Protein 5ZI2 (pdb70)

Structure (mmCIF, N/CA/C/O backbone):
data_5ZI2
#
_entry.id   5ZI2
#
_cell.length_a   45.099
_cell.length_b   92.559
_cell.length_c   82.114
_cell.angle_alpha   90.00
_cell.angle_beta   99.88
_cell.angle_gamma   90.00
#
_symmetry.space_group_name_H-M   'P 1 21 1'
#
loop_
_entity.id
_entity.type
_entity.pdbx_description
1 polymer 'Malate dehydrogenase'
2 non-polymer GLYCEROL
3 non-polymer NICOTINAMIDE-ADENINE-DINUCLEOTIDE
4 non-polymer 'CHLORIDE ION'
5 non-polymer "ADENOSINE-5'-DIPHOSPHATE"
6 water water
#
loop_
_atom_site.group_PDB
_atom_site.id
_atom_site.type_symbol
_atom_site.label_atom_id
_atom_site.label_alt_id
_atom_site.label_comp_id
_atom_site.label_asym_id
_atom_site.label_entity_id
_atom_site.label_seq_id
_atom_site.pdbx_PDB_ins_code
_atom_site.Cartn_x
_atom_site.Cartn_y
_atom_site.Cartn_z
_atom_site.occupancy
_atom_site.B_iso_or_equiv
_atom_site.auth_seq_id
_atom_site.auth_comp_id
_atom_site.auth_asym_id
_atom_site.auth_atom_id
_atom_site.pdbx_PDB_model_num
ATOM 1 N N . MET A 1 3 ? -0.207 -27.677 -10.904 1.00 57.99 1 MET A N 1
ATOM 2 C CA . MET A 1 3 ? -1.278 -26.623 -11.043 1.00 57.86 1 MET A CA 1
ATOM 3 C C . MET A 1 3 ? -2.204 -26.730 -9.867 1.00 47.36 1 MET A C 1
ATOM 4 O O . MET A 1 3 ? -2.213 -27.787 -9.251 1.00 46.97 1 MET A O 1
ATOM 9 N N . VAL A 1 4 ? -3.004 -25.671 -9.633 1.00 39.33 2 VAL A N 1
ATOM 10 C CA . VAL A 1 4 ? -3.709 -25.369 -8.342 1.00 32.60 2 VAL A CA 1
ATOM 11 C C . VAL A 1 4 ? -5.235 -25.758 -8.233 1.00 31.71 2 VAL A C 1
ATOM 12 O O . VAL A 1 4 ? -5.999 -25.352 -9.117 1.00 27.01 2 VAL A O 1
ATOM 16 N N . LYS A 1 5 ? -5.709 -26.479 -7.190 1.00 23.30 3 LYS A N 1
ATOM 17 C CA . LYS A 1 5 ? -7.179 -26.637 -6.997 1.00 21.89 3 LYS A CA 1
ATOM 18 C C . LYS A 1 5 ? -7.745 -25.375 -6.276 1.00 20.37 3 LYS A C 1
ATOM 19 O O . LYS A 1 5 ? -7.277 -24.977 -5.192 1.00 19.90 3 LYS A O 1
ATOM 25 N N . VAL A 1 6 ? -8.800 -24.804 -6.859 1.00 18.11 4 VAL A N 1
ATOM 26 C CA . VAL A 1 6 ? -9.463 -23.629 -6.296 1.00 18.96 4 VAL A CA 1
ATOM 27 C C . VAL A 1 6 ? -10.909 -23.999 -6.020 1.00 18.17 4 VAL A C 1
ATOM 28 O O . VAL A 1 6 ? -11.536 -24.661 -6.859 1.00 20.74 4 VAL A O 1
ATOM 32 N N . ALA A 1 7 ? -11.413 -23.591 -4.856 1.00 16.02 5 ALA A N 1
ATOM 33 C CA . ALA A 1 7 ? -12.793 -23.707 -4.494 1.00 16.44 5 ALA A CA 1
ATOM 34 C C . ALA A 1 7 ? -13.401 -22.343 -4.338 1.00 16.51 5 ALA A C 1
ATOM 35 O O . ALA A 1 7 ? -12.732 -21.434 -3.840 1.00 18.00 5 ALA A O 1
ATOM 37 N N . ILE A 1 8 ? -14.644 -22.164 -4.803 1.00 15.88 6 ILE A N 1
ATOM 38 C CA . ILE A 1 8 ? -15.369 -20.898 -4.623 1.00 16.97 6 ILE A CA 1
ATOM 39 C C . ILE A 1 8 ? -16.659 -21.207 -3.865 1.00 17.27 6 ILE A C 1
ATOM 40 O O . ILE A 1 8 ? -17.512 -21.994 -4.345 1.00 18.12 6 ILE A O 1
ATOM 45 N N . LEU A 1 9 ? -16.799 -20.558 -2.717 1.00 18.15 7 LEU A N 1
ATOM 46 C CA . LEU A 1 9 ? -17.965 -20.702 -1.804 1.00 19.66 7 LEU A CA 1
ATOM 47 C C . LEU A 1 9 ? -18.831 -19.437 -1.944 1.00 19.13 7 LEU A C 1
ATOM 48 O O . LEU A 1 9 ? -18.431 -18.352 -1.529 1.00 20.03 7 LEU A O 1
ATOM 53 N N . GLY A 1 10 ? -20.039 -19.599 -2.479 1.00 18.37 8 GLY A N 1
ATOM 54 C CA . GLY A 1 10 ? -20.887 -18.504 -2.869 1.00 18.50 8 GLY A CA 1
ATOM 55 C C . GLY A 1 10 ? -20.798 -18.220 -4.366 1.00 18.33 8 GLY A C 1
ATOM 56 O O . GLY A 1 10 ? -20.938 -17.066 -4.747 1.00 17.21 8 GLY A O 1
ATOM 57 N N . ALA A 1 11 ? -20.572 -19.268 -5.163 1.00 18.56 9 ALA A N 1
ATOM 58 C CA . ALA A 1 11 ? -20.299 -19.181 -6.629 1.00 20.21 9 ALA A CA 1
ATOM 59 C C . ALA A 1 11 ? -21.467 -18.760 -7.506 1.00 21.52 9 ALA A C 1
ATOM 60 O O . ALA A 1 11 ? -21.246 -18.454 -8.640 1.00 20.53 9 ALA A O 1
ATOM 62 N N . SER A 1 12 ? -22.694 -18.768 -6.983 1.00 20.42 10 SER A N 1
ATOM 63 C CA . SER A 1 12 ? -23.904 -18.505 -7.767 1.00 20.25 10 SER A CA 1
ATOM 64 C C . SER A 1 12 ? -24.364 -17.103 -7.682 1.00 22.48 10 SER A C 1
ATOM 65 O O . SER A 1 12 ? -25.289 -16.755 -8.330 1.00 20.59 10 SER A O 1
ATOM 68 N N . GLY A 1 13 ? -23.728 -16.298 -6.854 1.00 22.23 11 GLY A N 1
ATOM 69 C CA . GLY A 1 13 ? -24.155 -14.939 -6.657 1.00 23.63 11 GLY A CA 1
ATOM 70 C C . GLY A 1 13 ? -23.716 -13.974 -7.722 1.00 21.34 11 GLY A C 1
ATOM 71 O O . GLY A 1 13 ? -23.065 -14.363 -8.736 1.00 21.85 11 GLY A O 1
ATOM 72 N N . GLY A 1 14 ? -24.026 -12.728 -7.415 1.00 19.06 12 GLY A N 1
ATOM 73 C CA . GLY A 1 14 ? -23.661 -11.555 -8.207 1.00 22.40 12 GLY A CA 1
ATOM 74 C C . GLY A 1 14 ? -22.170 -11.445 -8.529 1.00 19.91 12 GLY A C 1
ATOM 75 O O . GLY A 1 14 ? -21.788 -11.286 -9.668 1.00 17.65 12 GLY A O 1
ATOM 76 N N . VAL A 1 15 ? -21.364 -11.592 -7.505 1.00 16.84 13 VAL A N 1
ATOM 77 C CA . VAL A 1 15 ? -19.920 -11.589 -7.628 1.00 17.35 13 VAL A CA 1
ATOM 78 C C . VAL A 1 15 ? -19.492 -12.986 -8.045 1.00 18.00 13 VAL A C 1
ATOM 79 O O . VAL A 1 15 ? -18.676 -13.139 -8.923 1.00 17.59 13 VAL A O 1
ATOM 83 N N . GLY A 1 16 ? -20.032 -14.009 -7.372 1.00 17.21 14 GLY A N 1
ATOM 84 C CA . GLY A 1 16 ? -19.629 -15.402 -7.536 1.00 17.27 14 GLY A CA 1
ATOM 85 C C . GLY A 1 16 ? -19.657 -15.921 -8.964 1.00 18.56 14 GLY A C 1
ATOM 86 O O . GLY A 1 16 ? -18.744 -16.635 -9.414 1.00 16.84 14 GLY A O 1
ATOM 87 N N . GLN A 1 17 ? -20.695 -15.594 -9.690 1.00 18.83 15 GLN A N 1
ATOM 88 C CA . GLN A 1 17 ? -20.780 -16.129 -11.041 1.00 20.27 15 GLN A CA 1
ATOM 89 C C . GLN A 1 17 ? -19.697 -15.637 -11.994 1.00 18.62 15 GLN A C 1
ATOM 90 O O . GLN A 1 17 ? -19.030 -16.447 -12.614 1.00 18.77 15 GLN A O 1
ATOM 96 N N . PRO A 1 18 ? -19.584 -14.328 -12.182 1.00 19.03 16 PRO A N 1
ATOM 97 C CA . PRO A 1 18 ? -18.492 -13.834 -13.037 1.00 20.16 16 PRO A CA 1
ATOM 98 C C . PRO A 1 18 ? -17.092 -14.115 -12.456 1.00 17.28 16 PRO A C 1
ATOM 99 O O . PRO A 1 18 ? -16.123 -14.284 -13.218 1.00 17.42 16 PRO A O 1
ATOM 103 N N . LEU A 1 19 ? -16.986 -14.175 -11.123 1.00 15.58 17 LEU A N 1
ATOM 104 C CA . LEU A 1 19 ? -15.745 -14.593 -10.502 1.00 15.63 17 LEU A CA 1
ATOM 105 C C . LEU A 1 19 ? -15.400 -16.017 -10.912 1.00 16.42 17 LEU A C 1
ATOM 106 O O . LEU A 1 19 ? -14.222 -16.301 -11.306 1.00 14.71 17 LEU A O 1
ATOM 111 N N . SER A 1 20 ? -16.400 -16.904 -10.886 1.00 15.03 18 SER A N 1
ATOM 112 C CA . SER A 1 20 ? -16.199 -18.259 -11.337 1.00 17.85 18 SER A CA 1
ATOM 113 C C . SER A 1 20 ? -15.798 -18.347 -12.816 1.00 18.19 18 SER A C 1
ATOM 114 O O . SER A 1 20 ? -14.931 -19.120 -13.154 1.00 15.72 18 SER A O 1
ATOM 117 N N . LEU A 1 21 ? -16.465 -17.561 -13.668 1.00 20.56 19 LEU A N 1
ATOM 118 C CA . LEU A 1 21 ? -16.089 -17.464 -15.077 1.00 20.17 19 LEU A CA 1
ATOM 119 C C . LEU A 1 21 ? -14.613 -17.042 -15.234 1.00 19.79 19 LEU A C 1
ATOM 120 O O . LEU A 1 21 ? -13.849 -17.708 -15.941 1.00 20.12 19 LEU A O 1
ATOM 125 N N . LEU A 1 22 ? -14.216 -15.945 -14.601 1.00 19.83 20 LEU A N 1
ATOM 126 C CA . LEU A 1 22 ? -12.807 -15.532 -14.726 1.00 19.87 20 LEU A CA 1
ATOM 127 C C . LEU A 1 22 ? -11.842 -16.578 -14.170 1.00 20.95 20 LEU A C 1
ATOM 128 O O . LEU A 1 22 ? -10.818 -16.823 -14.754 1.00 19.19 20 LEU A O 1
ATOM 133 N N . LEU A 1 23 ? -12.179 -17.247 -13.074 1.00 19.66 21 LEU A N 1
ATOM 134 C CA . LEU A 1 23 ? -11.288 -18.330 -12.593 1.00 18.86 21 LEU A CA 1
ATOM 135 C C . LEU A 1 23 ? -11.202 -19.499 -13.564 1.00 18.66 21 LEU A C 1
ATOM 136 O O . LEU A 1 23 ? -10.136 -20.056 -13.743 1.00 16.74 21 LEU A O 1
ATOM 141 N N . LYS A 1 24 ? -12.296 -19.834 -14.209 1.00 18.18 22 LYS A N 1
ATOM 142 C CA . LYS A 1 24 ? -12.251 -20.857 -15.227 1.00 18.27 22 LYS A CA 1
ATOM 143 C C . LYS A 1 24 ? -11.208 -20.557 -16.336 1.00 21.30 22 LYS A C 1
ATOM 144 O O . LYS A 1 24 ? -10.627 -21.469 -16.845 1.00 20.81 22 LYS A O 1
ATOM 150 N N . LEU A 1 25 ? -10.973 -19.279 -16.654 1.00 20.91 23 LEU A N 1
ATOM 151 C CA . LEU A 1 25 ? -10.091 -18.887 -17.709 1.00 22.18 23 LEU A CA 1
ATOM 152 C C . LEU A 1 25 ? -8.644 -18.915 -17.260 1.00 23.58 23 LEU A C 1
ATOM 153 O O . LEU A 1 25 ? -7.790 -18.859 -18.116 1.00 22.18 23 LEU A O 1
ATOM 158 N N . SER A 1 26 ? -8.353 -19.104 -15.959 1.00 23.17 24 SER A N 1
ATOM 159 C CA . SER A 1 26 ? -6.983 -19.001 -15.494 1.00 21.68 24 SER A CA 1
ATOM 160 C C . SER A 1 26 ? -6.125 -20.192 -15.889 1.00 21.76 24 SER A C 1
ATOM 161 O O . SER A 1 26 ? -6.483 -21.287 -15.595 1.00 18.80 24 SER A O 1
ATOM 164 N N . PRO A 1 27 ? -4.916 -19.950 -16.433 1.00 23.44 25 PRO A N 1
ATOM 165 C CA . PRO A 1 27 ? -4.020 -21.065 -16.748 1.00 24.09 25 PRO A CA 1
ATOM 166 C C . PRO A 1 27 ? -3.337 -21.669 -15.529 1.00 24.48 25 PRO A C 1
ATOM 167 O O . PRO A 1 27 ? -2.660 -22.685 -15.650 1.00 21.11 25 PRO A O 1
ATOM 171 N N . TYR A 1 28 ? -3.510 -21.067 -14.341 1.00 24.70 26 TYR A N 1
ATOM 172 C CA . TYR A 1 28 ? -2.906 -21.543 -13.095 1.00 23.00 26 TYR A CA 1
ATOM 173 C C . TYR A 1 28 ? -3.769 -22.503 -12.320 1.00 24.02 26 TYR A C 1
ATOM 174 O O . TYR A 1 28 ? -3.347 -23.027 -11.270 1.00 22.05 26 TYR A O 1
ATOM 183 N N . VAL A 1 29 ? -5.000 -22.735 -12.800 1.00 22.34 27 VAL A N 1
ATOM 184 C CA . VAL A 1 29 ? -5.947 -23.551 -12.103 1.00 21.47 27 VAL A CA 1
ATOM 185 C C . VAL A 1 29 ? -6.081 -24.909 -12.767 1.00 22.29 27 VAL A C 1
ATOM 186 O O . VAL A 1 29 ? -6.444 -24.996 -13.964 1.00 25.31 27 VAL A O 1
ATOM 190 N N . SER A 1 30 ? -5.921 -25.968 -11.999 1.00 22.61 28 SER A N 1
ATOM 191 C CA . SER A 1 30 ? -6.140 -27.351 -12.502 1.00 27.28 28 SER A CA 1
ATOM 192 C C . SER A 1 30 ? -7.559 -27.833 -12.318 1.00 25.52 28 SER A C 1
ATOM 193 O O . SER A 1 30 ? -8.088 -28.433 -13.194 1.00 23.99 28 SER A O 1
ATOM 196 N N . GLU A 1 31 ? -8.142 -27.609 -11.146 1.00 24.84 29 GLU A N 1
ATOM 197 C CA . GLU A 1 31 ? -9.539 -27.938 -10.852 1.00 24.36 29 GLU A CA 1
ATOM 198 C C . GLU A 1 31 ? -10.199 -26.750 -10.169 1.00 23.15 29 GLU A C 1
ATOM 199 O O . GLU A 1 31 ? -9.621 -26.137 -9.278 1.00 19.03 29 GLU A O 1
ATOM 205 N N . LEU A 1 32 ? -11.441 -26.468 -10.548 1.00 22.62 30 LEU A N 1
ATOM 206 C CA . LEU A 1 32 ? -12.203 -25.397 -9.983 1.00 20.58 30 LEU A CA 1
ATOM 207 C C . LEU A 1 32 ? -13.455 -26.019 -9.405 1.00 20.56 30 LEU A C 1
ATOM 208 O O . LEU A 1 32 ? -14.197 -26.679 -10.154 1.00 21.94 30 LEU A O 1
ATOM 213 N N . ALA A 1 33 ? -13.711 -25.838 -8.112 1.00 18.99 31 ALA A N 1
ATOM 214 C CA . ALA A 1 33 ? -14.917 -26.419 -7.499 1.00 18.52 31 ALA A CA 1
ATOM 215 C C . ALA A 1 33 ? -15.813 -25.354 -7.020 1.00 20.08 31 ALA A C 1
ATOM 216 O O . ALA A 1 33 ? -15.389 -24.471 -6.247 1.00 20.40 31 ALA A O 1
ATOM 218 N N . LEU A 1 34 ? -17.085 -25.424 -7.422 1.00 20.41 32 LEU A N 1
ATOM 219 C CA . LEU A 1 34 ? -17.992 -24.335 -7.087 1.00 19.57 32 LEU A CA 1
ATOM 220 C C . LEU A 1 34 ? -19.028 -24.834 -6.107 1.00 20.76 32 LEU A C 1
ATOM 221 O O . LEU A 1 34 ? -19.555 -25.877 -6.292 1.00 22.58 32 LEU A O 1
ATOM 226 N N . TYR A 1 35 ? -19.353 -24.028 -5.126 1.00 18.69 33 TYR A N 1
ATOM 227 C CA . TYR A 1 35 ? -20.282 -24.378 -4.082 1.00 19.71 33 TYR A CA 1
ATOM 228 C C . TYR A 1 35 ? -21.198 -23.183 -3.815 1.00 19.48 33 TYR A C 1
ATOM 229 O O . TYR A 1 35 ? -20.764 -22.021 -3.778 1.00 19.93 33 TYR A O 1
ATOM 238 N N . ASP A 1 36 ? -22.458 -23.479 -3.585 1.00 18.02 34 ASP A N 1
ATOM 239 C CA . ASP A 1 36 ? -23.379 -22.481 -3.096 1.00 19.87 34 ASP A CA 1
ATOM 240 C C . ASP A 1 36 ? -24.576 -23.205 -2.459 1.00 21.60 34 ASP A C 1
ATOM 241 O O . ASP A 1 36 ? -24.740 -24.433 -2.609 1.00 21.21 34 ASP A O 1
ATOM 246 N N . ILE A 1 37 ? -25.405 -22.442 -1.756 1.00 25.36 35 ILE A N 1
ATOM 247 C CA . ILE A 1 37 ? -26.643 -22.985 -1.248 1.00 29.43 35 ILE A CA 1
ATOM 248 C C . ILE A 1 37 ? -27.636 -23.304 -2.360 1.00 29.23 35 ILE A C 1
ATOM 249 O O . ILE A 1 37 ? -28.405 -24.221 -2.176 1.00 31.24 35 ILE A O 1
ATOM 254 N N . ARG A 1 38 ? -27.567 -22.624 -3.516 1.00 29.06 36 ARG A N 1
ATOM 255 C CA . ARG A 1 38 ? -28.317 -23.016 -4.719 1.00 27.85 36 ARG A CA 1
ATOM 256 C C . ARG A 1 38 ? -27.477 -22.856 -6.006 1.00 27.93 36 ARG A C 1
ATOM 257 O O . ARG A 1 38 ? -26.584 -21.986 -6.101 1.00 24.54 36 ARG A O 1
ATOM 265 N N . ALA A 1 39 ? -27.799 -23.691 -6.990 1.00 22.01 37 ALA A N 1
ATOM 266 C CA . ALA A 1 39 ? -27.505 -23.477 -8.380 1.00 23.19 37 ALA A CA 1
ATOM 267 C C . ALA A 1 39 ? -26.039 -23.712 -8.825 1.00 22.99 37 ALA A C 1
ATOM 268 O O . ALA A 1 39 ? -25.766 -23.536 -10.022 1.00 20.04 37 ALA A O 1
ATOM 270 N N . ALA A 1 40 ? -25.155 -24.170 -7.931 1.00 21.01 38 ALA A N 1
ATOM 271 C CA . ALA A 1 40 ? -23.727 -24.273 -8.313 1.00 23.21 38 ALA A CA 1
ATOM 272 C C . ALA A 1 40 ? -23.494 -25.374 -9.290 1.00 24.97 38 ALA A C 1
ATOM 273 O O . ALA A 1 40 ? -22.596 -25.220 -10.088 1.00 22.21 38 ALA A O 1
ATOM 275 N N . GLU A 1 41 ? -24.247 -26.489 -9.203 1.00 24.14 39 GLU A N 1
ATOM 276 C CA . GLU A 1 41 ? -24.071 -27.568 -10.159 1.00 25.35 39 GLU A CA 1
ATOM 277 C C . GLU A 1 41 ? -24.235 -27.107 -11.616 1.00 23.74 39 GLU A C 1
ATOM 278 O O . GLU A 1 41 ? -23.467 -27.473 -12.432 1.00 20.22 39 GLU A O 1
ATOM 284 N N . GLY A 1 42 ? -25.252 -26.315 -11.855 1.00 21.12 40 GLY A N 1
ATOM 285 C CA . GLY A 1 42 ? -25.593 -25.821 -13.162 1.00 23.50 40 GLY A CA 1
ATOM 286 C C . GLY A 1 42 ? -24.629 -24.794 -13.703 1.00 23.04 40 GLY A C 1
ATOM 287 O O . GLY A 1 42 ? -24.331 -24.828 -14.889 1.00 21.97 40 GLY A O 1
ATOM 288 N N . ILE A 1 43 ? -24.098 -23.947 -12.834 1.00 21.76 41 ILE A N 1
ATOM 289 C CA . ILE A 1 43 ? -23.073 -22.976 -13.251 1.00 21.44 41 ILE A CA 1
ATOM 290 C C . ILE A 1 43 ? -21.768 -23.653 -13.538 1.00 21.22 41 ILE A C 1
ATOM 291 O O . ILE A 1 43 ? -21.104 -23.292 -14.534 1.00 23.17 41 ILE A O 1
ATOM 296 N N . GLY A 1 44 ? -21.398 -24.647 -12.711 1.00 19.95 42 GLY A N 1
ATOM 297 C CA . GLY A 1 44 ? -20.212 -25.439 -12.952 1.00 22.39 42 GLY A CA 1
ATOM 298 C C . GLY A 1 44 ? -20.295 -26.171 -14.251 1.00 23.68 42 GLY A C 1
ATOM 299 O O . GLY A 1 44 ? -19.306 -26.300 -14.967 1.00 20.46 42 GLY A O 1
ATOM 300 N N . LYS A 1 45 ? -21.482 -26.716 -14.541 1.00 24.48 43 LYS A N 1
ATOM 301 C CA . LYS A 1 45 ? -21.638 -27.420 -15.789 1.00 24.25 43 LYS A CA 1
ATOM 302 C C . LYS A 1 45 ? -21.503 -26.496 -17.018 1.00 23.13 43 LYS A C 1
ATOM 303 O O . LYS A 1 45 ? -20.831 -26.845 -17.970 1.00 24.77 43 LYS A O 1
ATOM 309 N N . ASP A 1 46 ? -22.171 -25.360 -16.984 1.00 22.17 44 ASP A N 1
ATOM 310 C CA . ASP A 1 46 ? -22.007 -24.264 -17.979 1.00 21.69 44 ASP A CA 1
ATOM 311 C C . ASP A 1 46 ? -20.515 -24.005 -18.233 1.00 19.86 44 ASP A C 1
ATOM 312 O O . ASP A 1 46 ? -19.996 -24.088 -19.372 1.00 19.78 44 ASP A O 1
ATOM 317 N N . LEU A 1 47 ? -19.814 -23.690 -17.153 1.00 19.68 45 LEU A N 1
ATOM 318 C CA . LEU A 1 47 ? -18.412 -23.346 -17.197 1.00 20.38 45 LEU A CA 1
ATOM 319 C C . LEU A 1 47 ? -17.531 -24.455 -17.713 1.00 20.28 45 LEU A C 1
ATOM 320 O O . LEU A 1 47 ? -16.518 -24.180 -18.383 1.00 19.00 45 LEU A O 1
ATOM 325 N N . SER A 1 48 ? -17.916 -25.696 -17.435 1.00 19.99 46 SER A N 1
ATOM 326 C CA . SER A 1 48 ? -17.136 -26.854 -17.807 1.00 19.48 46 SER A CA 1
ATOM 327 C C . SER A 1 48 ? -17.059 -27.011 -19.340 1.00 19.19 46 SER A C 1
ATOM 328 O O . SER A 1 48 ? -16.135 -27.646 -19.796 1.00 20.65 46 SER A O 1
ATOM 331 N N . HIS A 1 49 ? -17.951 -26.378 -20.081 1.00 18.01 47 HIS A N 1
ATOM 332 C CA . HIS A 1 49 ? -17.905 -26.420 -21.575 1.00 18.68 47 HIS A CA 1
ATOM 333 C C . HIS A 1 49 ? -16.822 -25.506 -22.152 1.00 20.07 47 HIS A C 1
ATOM 334 O O . HIS A 1 49 ? -16.459 -25.694 -23.282 1.00 20.05 47 HIS A O 1
ATOM 341 N N . ILE A 1 50 ? -16.376 -24.523 -21.385 1.00 18.25 48 ILE A N 1
ATOM 342 C CA . ILE A 1 50 ? -15.324 -23.571 -21.823 1.00 17.81 48 ILE A CA 1
ATOM 343 C C . ILE A 1 50 ? -14.033 -24.313 -22.066 1.00 17.08 48 ILE A C 1
ATOM 344 O O . ILE A 1 50 ? -13.582 -25.024 -21.203 1.00 18.04 48 ILE A O 1
ATOM 349 N N . ASN A 1 51 ? -13.366 -24.020 -23.166 1.00 18.00 49 ASN A N 1
ATOM 350 C CA . ASN A 1 51 ? -12.126 -24.743 -23.530 1.00 19.54 49 ASN A CA 1
ATOM 351 C C . ASN A 1 51 ? -10.839 -24.204 -22.997 1.00 20.20 49 ASN A C 1
ATOM 352 O O . ASN A 1 51 ? -9.877 -23.873 -23.763 1.00 19.90 49 ASN A O 1
ATOM 357 N N . THR A 1 52 ? -10.759 -24.205 -21.676 1.00 20.25 50 THR A N 1
ATOM 358 C CA . THR A 1 52 ? -9.489 -23.953 -20.984 1.00 22.08 50 THR A CA 1
ATOM 359 C C . THR A 1 52 ? -9.260 -25.225 -20.124 1.00 23.32 50 THR A C 1
ATOM 360 O O . THR A 1 52 ? -10.196 -25.998 -19.905 1.00 22.06 50 THR A O 1
ATOM 364 N N . ASN A 1 53 ? -8.020 -25.452 -19.687 1.00 21.74 51 ASN A N 1
ATOM 365 C CA . ASN A 1 53 ? -7.660 -26.763 -19.236 1.00 24.21 51 ASN A CA 1
ATOM 366 C C . ASN A 1 53 ? -8.235 -27.150 -17.820 1.00 28.10 51 ASN A C 1
ATOM 367 O O . ASN A 1 53 ? -8.491 -28.309 -17.539 1.00 34.25 51 ASN A O 1
ATOM 372 N N . SER A 1 54 ? -8.612 -26.209 -16.992 1.00 25.49 52 SER A N 1
ATOM 373 C CA . SER A 1 54 ? -9.162 -26.636 -15.672 1.00 27.06 52 SER A CA 1
ATOM 374 C C . SER A 1 54 ? -10.394 -27.580 -15.748 1.00 27.66 52 SER A C 1
ATOM 375 O O . SER A 1 54 ? -11.223 -27.441 -16.632 1.00 28.84 52 SER A O 1
ATOM 378 N N . SER A 1 55 ? -10.546 -28.535 -14.847 1.00 25.05 53 SER A N 1
ATOM 379 C CA . SER A 1 55 ? -11.825 -29.247 -14.778 1.00 27.36 53 SER A CA 1
ATOM 380 C C . SER A 1 55 ? -12.687 -28.397 -13.808 1.00 28.00 53 SER A C 1
ATOM 381 O O . SER A 1 55 ? -12.160 -27.864 -12.869 1.00 31.30 53 SER A O 1
ATOM 384 N N . CYS A 1 56 ? -13.977 -28.255 -14.070 1.00 22.81 54 CYS A N 1
ATOM 385 C CA . CYS A 1 56 ? -14.832 -27.402 -13.296 1.00 23.62 54 CYS A CA 1
ATOM 386 C C . CYS A 1 56 ? -16.072 -28.177 -12.960 1.00 21.12 54 CYS A C 1
ATOM 387 O O . CYS A 1 56 ? -16.781 -28.600 -13.878 1.00 21.30 54 CYS A O 1
ATOM 390 N N . VAL A 1 57 ? -16.362 -28.304 -11.680 1.00 20.97 55 VAL A N 1
ATOM 391 C CA . VAL A 1 57 ? -17.525 -29.032 -11.185 1.00 22.83 55 VAL A CA 1
ATOM 392 C C . VAL A 1 57 ? -18.193 -28.188 -10.124 1.00 21.38 55 VAL A C 1
ATOM 393 O O . VAL A 1 57 ? -17.486 -27.646 -9.295 1.00 21.77 55 VAL A O 1
ATOM 397 N N . GLY A 1 58 ? -19.519 -28.078 -10.157 1.00 20.82 56 GLY A N 1
ATOM 398 C CA . GLY A 1 58 ? -20.296 -27.402 -9.118 1.00 21.62 56 GLY A CA 1
ATOM 399 C C . GLY A 1 58 ? -20.982 -28.395 -8.184 1.00 22.37 56 GLY A C 1
ATOM 400 O O . GLY A 1 58 ? -21.275 -29.507 -8.559 1.00 21.66 56 GLY A O 1
ATOM 401 N N . TYR A 1 59 ? -21.193 -27.991 -6.968 1.00 22.23 57 TYR A N 1
ATOM 402 C CA . TYR A 1 59 ? -21.667 -28.909 -5.918 1.00 24.90 57 TYR A CA 1
ATOM 403 C C . TYR A 1 59 ? -22.907 -28.358 -5.263 1.00 24.63 57 TYR A C 1
ATOM 404 O O . TYR A 1 59 ? -23.043 -27.140 -5.114 1.00 22.27 57 TYR A O 1
ATOM 413 N N . ASP A 1 60 ? -23.775 -29.264 -4.822 1.00 27.88 58 ASP A N 1
ATOM 414 C CA . ASP A 1 60 ? -25.009 -28.896 -4.157 1.00 28.45 58 ASP A CA 1
ATOM 415 C C . ASP A 1 60 ? -24.694 -28.496 -2.718 1.00 24.46 58 ASP A C 1
ATOM 416 O O . ASP A 1 60 ? -23.588 -28.703 -2.204 1.00 19.72 58 ASP A O 1
ATOM 421 N N . LYS A 1 61 ? -25.677 -27.885 -2.099 1.00 24.63 59 LYS A N 1
ATOM 422 C CA . LYS A 1 61 ? -25.559 -27.357 -0.745 1.00 26.43 59 LYS A CA 1
ATOM 423 C C . LYS A 1 61 ? -25.157 -28.312 0.351 1.00 25.22 59 LYS A C 1
ATOM 424 O O . LYS A 1 61 ? -24.659 -27.849 1.382 1.00 25.57 59 LYS A O 1
ATOM 430 N N . ASP A 1 62 ? -25.401 -29.616 0.160 1.00 23.60 60 ASP A N 1
ATOM 431 C CA . ASP A 1 62 ? -24.983 -30.637 1.077 1.00 25.46 60 ASP A CA 1
ATOM 432 C C . ASP A 1 62 ? -23.593 -31.203 0.763 1.00 27.42 60 ASP A C 1
ATOM 433 O O . ASP A 1 62 ? -23.145 -32.090 1.443 1.00 25.10 60 ASP A O 1
ATOM 438 N N . SER A 1 63 ? -22.884 -30.673 -0.224 1.00 24.80 61 SER A N 1
ATOM 439 C CA . SER A 1 63 ? -21.619 -31.286 -0.644 1.00 23.65 61 SER A CA 1
ATOM 440 C C . SER A 1 63 ? -20.417 -30.336 -0.529 1.00 23.98 61 SER A C 1
ATOM 441 O O . SER A 1 63 ? -19.521 -30.377 -1.384 1.00 21.64 61 SER A O 1
ATOM 444 N N . ILE A 1 64 ? -20.335 -29.546 0.559 1.00 22.87 62 ILE A N 1
ATOM 445 C CA . ILE A 1 64 ? -19.167 -28.670 0.763 1.00 22.93 62 ILE A CA 1
ATOM 446 C C . ILE A 1 64 ? -17.885 -29.430 1.023 1.00 25.70 62 ILE A C 1
ATOM 447 O O . ILE A 1 64 ? -16.790 -28.938 0.700 1.00 24.61 62 ILE A O 1
ATOM 452 N N . GLU A 1 65 ? -18.001 -30.650 1.565 1.00 25.38 63 GLU A N 1
ATOM 453 C CA . GLU A 1 65 ? -16.817 -31.454 1.860 1.00 26.34 63 GLU A CA 1
ATOM 454 C C . GLU A 1 65 ? -16.126 -31.836 0.580 1.00 22.35 63 GLU A C 1
ATOM 455 O O . GLU A 1 65 ? -14.880 -31.642 0.449 1.00 20.47 63 GLU A O 1
ATOM 461 N N . ASN A 1 66 ? -16.912 -32.323 -0.368 1.00 21.69 64 ASN A N 1
ATOM 462 C CA . ASN A 1 66 ? -16.405 -32.646 -1.739 1.00 24.67 64 ASN A CA 1
ATOM 463 C C . ASN A 1 66 ? -15.888 -31.407 -2.497 1.00 23.59 64 ASN A C 1
ATOM 464 O O . ASN A 1 66 ? -14.835 -31.462 -3.159 1.00 21.12 64 ASN A O 1
ATOM 469 N N . THR A 1 67 ? -16.553 -30.284 -2.327 1.00 21.74 65 THR A N 1
ATOM 470 C CA . THR A 1 67 ? -16.006 -29.011 -2.823 1.00 20.41 65 THR A CA 1
ATOM 471 C C . THR A 1 67 ? -14.583 -28.695 -2.292 1.00 20.11 65 THR A C 1
ATOM 472 O O . THR A 1 67 ? -13.660 -28.297 -3.059 1.00 18.85 65 THR A O 1
ATOM 476 N N . LEU A 1 68 ? -14.423 -28.813 -0.981 1.00 19.38 66 LEU A N 1
ATOM 477 C CA . LEU A 1 68 ? -13.227 -28.380 -0.311 1.00 18.95 66 LEU A CA 1
ATOM 478 C C . LEU A 1 68 ? -12.086 -29.355 -0.317 1.00 21.13 66 LEU A C 1
ATOM 479 O O . LEU A 1 68 ? -10.908 -28.963 -0.173 1.00 17.76 66 LEU A O 1
ATOM 484 N N . SER A 1 69 ? -12.412 -30.622 -0.507 1.00 23.96 67 SER A N 1
ATOM 485 C CA . SER A 1 69 ? -11.400 -31.639 -0.394 1.00 27.36 67 SER A CA 1
ATOM 486 C C . SER A 1 69 ? -10.213 -31.337 -1.295 1.00 25.40 67 SER A C 1
ATOM 487 O O . SER A 1 69 ? -10.397 -31.181 -2.515 1.00 29.06 67 SER A O 1
ATOM 490 N N A ASN A 1 70 ? -9.018 -31.299 -0.698 0.55 25.43 68 ASN A N 1
ATOM 491 N N B ASN A 1 70 ? -9.019 -31.214 -0.743 0.45 23.87 68 ASN A N 1
ATOM 492 C CA A ASN A 1 70 ? -7.733 -30.918 -1.362 0.55 26.44 68 ASN A CA 1
ATOM 493 C CA B ASN A 1 70 ? -7.829 -31.022 -1.591 0.45 23.18 68 ASN A CA 1
ATOM 494 C C A ASN A 1 70 ? -7.835 -29.641 -2.226 0.55 26.16 68 ASN A C 1
ATOM 495 C C B ASN A 1 70 ? -7.584 -29.544 -2.062 0.45 23.10 68 ASN A C 1
ATOM 496 O O A ASN A 1 70 ? -7.376 -29.599 -3.378 0.55 26.48 68 ASN A O 1
ATOM 497 O O B ASN A 1 70 ? -6.555 -29.235 -2.729 0.45 19.01 68 ASN A O 1
ATOM 506 N N . ALA A 1 71 ? -8.471 -28.618 -1.668 1.00 21.38 69 ALA A N 1
ATOM 507 C CA . ALA A 1 71 ? -8.454 -27.288 -2.205 1.00 22.07 69 ALA A CA 1
ATOM 508 C C . ALA A 1 71 ? -7.219 -26.537 -1.687 1.00 21.43 69 ALA A C 1
ATOM 509 O O . ALA A 1 71 ? -7.032 -26.435 -0.526 1.00 23.31 69 ALA A O 1
ATOM 511 N N . GLN A 1 72 ? -6.416 -25.969 -2.557 1.00 18.82 70 GLN A N 1
ATOM 512 C CA . GLN A 1 72 ? -5.340 -25.077 -2.146 1.00 20.54 70 GLN A CA 1
ATOM 513 C C . GLN A 1 72 ? -5.740 -23.632 -1.889 1.00 18.51 70 GLN A C 1
ATOM 514 O O . GLN A 1 72 ? -5.122 -22.931 -1.068 1.00 21.70 70 GLN A O 1
ATOM 520 N N . VAL A 1 73 ? -6.717 -23.144 -2.604 1.00 18.58 71 VAL A N 1
ATOM 521 C CA . VAL A 1 73 ? -7.136 -21.740 -2.512 1.00 18.13 71 VAL A CA 1
ATOM 522 C C . VAL A 1 73 ? -8.666 -21.741 -2.406 1.00 17.36 71 VAL A C 1
ATOM 523 O O . VAL A 1 73 ? -9.314 -22.469 -3.120 1.00 17.77 71 VAL A O 1
ATOM 527 N N . VAL A 1 74 ? -9.215 -21.031 -1.431 1.00 17.91 72 VAL A N 1
ATOM 528 C CA . VAL A 1 74 ? -10.668 -20.949 -1.276 1.00 17.32 72 VAL A CA 1
ATOM 529 C C . VAL A 1 74 ? -11.065 -19.453 -1.376 1.00 16.92 72 VAL A C 1
ATOM 530 O O . VAL A 1 74 ? -10.575 -18.660 -0.596 1.00 18.01 72 VAL A O 1
ATOM 534 N N . LEU A 1 75 ? -11.899 -19.084 -2.357 1.00 16.94 73 LEU A N 1
ATOM 535 C CA . LEU A 1 75 ? -12.415 -17.723 -2.495 1.00 17.92 73 LEU A CA 1
ATOM 536 C C . LEU A 1 75 ? -13.799 -17.793 -1.837 1.00 17.03 73 LEU A C 1
ATOM 537 O O . LEU A 1 75 ? -14.471 -18.765 -2.024 1.00 14.92 73 LEU A O 1
ATOM 542 N N . ILE A 1 76 ? -14.150 -16.788 -1.056 1.00 18.95 74 ILE A N 1
ATOM 543 C CA . ILE A 1 76 ? -15.454 -16.685 -0.385 1.00 20.62 74 ILE A CA 1
ATOM 544 C C . ILE A 1 76 ? -16.082 -15.371 -0.799 1.00 19.81 74 ILE A C 1
ATOM 545 O O . ILE A 1 76 ? -15.902 -14.382 -0.142 1.00 21.29 74 ILE A O 1
ATOM 550 N N . PRO A 1 77 ? -16.787 -15.368 -1.944 1.00 21.55 75 PRO A N 1
ATOM 551 C CA . PRO A 1 77 ? -17.667 -14.249 -2.284 1.00 21.29 75 PRO A CA 1
ATOM 552 C C . PRO A 1 77 ? -19.099 -14.448 -1.718 1.00 23.13 75 PRO A C 1
ATOM 553 O O . PRO A 1 77 ? -19.926 -13.670 -2.033 1.00 24.73 75 PRO A O 1
ATOM 557 N N . ALA A 1 78 ? -19.346 -15.493 -0.933 1.00 20.85 76 ALA A N 1
ATOM 558 C CA . ALA A 1 78 ? -20.585 -15.668 -0.233 1.00 22.39 76 ALA A CA 1
ATOM 559 C C . ALA A 1 78 ? -20.952 -14.494 0.647 1.00 23.50 76 ALA A C 1
ATOM 560 O O . ALA A 1 78 ? -20.122 -13.854 1.271 1.00 22.37 76 ALA A O 1
ATOM 562 N N . GLY A 1 79 ? -22.238 -14.180 0.717 1.00 21.99 77 GLY A N 1
ATOM 563 C CA . GLY A 1 79 ? -22.598 -13.069 1.577 1.00 21.16 77 GLY A CA 1
ATOM 564 C C . GLY A 1 79 ? -23.963 -12.534 1.185 1.00 26.17 77 GLY A C 1
ATOM 565 O O . GLY A 1 79 ? -24.637 -13.051 0.265 1.00 26.30 77 GLY A O 1
ATOM 566 N N . VAL A 1 80 ? -24.314 -11.458 1.857 1.00 25.40 78 VAL A N 1
ATOM 567 C CA . VAL A 1 80 ? -25.509 -10.674 1.513 1.00 29.41 78 VAL A CA 1
ATOM 568 C C . VAL A 1 80 ? -24.941 -9.305 1.118 1.00 26.92 78 VAL A C 1
ATOM 569 O O . VAL A 1 80 ? -24.188 -8.676 1.891 1.00 25.95 78 VAL A O 1
ATOM 573 N N . PRO A 1 81 ? -25.303 -8.819 -0.073 1.00 28.79 79 PRO A N 1
ATOM 574 C CA . PRO A 1 81 ? -24.802 -7.483 -0.496 1.00 30.67 79 PRO A CA 1
ATOM 575 C C . PRO A 1 81 ? -25.706 -6.359 0.001 1.00 31.35 79 PRO A C 1
ATOM 576 O O . PRO A 1 81 ? -26.807 -6.608 0.468 1.00 27.76 79 PRO A O 1
ATOM 580 N N . ARG A 1 82 ? -25.256 -5.141 -0.197 1.00 34.71 80 ARG A N 1
ATOM 581 C CA . ARG A 1 82 ? -26.024 -3.937 0.170 1.00 38.98 80 ARG A CA 1
ATOM 582 C C . ARG A 1 82 ? -27.313 -3.914 -0.579 1.00 38.19 80 ARG A C 1
ATOM 583 O O . ARG A 1 82 ? -27.358 -4.306 -1.739 1.00 37.77 80 ARG A O 1
ATOM 591 N N . LYS A 1 83 ? -28.380 -3.547 0.104 1.00 41.66 81 LYS A N 1
ATOM 592 C CA . LYS A 1 83 ? -29.691 -3.428 -0.555 1.00 44.70 81 LYS A CA 1
ATOM 593 C C . LYS A 1 83 ? -30.632 -2.614 0.308 1.00 41.52 81 LYS A C 1
ATOM 594 O O . LYS A 1 83 ? -30.509 -2.632 1.539 1.00 33.76 81 LYS A O 1
ATOM 600 N N . PRO A 1 84 ? -31.559 -1.879 -0.328 1.00 46.00 82 PRO A N 1
ATOM 601 C CA . PRO A 1 84 ? -32.402 -0.988 0.509 1.00 47.70 82 PRO A CA 1
ATOM 602 C C . PRO A 1 84 ? -33.195 -1.816 1.519 1.00 43.59 82 PRO A C 1
ATOM 6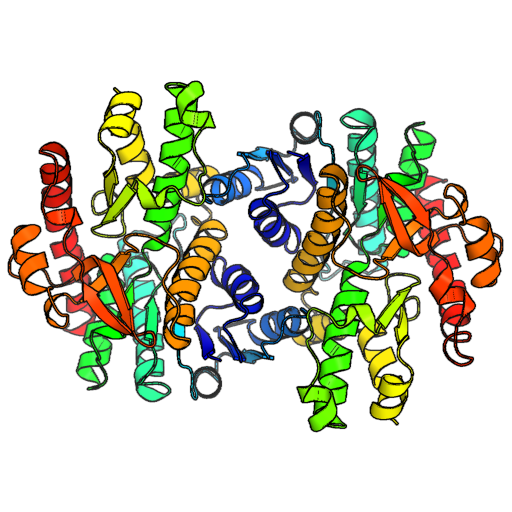03 O O . PRO A 1 84 ? -33.505 -2.997 1.281 1.00 41.15 82 PRO A O 1
ATOM 607 N N . GLY A 1 85 ? -33.417 -1.228 2.677 1.00 47.49 83 GLY A N 1
ATOM 608 C CA . GLY A 1 85 ? -34.103 -1.935 3.745 1.00 45.79 83 GLY A CA 1
ATOM 609 C C . GLY A 1 85 ? -33.197 -2.761 4.599 1.00 46.75 83 GLY A C 1
ATOM 610 O O . GLY A 1 85 ? -33.709 -3.384 5.532 1.00 45.07 83 GLY A O 1
ATOM 611 N N . LEU A 1 86 ? -31.873 -2.800 4.299 1.00 45.96 84 LEU A N 1
ATOM 612 C CA . LEU A 1 86 ? -30.907 -3.479 5.167 1.00 41.92 84 LEU A CA 1
ATOM 613 C C . LEU A 1 86 ? -29.937 -2.478 5.758 1.00 33.74 84 LEU A C 1
ATOM 614 O O . LEU A 1 86 ? -29.248 -1.758 5.047 1.00 34.01 84 LEU A O 1
ATOM 619 N N . THR A 1 87 ? -29.840 -2.454 7.070 1.00 31.30 85 THR A N 1
ATOM 620 C CA . THR A 1 87 ? -28.876 -1.558 7.706 1.00 33.97 85 THR A CA 1
ATOM 621 C C . THR A 1 87 ? -27.429 -2.142 7.589 1.00 33.85 85 THR A C 1
ATOM 622 O O . THR A 1 87 ? -27.239 -3.326 7.348 1.00 28.34 85 THR A O 1
ATOM 626 N N . ARG A 1 88 ? -26.447 -1.300 7.853 1.00 36.78 86 ARG A N 1
ATOM 627 C CA . ARG A 1 88 ? -25.062 -1.698 7.990 1.00 42.62 86 ARG A CA 1
ATOM 628 C C . ARG A 1 88 ? -24.968 -2.818 9.045 1.00 39.97 86 ARG A C 1
ATOM 629 O O . ARG A 1 88 ? -24.394 -3.887 8.784 1.00 30.11 86 ARG A O 1
ATOM 637 N N . ASP A 1 89 ? -25.621 -2.647 10.198 1.00 41.83 87 ASP A N 1
ATOM 638 C CA . ASP A 1 89 ? -25.527 -3.683 11.226 1.00 41.61 87 ASP A CA 1
ATOM 639 C C . ASP A 1 89 ? -26.211 -5.010 10.816 1.00 42.36 87 ASP A C 1
ATOM 640 O O . ASP A 1 89 ? -25.678 -6.067 11.141 1.00 42.37 87 ASP A O 1
ATOM 645 N N . ASP A 1 90 ? -27.366 -4.955 10.124 1.00 42.78 88 ASP A N 1
ATOM 646 C CA . ASP A 1 90 ? -28.052 -6.160 9.594 1.00 41.98 88 ASP A CA 1
ATOM 647 C C . ASP A 1 90 ? -27.058 -6.906 8.669 1.00 34.99 88 ASP A C 1
ATOM 648 O O . ASP A 1 90 ? -26.901 -8.115 8.787 1.00 29.44 88 ASP A O 1
ATOM 653 N N . LEU A 1 91 ? -26.435 -6.185 7.727 1.00 31.71 89 LEU A N 1
ATOM 654 C CA . LEU A 1 91 ? -25.479 -6.812 6.791 1.00 32.71 89 LEU A CA 1
ATOM 655 C C . LEU A 1 91 ? -24.355 -7.504 7.508 1.00 25.91 89 LEU A C 1
ATOM 656 O O . LEU A 1 91 ? -24.074 -8.651 7.227 1.00 24.53 89 LEU A O 1
ATOM 661 N N . PHE A 1 92 ? -23.753 -6.823 8.468 1.00 30.36 90 PHE A N 1
ATOM 662 C CA . PHE A 1 92 ? -22.662 -7.409 9.285 1.00 28.98 90 PHE A CA 1
ATOM 663 C C . PHE A 1 92 ? -23.067 -8.715 9.951 1.00 32.57 90 PHE A C 1
ATOM 664 O O . PHE A 1 92 ? -22.330 -9.710 9.949 1.00 27.58 90 PHE A O 1
ATOM 672 N N . LYS A 1 93 ? -24.242 -8.708 10.568 1.00 32.68 91 LYS A N 1
ATOM 673 C CA . LYS A 1 93 ? -24.687 -9.894 11.275 1.00 33.01 91 LYS A CA 1
ATOM 674 C C . LYS A 1 93 ? -24.995 -11.052 10.305 1.00 30.34 91 LYS A C 1
ATOM 675 O O . LYS A 1 93 ? -24.595 -12.185 10.552 1.00 28.40 91 LYS A O 1
ATOM 681 N N . MET A 1 94 ? -25.712 -10.774 9.225 1.00 28.02 92 MET A N 1
ATOM 682 C CA . MET A 1 94 ? -25.972 -11.809 8.236 1.00 28.12 92 MET A CA 1
ATOM 683 C C . MET A 1 94 ? -24.670 -12.353 7.602 1.00 26.07 92 MET A C 1
ATOM 684 O O . MET A 1 94 ? -24.461 -13.544 7.576 1.00 26.37 92 MET A O 1
ATOM 689 N N . ASN A 1 95 ? -23.783 -11.474 7.148 1.00 25.00 93 ASN A N 1
ATOM 690 C CA . ASN A 1 95 ? -22.464 -11.965 6.682 1.00 25.45 93 ASN A CA 1
ATOM 691 C C . ASN A 1 95 ? -21.541 -12.611 7.673 1.00 23.27 93 ASN A C 1
ATOM 692 O O . ASN A 1 95 ? -20.769 -13.528 7.345 1.00 23.55 93 ASN A O 1
ATOM 697 N N . ALA A 1 96 ? -21.571 -12.127 8.893 1.00 23.46 94 ALA A N 1
ATOM 698 C CA . ALA A 1 96 ? -20.785 -12.735 9.923 1.00 24.41 94 ALA A CA 1
ATOM 699 C C . ALA A 1 96 ? -21.132 -14.196 10.088 1.00 23.92 94 ALA A C 1
ATOM 700 O O . ALA A 1 96 ? -20.236 -14.986 10.239 1.00 24.37 94 ALA A O 1
ATOM 702 N N . GLY A 1 97 ? -22.416 -14.549 10.114 1.00 22.08 95 GLY A N 1
ATOM 703 C CA . GLY A 1 97 ? -22.794 -15.943 10.264 1.00 21.67 95 GLY A CA 1
ATOM 704 C C . GLY A 1 97 ? -22.404 -16.767 9.040 1.00 20.28 95 GLY A C 1
ATOM 705 O O . GLY A 1 97 ? -21.986 -17.892 9.136 1.00 22.02 95 GLY A O 1
ATOM 706 N N . ILE A 1 98 ? -22.608 -16.228 7.864 1.00 20.23 96 ILE A N 1
ATOM 707 C CA . ILE A 1 98 ? -22.196 -16.923 6.671 1.00 22.99 96 ILE A CA 1
ATOM 708 C C . ILE A 1 98 ? -20.668 -17.191 6.687 1.00 21.01 96 ILE A C 1
ATOM 709 O O . ILE A 1 98 ? -20.272 -18.312 6.523 1.00 21.20 96 ILE A O 1
ATOM 714 N N . VAL A 1 99 ? -19.851 -16.185 6.986 1.00 21.78 97 VAL A N 1
ATOM 715 C CA . VAL A 1 99 ? -18.390 -16.360 7.025 1.00 22.70 97 VAL A CA 1
ATOM 716 C C . VAL A 1 99 ? -17.941 -17.314 8.155 1.00 24.07 97 VAL A C 1
ATOM 717 O O . VAL A 1 99 ? -17.097 -18.214 7.933 1.00 20.04 97 VAL A O 1
ATOM 721 N N . LYS A 1 100 ? -18.548 -17.185 9.342 1.00 21.84 98 LYS A N 1
ATOM 722 C CA . LYS A 1 100 ? -18.234 -18.168 10.383 1.00 24.44 98 LYS A CA 1
ATOM 723 C C . LYS A 1 100 ? -18.464 -19.623 9.949 1.00 23.04 98 LYS A C 1
ATOM 724 O O . LYS A 1 100 ? -17.581 -20.501 10.152 1.00 24.52 98 LYS A O 1
ATOM 730 N N . SER A 1 101 ? -19.626 -19.877 9.377 1.00 20.76 99 SER A N 1
ATOM 731 C CA . SER A 1 101 ? -19.986 -21.202 8.913 1.00 22.58 99 SER A CA 1
ATOM 732 C C . SER A 1 101 ? -19.067 -21.707 7.775 1.00 22.50 99 SER A C 1
ATOM 733 O O . SER A 1 101 ? -18.656 -22.873 7.773 1.00 19.94 99 SER A O 1
ATOM 736 N N . LEU A 1 102 ? -18.775 -20.852 6.800 1.00 20.33 100 LEU A N 1
ATOM 737 C CA . LEU A 1 102 ? -17.931 -21.313 5.677 1.00 20.45 100 LEU A CA 1
ATOM 738 C C . LEU A 1 102 ? -16.503 -21.534 6.082 1.00 18.96 100 LEU A C 1
ATOM 739 O O . LEU A 1 102 ? -15.866 -22.501 5.652 1.00 18.92 100 LEU A O 1
ATOM 744 N N . VAL A 1 103 ? -16.011 -20.682 6.949 1.00 20.27 101 VAL A N 1
ATOM 745 C CA . VAL A 1 103 ? -14.618 -20.781 7.406 1.00 22.68 101 VAL A CA 1
ATOM 746 C C . VAL A 1 103 ? -14.419 -22.016 8.327 1.00 22.08 101 VAL A C 1
ATOM 747 O O . VAL A 1 103 ? -13.404 -22.708 8.267 1.00 19.70 101 VAL A O 1
ATOM 751 N N . THR A 1 104 ? -15.452 -22.352 9.082 1.00 20.19 102 THR A N 1
ATOM 752 C CA . THR A 1 104 ? -15.525 -23.602 9.863 1.00 19.75 102 THR A CA 1
ATOM 753 C C . THR A 1 104 ? -15.374 -24.800 8.986 1.00 21.11 102 THR A C 1
ATOM 754 O O . THR A 1 104 ? -14.516 -25.658 9.244 1.00 22.51 102 THR A O 1
ATOM 758 N N . ALA A 1 105 ? -16.103 -24.800 7.882 1.00 19.61 103 ALA A N 1
ATOM 759 C CA . ALA A 1 105 ? -16.026 -25.861 6.940 1.00 19.15 103 ALA A CA 1
ATOM 760 C C . ALA A 1 105 ? -14.622 -25.957 6.309 1.00 18.29 103 ALA A C 1
ATOM 761 O O . ALA A 1 105 ? -14.147 -27.079 6.101 1.00 19.56 103 ALA A O 1
ATOM 763 N N . VAL A 1 106 ? -13.951 -24.811 6.066 1.00 19.70 104 VAL A N 1
ATOM 764 C CA . VAL A 1 106 ? -12.533 -24.830 5.577 1.00 19.27 104 VAL A CA 1
ATOM 765 C C . VAL A 1 106 ? -11.635 -25.451 6.617 1.00 18.65 104 VAL A C 1
ATOM 766 O O . VAL A 1 106 ? -10.849 -26.384 6.339 1.00 21.31 104 VAL A O 1
ATOM 770 N N . GLY A 1 107 ? -11.780 -24.988 7.848 1.00 20.36 105 GLY A N 1
ATOM 771 C CA . GLY A 1 107 ? -11.044 -25.569 8.957 1.00 20.23 105 GLY A CA 1
ATOM 772 C C . GLY A 1 107 ? -11.176 -27.086 9.079 1.00 22.19 105 GLY A C 1
ATOM 773 O O . GLY A 1 107 ? -10.202 -27.749 9.356 1.00 21.34 105 GLY A O 1
ATOM 774 N N . LYS A 1 108 ? -12.362 -27.620 8.831 1.00 19.89 106 LYS A N 1
ATOM 775 C CA . LYS A 1 108 ? -12.630 -29.027 8.921 1.00 23.22 106 LYS A CA 1
ATOM 776 C C . LYS A 1 108 ? -12.184 -29.796 7.733 1.00 24.00 106 LYS A C 1
ATOM 777 O O . LYS A 1 108 ? -11.714 -30.899 7.906 1.00 24.81 106 LYS A O 1
ATOM 783 N N . PHE A 1 109 ? -12.457 -29.290 6.535 1.00 23.24 107 PHE A N 1
ATOM 784 C CA . PHE A 1 109 ? -12.258 -30.068 5.293 1.00 24.24 107 PHE A CA 1
ATOM 785 C C . PHE A 1 109 ? -11.020 -29.687 4.447 1.00 24.14 107 PHE A C 1
ATOM 786 O O . PHE A 1 109 ? -10.520 -30.515 3.704 1.00 24.36 107 PHE A O 1
ATOM 794 N N . ALA A 1 110 ? -10.479 -28.473 4.608 1.00 22.31 108 ALA A N 1
ATOM 795 C CA . ALA A 1 110 ? -9.262 -28.052 3.862 1.00 22.60 108 ALA A CA 1
ATOM 796 C C . ALA A 1 110 ? -8.387 -27.098 4.684 1.00 22.33 108 ALA A C 1
ATOM 797 O O . ALA A 1 110 ? -8.148 -25.906 4.335 1.00 19.86 108 ALA A O 1
ATOM 799 N N . PRO A 1 111 ? -7.939 -27.586 5.839 1.00 21.63 109 PRO A N 1
ATOM 800 C CA . PRO A 1 111 ? -7.304 -26.672 6.767 1.00 20.61 109 PRO A CA 1
ATOM 801 C C . PRO A 1 111 ? -5.994 -26.073 6.322 1.00 19.43 109 PRO A C 1
ATOM 802 O O . PRO A 1 111 ? -5.624 -25.057 6.891 1.00 17.13 109 PRO A O 1
ATOM 806 N N . ASN A 1 112 ? -5.359 -26.624 5.287 1.00 19.85 110 ASN A N 1
ATOM 807 C CA . ASN A 1 112 ? -4.176 -26.019 4.674 1.00 20.68 110 ASN A CA 1
ATOM 808 C C . ASN A 1 112 ? -4.444 -24.967 3.577 1.00 22.21 110 ASN A C 1
ATOM 809 O O . ASN A 1 112 ? -3.508 -24.409 3.055 1.00 20.85 110 ASN A O 1
ATOM 814 N N . ALA A 1 113 ? -5.710 -24.696 3.261 1.00 19.17 111 ALA A N 1
ATOM 815 C CA . ALA A 1 113 ? -6.059 -23.726 2.218 1.00 18.90 111 ALA A CA 1
ATOM 816 C C . ALA A 1 113 ? -5.783 -22.283 2.549 1.00 19.64 111 ALA A C 1
ATOM 817 O O . ALA A 1 113 ? -5.879 -21.835 3.700 1.00 19.57 111 ALA A O 1
ATOM 819 N N . ARG A 1 114 ? -5.457 -21.534 1.506 1.00 20.47 112 ARG A N 1
ATOM 820 C CA . ARG A 1 114 ? -5.352 -20.075 1.533 1.00 21.73 112 ARG A CA 1
ATOM 821 C C . ARG A 1 114 ? -6.810 -19.561 1.417 1.00 20.10 112 ARG A C 1
ATOM 822 O O . ARG A 1 114 ? -7.516 -19.951 0.524 1.00 24.25 112 ARG A O 1
ATOM 830 N N . ILE A 1 115 ? -7.249 -18.763 2.348 1.00 16.81 113 ILE A N 1
ATOM 831 C CA . ILE A 1 115 ? -8.599 -18.320 2.346 1.00 19.90 113 ILE A CA 1
ATOM 832 C C . ILE A 1 115 ? -8.648 -16.882 1.988 1.00 18.79 113 ILE A C 1
ATOM 833 O O . ILE A 1 115 ? -8.031 -16.055 2.675 1.00 20.06 113 ILE A O 1
ATOM 838 N N . LEU A 1 116 ? -9.340 -16.581 0.877 1.00 18.43 114 LEU A N 1
ATOM 839 C CA . LEU A 1 116 ? -9.434 -15.201 0.354 1.00 18.36 114 LEU A CA 1
ATOM 840 C C . LEU A 1 116 ? -10.893 -14.737 0.614 1.00 20.41 114 LEU A C 1
ATOM 841 O O . LEU A 1 116 ? -11.813 -15.145 -0.038 1.00 21.17 114 LEU A O 1
ATOM 846 N N . VAL A 1 117 ? -11.070 -13.867 1.569 1.00 20.56 115 VAL A N 1
ATOM 847 C CA . VAL A 1 117 ? -12.381 -13.361 1.915 1.00 20.78 115 VAL A CA 1
ATOM 848 C C . VAL A 1 117 ? -12.708 -12.153 1.045 1.00 20.59 115 VAL A C 1
ATOM 849 O O . VAL A 1 117 ? -12.047 -11.135 1.102 1.00 22.89 115 VAL A O 1
ATOM 853 N N . ILE A 1 118 ? -13.726 -12.310 0.235 1.00 18.71 116 ILE A N 1
ATOM 854 C CA . ILE A 1 118 ? -14.319 -11.262 -0.581 1.00 19.79 116 ILE A CA 1
ATOM 855 C C . ILE A 1 118 ? -15.564 -10.641 0.112 1.00 22.38 116 ILE A C 1
ATOM 856 O O . ILE A 1 118 ? -15.819 -9.444 -0.054 1.00 21.58 116 ILE A O 1
ATOM 861 N N . SER A 1 119 ? -16.285 -11.422 0.911 1.00 20.85 117 SER A N 1
ATOM 862 C CA . SER A 1 119 ? -17.450 -10.950 1.680 1.00 26.42 117 SER A CA 1
ATOM 863 C C . SER A 1 119 ? -17.184 -9.645 2.390 1.00 24.48 117 SER A C 1
ATOM 864 O O . SER A 1 119 ? -16.114 -9.471 2.988 1.00 22.88 117 SER A O 1
ATOM 867 N N . ASN A 1 120 ? -18.171 -8.741 2.349 1.00 23.14 118 ASN A N 1
ATOM 868 C CA . ASN A 1 120 ? -18.115 -7.513 3.085 1.00 24.42 118 ASN A CA 1
ATOM 869 C C . ASN A 1 120 ? -19.044 -7.512 4.300 1.00 27.64 118 ASN A C 1
ATOM 870 O O . ASN A 1 120 ? -20.138 -8.153 4.272 1.00 26.42 118 ASN A O 1
ATOM 875 N N . PRO A 1 121 ? -18.684 -6.800 5.358 1.00 25.44 119 PRO A N 1
ATOM 876 C CA . PRO A 1 121 ? -17.532 -5.902 5.413 1.00 24.10 119 PRO A CA 1
ATOM 877 C C . PRO A 1 121 ? -16.237 -6.618 5.776 1.00 23.86 119 PRO A C 1
ATOM 878 O O . PRO A 1 121 ? -16.119 -7.190 6.875 1.00 21.36 119 PRO A O 1
ATOM 882 N N . VAL A 1 122 ? -15.266 -6.523 4.872 1.00 22.97 120 VAL A N 1
ATOM 883 C CA . VAL A 1 122 ? -13.948 -7.067 5.110 1.00 22.62 120 VAL A CA 1
ATOM 884 C C . VAL A 1 122 ? -13.341 -6.728 6.443 1.00 21.13 120 VAL A C 1
ATOM 885 O O . VAL A 1 122 ? -12.812 -7.607 7.107 1.00 22.63 120 VAL A O 1
ATOM 889 N N . ASN A 1 123 ? -13.447 -5.482 6.863 1.00 18.92 121 ASN A N 1
ATOM 890 C CA . ASN A 1 123 ? -12.789 -5.023 8.060 1.00 20.01 121 ASN A CA 1
ATOM 891 C C . ASN A 1 123 ? -13.098 -5.824 9.325 1.00 22.03 121 ASN A C 1
ATOM 892 O O . ASN A 1 123 ? -12.223 -5.932 10.163 1.00 18.78 121 ASN A O 1
ATOM 897 N N . SER A 1 124 ? -14.336 -6.318 9.435 1.00 21.37 122 SER A N 1
ATOM 898 C CA . SER A 1 124 ? -14.868 -7.096 10.548 1.00 24.01 122 SER A CA 1
ATOM 899 C C . SER A 1 124 ? -14.938 -8.576 10.247 1.00 19.45 122 SER A C 1
ATOM 900 O O . SER A 1 124 ? -14.849 -9.419 11.155 1.00 22.97 122 SER A O 1
ATOM 903 N N . LEU A 1 125 ? -15.161 -8.922 8.988 1.00 19.81 123 LEU A N 1
ATOM 904 C CA . LEU A 1 125 ? -15.318 -10.368 8.646 1.00 18.45 123 LEU A CA 1
ATOM 905 C C . LEU A 1 125 ? -13.993 -11.117 8.622 1.00 18.66 123 LEU A C 1
ATOM 906 O O . LEU A 1 125 ? -13.957 -12.293 8.849 1.00 17.76 123 LEU A O 1
ATOM 911 N N . VAL A 1 126 ? -12.876 -10.449 8.320 1.00 20.60 124 VAL A N 1
ATOM 912 C CA . VAL A 1 126 ? -11.604 -11.146 8.340 1.00 20.17 124 VAL A CA 1
ATOM 913 C C . VAL A 1 126 ? -11.289 -11.458 9.827 1.00 19.33 124 VAL A C 1
ATOM 914 O O . VAL A 1 126 ? -10.913 -12.580 10.169 1.00 19.12 124 VAL A O 1
ATOM 918 N N . PRO A 1 127 ? -11.416 -10.486 10.709 1.00 21.04 125 PRO A N 1
ATOM 919 C CA . PRO A 1 127 ? -11.269 -10.926 12.111 1.00 21.79 125 PRO A CA 1
ATOM 920 C C . PRO A 1 127 ? -12.148 -12.092 12.545 1.00 21.14 125 PRO A C 1
ATOM 921 O O . PRO A 1 127 ? -11.707 -12.892 13.356 1.00 22.32 125 PRO A O 1
ATOM 925 N N . ILE A 1 128 ? -13.367 -12.193 12.036 1.00 20.52 126 ILE A N 1
ATOM 926 C CA . ILE A 1 128 ? -14.230 -13.299 12.361 1.00 23.04 126 ILE A CA 1
ATOM 927 C C . ILE A 1 128 ? -13.662 -14.616 11.831 1.00 23.41 126 ILE A C 1
ATOM 928 O O . ILE A 1 128 ? -13.656 -15.647 12.529 1.00 24.82 126 ILE A O 1
ATOM 933 N N . ALA A 1 129 ? -13.222 -14.591 10.590 1.00 22.51 127 ALA A N 1
ATOM 934 C CA . ALA A 1 129 ? -12.556 -15.774 10.012 1.00 23.93 127 ALA A CA 1
ATOM 935 C C . ALA A 1 129 ? -11.371 -16.212 10.885 1.00 20.98 127 ALA A C 1
ATOM 936 O O . ALA A 1 129 ? -11.218 -17.396 11.179 1.00 21.13 127 ALA A O 1
ATOM 938 N N . VAL A 1 130 ? -10.555 -15.262 11.288 1.00 20.36 128 VAL A N 1
ATOM 939 C CA . VAL A 1 130 ? -9.356 -15.559 12.113 1.00 22.20 128 VAL A CA 1
ATOM 940 C C . VAL A 1 130 ? -9.690 -16.121 13.488 1.00 23.32 128 VAL A C 1
ATOM 941 O O . VAL A 1 130 ? -9.112 -17.134 13.904 1.00 22.15 128 VAL A O 1
ATOM 945 N N . GLU A 1 131 ? -10.631 -15.476 14.172 1.00 22.93 129 GLU A N 1
ATOM 946 C CA . GLU A 1 131 ? -10.992 -15.924 15.494 1.00 25.03 129 GLU A CA 1
ATOM 947 C C . GLU A 1 131 ? -11.671 -17.270 15.422 1.00 24.17 129 GLU A C 1
ATOM 948 O O . GLU A 1 131 ? -11.456 -18.104 16.309 1.00 28.06 129 GLU A O 1
ATOM 954 N N . THR A 1 132 ? -12.445 -17.505 14.370 1.00 24.58 130 THR A N 1
ATOM 955 C CA . THR A 1 132 ? -13.095 -18.809 14.132 1.00 24.14 130 THR A CA 1
ATOM 956 C C . THR A 1 132 ? -12.034 -19.896 13.969 1.00 22.12 130 THR A C 1
ATOM 957 O O . THR A 1 132 ? -12.119 -20.991 14.543 1.00 19.74 130 THR A O 1
ATOM 961 N N . LEU A 1 133 ? -11.038 -19.633 13.127 1.00 24.04 131 LEU A N 1
ATOM 962 C CA . LEU A 1 133 ? -9.958 -20.611 12.919 1.00 22.09 131 LEU A CA 1
ATOM 963 C C . LEU A 1 133 ? -9.141 -20.859 14.203 1.00 21.52 131 LEU A C 1
ATOM 964 O O . LEU A 1 133 ? -8.731 -22.003 14.498 1.00 20.10 131 LEU A O 1
ATOM 969 N N . LYS A 1 134 ? -8.894 -19.794 14.938 1.00 22.45 132 LYS A N 1
ATOM 970 C CA . LYS A 1 134 ? -8.131 -19.904 16.169 1.00 22.74 132 LYS A CA 1
ATOM 971 C C . LYS A 1 134 ? -8.781 -20.832 17.169 1.00 24.85 132 LYS A C 1
ATOM 972 O O . LYS A 1 134 ? -8.045 -21.601 17.790 1.00 22.65 132 LYS A O 1
ATOM 978 N N . LYS A 1 135 ? -10.112 -20.759 17.323 1.00 23.09 133 LYS A N 1
ATOM 979 C CA . LYS A 1 135 ? -10.810 -21.669 18.169 1.00 28.16 133 LYS A CA 1
ATOM 980 C C . LYS A 1 135 ? -10.686 -23.143 17.763 1.00 30.73 133 LYS A C 1
ATOM 981 O O . LYS A 1 135 ? -10.864 -24.031 18.586 1.00 36.56 133 LYS A O 1
ATOM 987 N N . MET A 1 136 ? -10.541 -23.402 16.480 1.00 26.25 134 MET A N 1
ATOM 988 C CA . MET A 1 136 ? -10.401 -24.712 15.986 1.00 25.80 134 MET A CA 1
ATOM 989 C C . MET A 1 136 ? -8.934 -25.189 15.976 1.00 27.22 134 MET A C 1
ATOM 990 O O . MET A 1 136 ? -8.712 -26.331 15.643 1.00 30.81 134 MET A O 1
ATOM 995 N N . GLY A 1 137 ? -7.949 -24.361 16.308 1.00 21.49 135 GLY A N 1
ATOM 996 C CA . GLY A 1 137 ? -6.538 -24.733 16.197 1.00 22.38 135 GLY A CA 1
ATOM 997 C C . GLY A 1 137 ? -6.082 -24.790 14.741 1.00 23.28 135 GLY A C 1
ATOM 998 O O . GLY A 1 137 ? -5.079 -25.406 14.427 1.00 23.78 135 GLY A O 1
ATOM 999 N N . LYS A 1 138 ? -6.760 -24.080 13.837 1.00 24.02 136 LYS A N 1
ATOM 1000 C CA . LYS A 1 138 ? -6.456 -24.209 12.423 1.00 23.54 136 LYS A CA 1
ATOM 1001 C C . LYS A 1 138 ? -6.113 -22.865 11.811 1.00 21.94 136 LYS A C 1
ATOM 1002 O O . LYS A 1 138 ? -6.276 -22.692 10.591 1.00 20.82 136 LYS A O 1
ATOM 1008 N N . PHE A 1 139 ? -5.592 -21.942 12.607 1.00 20.98 137 PHE A N 1
ATOM 1009 C CA . PHE A 1 139 ? -5.270 -20.626 12.106 1.00 21.65 137 PHE A CA 1
ATOM 1010 C C . PHE A 1 139 ? -3.794 -20.540 11.716 1.00 23.60 137 PHE A C 1
ATOM 1011 O O . PHE A 1 139 ? -2.942 -20.632 12.579 1.00 20.18 137 PHE A O 1
ATOM 1019 N N . LYS A 1 140 ? -3.536 -20.298 10.430 1.00 22.86 138 LYS A N 1
ATOM 1020 C CA . LYS A 1 140 ? -2.213 -19.936 9.938 1.00 25.20 138 LYS A CA 1
ATOM 1021 C C . LYS A 1 140 ? -2.248 -18.482 9.471 1.00 22.74 138 LYS A C 1
ATOM 1022 O O . LYS A 1 140 ? -3.017 -18.183 8.617 1.00 24.10 138 LYS A O 1
ATOM 1028 N N . PRO A 1 141 ? -1.406 -17.593 10.013 1.00 22.39 139 PRO A N 1
ATOM 1029 C CA . PRO A 1 141 ? -1.532 -16.157 9.633 1.00 25.08 139 PRO A CA 1
ATOM 1030 C C . PRO A 1 141 ? -1.353 -15.815 8.150 1.00 24.06 139 PRO A C 1
ATOM 1031 O O . PRO A 1 141 ? -2.095 -14.970 7.615 1.00 23.13 139 PRO A O 1
ATOM 1035 N N . GLY A 1 142 ? -0.435 -16.522 7.466 1.00 21.50 140 GLY A N 1
ATOM 1036 C CA . GLY A 1 142 ? -0.180 -16.245 6.083 1.00 21.29 140 GLY A CA 1
ATOM 1037 C C . GLY A 1 142 ? -1.272 -16.761 5.159 1.00 21.99 140 GLY A C 1
ATOM 1038 O O . GLY A 1 142 ? -1.221 -16.500 3.957 1.00 22.58 140 GLY A O 1
ATOM 1039 N N . ASN A 1 143 ? -2.224 -17.528 5.685 1.00 21.42 141 ASN A N 1
ATOM 1040 C CA . ASN A 1 143 ? -3.253 -18.138 4.870 1.00 21.87 141 ASN A CA 1
ATOM 1041 C C . ASN A 1 143 ? -4.617 -17.469 4.901 1.00 21.87 141 ASN A C 1
ATOM 1042 O O . ASN A 1 143 ? -5.510 -18.049 4.332 1.00 20.10 141 ASN A O 1
ATOM 1047 N N . VAL A 1 144 ? -4.781 -16.322 5.562 1.00 19.97 142 VAL A N 1
ATOM 1048 C CA . VAL A 1 144 ? -6.089 -15.624 5.644 1.00 20.06 142 VAL A CA 1
ATOM 1049 C C . VAL A 1 144 ? -5.919 -14.220 5.195 1.00 18.50 142 VAL A C 1
ATOM 1050 O O . VAL A 1 144 ? -5.168 -13.465 5.779 1.00 18.36 142 VAL A O 1
ATOM 1054 N N . MET A 1 145 ? -6.522 -13.912 4.056 1.00 20.34 143 MET A N 1
ATOM 1055 C CA . MET A 1 145 ? -6.402 -12.630 3.401 1.00 20.60 143 MET A CA 1
ATOM 1056 C C . MET A 1 145 ? -7.831 -12.088 3.110 1.00 21.04 143 MET A C 1
ATOM 1057 O O . MET A 1 145 ? -8.641 -12.744 2.435 1.00 21.62 143 MET A O 1
ATOM 1062 N N . GLY A 1 146 ? -8.071 -10.846 3.542 1.00 19.31 144 GLY A N 1
ATOM 1063 C CA . GLY A 1 146 ? -9.200 -9.984 3.031 1.00 17.18 144 GLY A CA 1
ATOM 1064 C C . GLY A 1 146 ? -8.835 -9.372 1.671 1.00 17.45 144 GLY A C 1
ATOM 1065 O O . GLY A 1 146 ? -7.766 -8.724 1.527 1.00 16.87 144 GLY A O 1
ATOM 1066 N N . VAL A 1 147 ? -9.671 -9.643 0.668 1.00 15.92 145 VAL A N 1
ATOM 1067 C CA . VAL A 1 147 ? -9.501 -9.127 -0.683 1.00 17.93 145 VAL A CA 1
ATOM 1068 C C . VAL A 1 147 ? -10.038 -7.681 -0.754 1.00 18.07 145 VAL A C 1
ATOM 1069 O O . VAL A 1 147 ? -11.254 -7.411 -0.819 1.00 18.43 145 VAL A O 1
ATOM 1073 N N . THR A 1 148 ? -9.086 -6.768 -0.752 1.00 17.66 146 THR A N 1
ATOM 1074 C CA . THR A 1 148 ? -9.280 -5.348 -0.762 1.00 19.17 146 THR A CA 1
ATOM 1075 C C . THR A 1 148 ? -8.934 -4.777 -2.148 1.00 19.77 146 THR A C 1
ATOM 1076 O O . THR A 1 148 ? -8.957 -3.558 -2.343 1.00 20.49 146 THR A O 1
ATOM 1080 N N . ASN A 1 149 ? -8.565 -5.667 -3.060 1.00 19.57 147 ASN A N 1
ATOM 1081 C CA . ASN A 1 149 ? -8.004 -5.301 -4.335 1.00 21.40 147 ASN A CA 1
ATOM 1082 C C . ASN A 1 149 ? -8.895 -4.416 -5.195 1.00 19.99 147 ASN A C 1
ATOM 1083 O O . ASN A 1 149 ? -8.386 -3.724 -6.042 1.00 16.85 147 ASN A O 1
ATOM 1088 N N . LEU A 1 150 ? -10.216 -4.381 -4.977 1.00 17.85 148 LEU A N 1
ATOM 1089 C CA . LEU A 1 150 ? -11.011 -3.453 -5.749 1.00 16.89 148 LEU A CA 1
ATOM 1090 C C . LEU A 1 150 ? -10.687 -2.016 -5.532 1.00 16.78 148 LEU A C 1
ATOM 1091 O O . LEU A 1 150 ? -10.830 -1.216 -6.446 1.00 15.70 148 LEU A O 1
ATOM 1096 N N . ASP A 1 151 ? -10.215 -1.682 -4.335 1.00 17.03 149 ASP A N 1
ATOM 1097 C CA . ASP A 1 151 ? -9.772 -0.314 -4.032 1.00 17.29 149 ASP A CA 1
ATOM 1098 C C . ASP A 1 151 ? -8.520 0.077 -4.857 1.00 15.94 149 ASP A C 1
ATOM 1099 O O . ASP A 1 151 ? -8.425 1.198 -5.296 1.00 14.65 149 ASP A O 1
ATOM 1104 N N . LEU A 1 152 ? -7.586 -0.832 -5.041 1.00 15.98 150 LEU A N 1
ATOM 1105 C CA . LEU A 1 152 ? -6.403 -0.516 -5.907 1.00 15.89 150 LEU A CA 1
ATOM 1106 C C . LEU A 1 152 ? -6.868 -0.434 -7.327 1.00 15.57 150 LEU A C 1
ATOM 1107 O O . LEU A 1 152 ? -6.478 0.486 -8.072 1.00 16.88 150 LEU A O 1
ATOM 1112 N N . VAL A 1 153 ? -7.833 -1.285 -7.700 1.00 15.18 151 VAL A N 1
ATOM 1113 C CA . VAL A 1 153 ? -8.328 -1.270 -9.098 1.00 15.66 151 VAL A CA 1
ATOM 1114 C C . VAL A 1 153 ? -8.985 0.071 -9.361 1.00 17.77 151 VAL A C 1
ATOM 1115 O O . VAL A 1 153 ? -8.718 0.678 -10.373 1.00 16.09 151 VAL A O 1
ATOM 1119 N N . ARG A 1 154 ? -9.826 0.552 -8.417 1.00 16.98 152 ARG A N 1
ATOM 1120 C CA . ARG A 1 154 ? -10.432 1.851 -8.572 1.00 16.69 152 ARG A CA 1
ATOM 1121 C C . ARG A 1 154 ? -9.380 2.985 -8.579 1.00 16.53 152 ARG A C 1
ATOM 1122 O O . ARG A 1 154 ? -9.485 3.881 -9.371 1.00 17.53 152 ARG A O 1
ATOM 1130 N N . ALA A 1 155 ? -8.416 2.924 -7.707 1.00 15.41 153 ALA A N 1
ATOM 1131 C CA . ALA A 1 155 ? -7.413 3.986 -7.651 1.00 19.50 153 ALA A CA 1
ATOM 1132 C C . ALA A 1 155 ? -6.651 4.093 -8.984 1.00 19.47 153 ALA A C 1
ATOM 1133 O O . ALA A 1 155 ? -6.405 5.191 -9.413 1.00 18.49 153 ALA A O 1
ATOM 1135 N N . GLU A 1 156 ? -6.339 2.959 -9.624 1.00 17.97 154 GLU A N 1
ATOM 1136 C CA . GLU A 1 156 ? -5.594 2.989 -10.909 1.00 19.99 154 GLU A CA 1
ATOM 1137 C C . GLU A 1 156 ? -6.469 3.592 -12.001 1.00 19.90 154 GLU A C 1
ATOM 1138 O O . GLU A 1 156 ? -6.010 4.415 -12.773 1.00 18.57 154 GLU A O 1
ATOM 1144 N N . THR A 1 157 ? -7.770 3.246 -11.989 1.00 17.62 155 THR A N 1
ATOM 1145 C CA . THR A 1 157 ? -8.723 3.748 -12.954 1.00 16.89 155 THR A CA 1
ATOM 1146 C C . THR A 1 157 ? -8.930 5.218 -12.737 1.00 18.23 155 THR A C 1
ATOM 1147 O O . THR A 1 157 ? -8.896 6.012 -13.722 1.00 19.28 155 THR A O 1
ATOM 1151 N N . PHE A 1 158 ? -9.140 5.616 -11.505 1.00 17.11 156 PHE A N 1
ATOM 1152 C CA . PHE A 1 158 ? -9.559 7.001 -11.248 1.00 20.24 156 PHE A CA 1
ATOM 1153 C C . PHE A 1 158 ? -8.404 7.965 -11.344 1.00 21.71 156 PHE A C 1
ATOM 1154 O O . PHE A 1 158 ? -8.633 9.086 -11.749 1.00 24.45 156 PHE A O 1
ATOM 1162 N N . LEU A 1 159 ? -7.171 7.526 -11.049 1.00 20.75 157 LEU A N 1
ATOM 1163 C CA . LEU A 1 159 ? -6.033 8.352 -11.286 1.00 21.05 157 LEU A CA 1
ATOM 1164 C C . LEU A 1 159 ? -5.936 8.741 -12.782 1.00 23.13 157 LEU A C 1
ATOM 1165 O O . LEU A 1 159 ? -5.740 9.944 -13.091 1.00 21.80 157 LEU A O 1
ATOM 1170 N N . VAL A 1 160 ? -6.069 7.776 -13.696 1.00 22.60 158 VAL A N 1
ATOM 1171 C CA . VAL A 1 160 ? -6.110 8.079 -15.103 1.00 22.47 158 VAL A CA 1
ATOM 1172 C C . VAL A 1 160 ? -7.302 9.012 -15.500 1.00 25.84 158 VAL A C 1
ATOM 1173 O O . VAL A 1 160 ? -7.120 9.979 -16.261 1.00 22.62 158 VAL A O 1
ATOM 1177 N N . ASP A 1 161 ? -8.503 8.748 -14.996 1.00 27.51 159 ASP A N 1
ATOM 1178 C CA . ASP A 1 161 ? -9.653 9.553 -15.360 1.00 27.08 159 ASP A CA 1
ATOM 1179 C C . ASP A 1 161 ? -9.492 10.998 -14.904 1.00 29.17 159 ASP A C 1
ATOM 1180 O O . ASP A 1 161 ? -9.957 11.906 -15.605 1.00 28.42 159 ASP A O 1
ATOM 1185 N N . TYR A 1 162 ? -8.935 11.217 -13.699 1.00 28.02 160 TYR A N 1
ATOM 1186 C CA . TYR A 1 162 ? -8.732 12.557 -13.217 1.00 29.53 160 TYR A CA 1
ATOM 1187 C C . TYR A 1 162 ? -7.560 13.264 -13.916 1.00 28.82 160 TYR A C 1
ATOM 1188 O O . TYR A 1 162 ? -7.678 14.449 -14.181 1.00 31.71 160 TYR A O 1
ATOM 1197 N N . LEU A 1 163 ? -6.469 12.581 -14.210 1.00 28.24 161 LEU A N 1
ATOM 1198 C CA . LEU A 1 163 ? -5.450 13.180 -15.068 1.00 31.30 161 LEU A CA 1
ATOM 1199 C C . LEU A 1 163 ? -6.001 13.517 -16.468 1.00 41.52 161 LEU A C 1
ATOM 1200 O O . LEU A 1 163 ? -5.635 14.539 -17.039 1.00 39.20 161 LEU A O 1
ATOM 1205 N N . MET A 1 164 ? -6.913 12.708 -17.002 1.00 41.05 162 MET A N 1
ATOM 1206 C CA . MET A 1 164 ? -7.451 12.957 -18.340 1.00 45.34 162 MET A CA 1
ATOM 1207 C C . MET A 1 164 ? -8.258 14.251 -18.430 1.00 50.66 162 MET A C 1
ATOM 1208 O O . MET A 1 164 ? -8.262 14.898 -19.474 1.00 50.51 162 MET A O 1
ATOM 1213 N N . LEU A 1 165 ? -8.963 14.593 -17.350 1.00 52.98 163 LEU A N 1
ATOM 1214 C CA . LEU A 1 165 ? -9.608 15.908 -17.215 1.00 58.76 163 LEU A CA 1
ATOM 1215 C C . LEU A 1 165 ? -8.617 17.049 -16.901 1.00 57.88 163 LEU A C 1
ATOM 1216 O O . LEU A 1 165 ? -8.711 18.113 -17.472 1.00 57.06 163 LEU A O 1
ATOM 1221 N N . LYS A 1 166 ? -7.657 16.814 -16.018 1.00 59.34 164 LYS A N 1
ATOM 1222 C CA . LYS A 1 166 ? -6.811 17.888 -15.514 1.00 58.47 164 LYS A CA 1
ATOM 1223 C C . LYS A 1 166 ? -5.800 18.299 -16.570 1.00 52.64 164 LYS A C 1
ATOM 1224 O O . LYS A 1 166 ? -5.657 19.472 -16.825 1.00 49.79 164 LYS A O 1
ATOM 1230 N N . ASN A 1 167 ? -5.080 17.355 -17.147 1.00 48.10 165 ASN A N 1
ATOM 1231 C CA . ASN A 1 167 ? -4.380 17.634 -18.386 1.00 51.84 165 ASN A CA 1
ATOM 1232 C C . ASN A 1 167 ? -4.225 16.412 -19.284 1.00 46.58 165 ASN A C 1
ATOM 1233 O O . ASN A 1 167 ? -3.466 15.425 -18.991 1.00 42.93 165 ASN A O 1
ATOM 1238 N N . PRO A 1 168 ? -4.975 16.457 -20.393 1.00 45.94 166 PRO A N 1
ATOM 1239 C CA . PRO A 1 168 ? -5.010 15.324 -21.311 1.00 45.68 166 PRO A CA 1
ATOM 1240 C C . PRO A 1 168 ? -3.644 14.816 -21.718 1.00 44.64 166 PRO A C 1
ATOM 1241 O O . PRO A 1 168 ? -3.475 13.615 -21.852 1.00 46.67 166 PRO A O 1
ATOM 1245 N N . LYS A 1 169 ? -2.672 15.711 -21.876 1.00 47.45 167 LYS A N 1
ATOM 1246 C CA . LYS A 1 169 ? -1.338 15.322 -22.343 1.00 50.81 167 LYS A CA 1
ATOM 1247 C C . LYS A 1 169 ? -0.683 14.268 -21.448 1.00 49.24 167 LYS A C 1
ATOM 1248 O O . LYS A 1 169 ? -0.111 13.299 -21.943 1.00 51.24 167 LYS A O 1
ATOM 1254 N N . ILE A 1 170 ? -0.750 14.446 -20.136 1.00 46.19 168 ILE A N 1
ATOM 1255 C CA . ILE A 1 170 ? -0.194 13.420 -19.225 1.00 46.20 168 ILE A CA 1
ATOM 1256 C C . ILE A 1 170 ? -1.180 12.250 -19.084 1.00 41.58 168 ILE A C 1
ATOM 1257 O O . ILE A 1 170 ? -0.751 11.088 -19.137 1.00 47.12 168 ILE A O 1
ATOM 1262 N N . GLY A 1 171 ? -2.463 12.562 -18.886 1.00 38.19 169 GLY A N 1
ATOM 1263 C CA . GLY A 1 171 ? -3.549 11.566 -18.939 1.00 42.00 169 GLY A CA 1
ATOM 1264 C C . GLY A 1 171 ? -3.400 10.481 -20.017 1.00 44.81 169 GLY A C 1
ATOM 1265 O O . GLY A 1 171 ? -3.421 9.278 -19.705 1.00 35.08 169 GLY A O 1
ATOM 1266 N N . GLN A 1 172 ? -3.215 10.923 -21.267 1.00 42.87 170 GLN A N 1
ATOM 1267 C CA . GLN A 1 172 ? -3.032 10.023 -22.435 1.00 43.38 170 GLN A CA 1
ATOM 1268 C C . GLN A 1 172 ? -1.765 9.181 -22.351 1.00 43.33 170 GLN A C 1
ATOM 1269 O O . GLN A 1 172 ? -1.773 8.036 -22.788 1.00 46.57 170 GLN A O 1
ATOM 1275 N N . GLU A 1 173 ? -0.693 9.681 -21.738 1.00 41.25 171 GLU A N 1
ATOM 1276 C CA . GLU A 1 173 ? 0.487 8.825 -21.530 1.00 48.33 171 GLU A CA 1
ATOM 1277 C C . GLU A 1 173 ? 0.256 7.652 -20.510 1.00 42.13 171 GLU A C 1
ATOM 1278 O O . GLU A 1 173 ? 1.153 6.802 -20.317 1.00 37.65 171 GLU A O 1
ATOM 1284 N N . GLN A 1 174 ? -0.912 7.597 -19.858 1.00 39.03 172 GLN A N 1
ATOM 1285 C CA . GLN A 1 174 ? -1.112 6.600 -18.819 1.00 34.64 172 GLN A CA 1
ATOM 1286 C C . GLN A 1 174 ? -1.744 5.321 -19.360 1.00 32.48 172 GLN A C 1
ATOM 1287 O O . GLN A 1 174 ? -2.643 5.372 -20.137 1.00 35.71 172 GLN A O 1
ATOM 1293 N N . ASP A 1 175 ? -1.247 4.176 -18.899 1.00 30.02 173 ASP A N 1
ATOM 1294 C CA . ASP A 1 175 ? -1.870 2.887 -19.067 1.00 28.21 173 ASP A CA 1
ATOM 1295 C C . ASP A 1 175 ? -2.560 2.503 -17.744 1.00 25.64 173 ASP A C 1
ATOM 1296 O O . ASP A 1 175 ? -1.879 2.290 -16.753 1.00 23.51 173 ASP A O 1
ATOM 1301 N N . LYS A 1 176 ? -3.910 2.445 -17.722 1.00 22.93 174 LYS A N 1
ATOM 1302 C CA . LYS A 1 176 ? -4.640 1.990 -16.520 1.00 20.44 174 LYS A CA 1
ATOM 1303 C C . LYS A 1 176 ? -4.176 0.677 -16.002 1.00 17.58 174 LYS A C 1
ATOM 1304 O O . LYS A 1 176 ? -4.234 0.402 -14.788 1.00 18.66 174 LYS A O 1
ATOM 1310 N N . THR A 1 177 ? -3.746 -0.185 -16.883 1.00 17.91 175 THR A N 1
ATOM 1311 C CA . THR A 1 177 ? -3.397 -1.540 -16.457 1.00 21.56 175 THR A CA 1
ATOM 1312 C C . THR A 1 177 ? -2.076 -1.582 -15.664 1.00 21.41 175 THR A C 1
ATOM 1313 O O . THR A 1 177 ? -1.859 -2.523 -14.947 1.00 20.38 175 THR A O 1
ATOM 1317 N N . THR A 1 178 ? -1.222 -0.567 -15.742 1.00 20.67 176 THR A N 1
ATOM 1318 C CA . THR A 1 178 ? 0.030 -0.624 -15.002 1.00 22.36 176 THR A CA 1
ATOM 1319 C C . THR A 1 178 ? 0.118 0.560 -13.985 1.00 23.80 176 THR A C 1
ATOM 1320 O O . THR A 1 178 ? 1.195 0.916 -13.529 1.00 26.36 176 THR A O 1
ATOM 1324 N N . MET A 1 179 ? -1.019 1.112 -13.556 1.00 21.61 177 MET A N 1
ATOM 1325 C CA . MET A 1 179 ? -0.970 2.267 -12.671 1.00 22.15 177 MET A CA 1
ATOM 1326 C C . MET A 1 179 ? -0.592 1.916 -11.240 1.00 21.37 177 MET A C 1
ATOM 1327 O O . MET A 1 179 ? -0.278 2.795 -10.471 1.00 20.25 177 MET A O 1
ATOM 1332 N N . HIS A 1 180 ? -0.605 0.637 -10.895 1.00 21.08 178 HIS A N 1
ATOM 1333 C CA . HIS A 1 180 ? -0.159 0.205 -9.616 1.00 24.59 178 HIS A CA 1
ATOM 1334 C C . HIS A 1 180 ? 1.310 0.583 -9.381 1.00 23.78 178 HIS A C 1
ATOM 1335 O O . HIS A 1 180 ? 1.730 0.545 -8.255 1.00 21.92 178 HIS A O 1
ATOM 1342 N N . ARG A 1 181 ? 2.079 0.893 -10.445 1.00 26.53 179 ARG A N 1
ATOM 1343 C CA . ARG A 1 181 ? 3.421 1.454 -10.275 1.00 26.43 179 ARG A CA 1
ATOM 1344 C C . ARG A 1 181 ? 3.387 2.838 -9.649 1.00 25.70 179 ARG A C 1
ATOM 1345 O O . ARG A 1 181 ? 4.364 3.278 -9.093 1.00 22.13 179 ARG A O 1
ATOM 1353 N N . LYS A 1 182 ? 2.246 3.511 -9.668 1.00 21.04 180 LYS A N 1
ATOM 1354 C CA . LYS A 1 182 ? 2.162 4.872 -9.224 1.00 22.44 180 LYS A CA 1
ATOM 1355 C C . LYS A 1 182 ? 1.227 5.116 -8.074 1.00 21.50 180 LYS A C 1
ATOM 1356 O O . LYS A 1 182 ? 1.238 6.203 -7.516 1.00 20.29 180 LYS A O 1
ATOM 1362 N N . VAL A 1 183 ? 0.423 4.121 -7.715 1.00 19.63 181 VAL A N 1
ATOM 1363 C CA . VAL A 1 183 ? -0.493 4.250 -6.619 1.00 19.67 181 VAL A CA 1
ATOM 1364 C C . VAL A 1 183 ? -0.578 2.900 -5.941 1.00 18.87 181 VAL A C 1
ATOM 1365 O O . VAL A 1 183 ? -0.595 1.880 -6.624 1.00 19.36 181 VAL A O 1
ATOM 1369 N N . THR A 1 184 ? -0.598 2.934 -4.609 1.00 18.15 182 THR A N 1
ATOM 1370 C CA . THR A 1 184 ? -0.780 1.832 -3.709 1.00 19.94 182 THR A CA 1
ATOM 1371 C C . THR A 1 184 ? -1.948 2.206 -2.788 1.00 19.96 182 THR A C 1
ATOM 1372 O O . THR A 1 184 ? -2.083 3.358 -2.438 1.00 20.31 182 THR A O 1
ATOM 1376 N N . VAL A 1 185 ? -2.838 1.281 -2.488 1.00 17.92 183 VAL A N 1
ATOM 1377 C CA . VAL A 1 185 ? -3.933 1.565 -1.528 1.00 17.64 183 VAL A CA 1
ATOM 1378 C C . VAL A 1 185 ? -3.766 0.710 -0.352 1.00 18.14 183 VAL A C 1
ATOM 1379 O O . VAL A 1 185 ? -3.615 -0.484 -0.488 1.00 19.17 183 VAL A O 1
ATOM 1383 N N . ILE A 1 186 ? -3.885 1.315 0.827 1.00 18.71 184 ILE A N 1
ATOM 1384 C CA . ILE A 1 186 ? -3.756 0.644 2.092 1.00 19.06 184 ILE A CA 1
ATOM 1385 C C . ILE A 1 186 ? -4.924 0.946 3.034 1.00 18.54 184 ILE A C 1
ATOM 1386 O O . ILE A 1 186 ? -5.714 1.766 2.750 1.00 21.43 184 ILE A O 1
ATOM 1391 N N . GLY A 1 187 ? -4.980 0.231 4.145 1.00 20.08 185 GLY A N 1
ATOM 1392 C CA . GLY A 1 187 ? -5.895 0.477 5.245 1.00 20.03 185 GLY A CA 1
ATOM 1393 C C . GLY A 1 187 ? -6.988 -0.562 5.351 1.00 20.23 185 GLY A C 1
ATOM 1394 O O . GLY A 1 187 ? -6.743 -1.728 5.513 1.00 21.30 185 GLY A O 1
ATOM 1395 N N . GLY A 1 188 ? -8.214 -0.118 5.265 1.00 22.88 186 GLY A N 1
ATOM 1396 C CA . GLY A 1 188 ? -9.357 -0.975 5.314 1.00 23.57 186 GLY A CA 1
ATOM 1397 C C . GLY A 1 188 ? -10.062 -0.887 4.009 1.00 23.44 186 GLY A C 1
ATOM 1398 O O . GLY A 1 188 ? -9.548 -0.416 2.991 1.00 24.04 186 GLY A O 1
ATOM 1399 N N . HIS A 1 189 ? -11.260 -1.392 4.030 1.00 22.63 187 HIS A N 1
ATOM 1400 C CA . HIS A 1 189 ? -11.998 -1.610 2.824 1.00 24.78 187 HIS A CA 1
ATOM 1401 C C . HIS A 1 189 ? -13.332 -0.851 2.719 1.00 30.27 187 HIS A C 1
ATOM 1402 O O . HIS A 1 189 ? -14.088 -1.052 1.748 1.00 34.11 187 HIS A O 1
ATOM 1409 N N . SER A 1 190 ? -13.522 0.115 3.595 1.00 29.05 188 SER A N 1
ATOM 1410 C CA . SER A 1 190 ? -14.780 0.857 3.699 1.00 36.12 188 SER A CA 1
ATOM 1411 C C . SER A 1 190 ? -14.443 2.314 3.895 1.00 31.36 188 SER A C 1
ATOM 1412 O O . SER A 1 190 ? -13.790 2.615 4.882 1.00 34.39 188 SER A O 1
ATOM 1415 N N . GLY A 1 191 ? -14.890 3.167 2.970 1.00 32.41 189 GLY A N 1
ATOM 1416 C CA . GLY A 1 191 ? -15.121 4.605 3.178 1.00 30.79 189 GLY A CA 1
ATOM 1417 C C . GLY A 1 191 ? -13.802 5.249 3.589 1.00 34.63 189 GLY A C 1
ATOM 1418 O O . GLY A 1 191 ? -12.727 4.975 2.970 1.00 37.54 189 GLY A O 1
ATOM 1419 N N . GLU A 1 192 ? -13.793 5.903 4.733 1.00 31.70 190 GLU A N 1
ATOM 1420 C CA . GLU A 1 192 ? -12.534 6.510 5.185 1.00 37.47 190 GLU A CA 1
ATOM 1421 C C . GLU A 1 192 ? -11.479 5.592 5.890 1.00 34.31 190 GLU A C 1
ATOM 1422 O O . GLU A 1 192 ? -10.447 6.126 6.362 1.00 34.05 190 GLU A O 1
ATOM 1428 N N . THR A 1 193 ? -11.698 4.263 5.918 1.00 25.80 191 THR A N 1
ATOM 1429 C CA . THR A 1 193 ? -10.585 3.328 6.178 1.00 24.32 191 THR A CA 1
ATOM 1430 C C . THR A 1 193 ? -9.662 3.171 4.968 1.00 24.05 191 THR A C 1
ATOM 1431 O O . THR A 1 193 ? -8.598 2.608 5.119 1.00 24.42 191 THR A O 1
ATOM 1435 N N . ILE A 1 194 ? -10.112 3.586 3.783 1.00 21.84 192 ILE A N 1
ATOM 1436 C CA . ILE A 1 194 ? -9.425 3.372 2.553 1.00 21.65 192 ILE A CA 1
ATOM 1437 C C . ILE A 1 194 ? -8.447 4.572 2.367 1.00 22.47 192 ILE A C 1
ATOM 1438 O O . ILE A 1 194 ? -8.862 5.706 2.364 1.00 21.80 192 ILE A O 1
ATOM 1443 N N . ILE A 1 195 ? -7.170 4.260 2.173 1.00 19.93 193 ILE A N 1
ATOM 1444 C CA . ILE A 1 195 ? -6.077 5.250 2.036 1.00 20.91 193 ILE A CA 1
ATOM 1445 C C . ILE A 1 195 ? -5.280 5.086 0.728 1.00 18.70 193 ILE A C 1
ATOM 1446 O O . ILE A 1 195 ? -4.360 4.250 0.636 1.00 15.84 193 ILE A O 1
ATOM 1451 N N . PRO A 1 196 ? -5.611 5.893 -0.280 1.00 21.58 194 PRO A N 1
ATOM 1452 C CA . PRO A 1 196 ? -4.883 5.809 -1.506 1.00 21.20 194 PRO A CA 1
ATOM 1453 C C . PRO A 1 196 ? -3.628 6.655 -1.398 1.00 21.01 194 PRO A C 1
ATOM 1454 O O . PRO A 1 196 ? -3.738 7.787 -0.988 1.00 23.56 194 PRO A O 1
ATOM 1458 N N . ILE A 1 197 ? -2.475 6.078 -1.739 1.00 19.28 195 ILE A N 1
ATOM 1459 C CA . ILE A 1 197 ? -1.179 6.722 -1.622 1.00 18.57 195 ILE A CA 1
ATOM 1460 C C . ILE A 1 197 ? -0.664 6.849 -3.054 1.00 19.06 195 ILE A C 1
ATOM 1461 O O . ILE A 1 197 ? -0.311 5.849 -3.662 1.00 18.62 195 ILE A O 1
ATOM 1466 N N . ILE A 1 198 ? -0.596 8.072 -3.595 1.00 18.81 196 ILE A N 1
ATOM 1467 C CA . ILE A 1 198 ? 0.010 8.240 -4.923 1.00 22.85 196 ILE A CA 1
ATOM 1468 C C . ILE A 1 198 ? 1.523 8.269 -4.616 1.00 22.86 196 ILE A C 1
ATOM 1469 O O . ILE A 1 198 ? 1.993 9.090 -3.884 1.00 20.10 196 ILE A O 1
ATOM 1474 N N . THR A 1 199 ? 2.233 7.294 -5.081 1.00 23.31 197 THR A N 1
ATOM 1475 C CA . THR A 1 199 ? 3.661 7.239 -4.786 1.00 29.27 197 THR A CA 1
ATOM 1476 C C . THR A 1 199 ? 4.493 8.066 -5.758 1.00 31.32 197 THR A C 1
ATOM 1477 O O . THR A 1 199 ? 5.654 8.306 -5.483 1.00 34.97 197 THR A O 1
ATOM 1481 N N . ASP A 1 200 ? 3.929 8.489 -6.895 1.00 30.54 198 ASP A N 1
ATOM 1482 C CA . ASP A 1 200 ? 4.615 9.420 -7.828 1.00 28.60 198 ASP A CA 1
ATOM 1483 C C . ASP A 1 200 ? 4.134 10.874 -7.576 1.00 28.47 198 ASP A C 1
ATOM 1484 O O . ASP A 1 200 ? 3.032 11.252 -8.011 1.00 22.05 198 ASP A O 1
ATOM 1489 N N . LYS A 1 201 ? 4.978 11.659 -6.882 1.00 26.03 199 LYS A N 1
ATOM 1490 C CA . LYS A 1 201 ? 4.727 13.118 -6.539 1.00 29.60 199 LYS A CA 1
ATOM 1491 C C . LYS A 1 201 ? 4.459 14.033 -7.726 1.00 26.59 199 LYS A C 1
ATOM 1492 O O . LYS A 1 201 ? 3.655 15.006 -7.632 1.00 23.70 199 LYS A O 1
ATOM 1498 N N . SER A 1 202 ? 5.020 13.700 -8.873 1.00 24.39 200 SER A N 1
ATOM 1499 C CA . SER A 1 202 ? 4.722 14.495 -10.060 1.00 28.23 200 SER A CA 1
ATOM 1500 C C . SER A 1 202 ? 3.295 14.289 -10.555 1.00 26.83 200 SER A C 1
ATOM 1501 O O . SER A 1 202 ? 2.711 15.203 -11.065 1.00 25.78 200 SER A O 1
ATOM 1504 N N . LEU A 1 203 ? 2.669 13.136 -10.310 1.00 27.22 201 LEU A N 1
ATOM 1505 C CA . LEU A 1 203 ? 1.226 12.952 -10.646 1.00 25.04 201 LEU A CA 1
ATOM 1506 C C . LEU A 1 203 ? 0.339 13.643 -9.686 1.00 24.75 201 LEU A C 1
ATOM 1507 O O . LEU A 1 203 ? -0.673 14.210 -10.092 1.00 26.03 201 LEU A O 1
ATOM 1512 N N . VAL A 1 204 ? 0.724 13.629 -8.397 1.00 24.40 202 VAL A N 1
ATOM 1513 C CA . VAL A 1 204 ? 0.054 14.471 -7.408 1.00 24.30 202 VAL A CA 1
ATOM 1514 C C . VAL A 1 204 ? 0.026 15.936 -7.898 1.00 22.61 202 VAL A C 1
ATOM 1515 O O . VAL A 1 204 ? -1.014 16.582 -7.937 1.00 22.37 202 VAL A O 1
ATOM 1519 N N . PHE A 1 205 ? 1.168 16.412 -8.369 1.00 22.79 203 PHE A N 1
ATOM 1520 C CA . PHE A 1 205 ? 1.278 17.793 -8.908 1.00 24.12 203 PHE A CA 1
ATOM 1521 C C . PHE A 1 205 ? 0.285 18.034 -10.036 1.00 24.67 203 PHE A C 1
ATOM 1522 O O . PHE A 1 205 ? -0.494 19.010 -10.010 1.00 24.05 203 PHE A O 1
ATOM 1530 N N . GLN A 1 206 ? 0.273 17.103 -10.975 1.00 24.06 204 GLN A N 1
ATOM 1531 C CA . GLN A 1 206 ? -0.564 17.241 -12.156 1.00 27.21 204 GLN A CA 1
ATOM 1532 C C . GLN A 1 206 ? -2.017 17.209 -11.781 1.00 26.69 204 GLN A C 1
ATOM 1533 O O . GLN A 1 206 ? -2.821 17.942 -12.392 1.00 27.81 204 GLN A O 1
ATOM 1539 N N . LEU A 1 207 ? -2.373 16.434 -10.761 1.00 24.07 205 LEU A N 1
ATOM 1540 C CA . LEU A 1 207 ? -3.788 16.471 -10.302 1.00 24.85 205 LEU A CA 1
ATOM 1541 C C . LEU A 1 207 ? -4.268 17.799 -9.741 1.00 26.12 205 LEU A C 1
ATOM 1542 O O . LEU A 1 207 ? -5.472 18.097 -9.822 1.00 28.33 205 LEU A O 1
ATOM 1547 N N . ASP A 1 208 ? -3.344 18.547 -9.139 1.00 27.38 206 ASP A N 1
ATOM 1548 C CA . ASP A 1 208 ? -3.600 19.838 -8.509 1.00 29.58 206 ASP A CA 1
ATOM 1549 C C . ASP A 1 208 ? -4.809 19.738 -7.587 1.00 29.56 206 ASP A C 1
ATOM 1550 O O . ASP A 1 208 ? -4.784 18.883 -6.710 1.00 28.21 206 ASP A O 1
ATOM 1555 N N . LYS A 1 209 ? -5.876 20.509 -7.797 1.00 29.76 207 LYS A N 1
ATOM 1556 C CA . LYS A 1 209 ? -7.031 20.465 -6.884 1.00 35.63 207 LYS A CA 1
ATOM 1557 C C . LYS A 1 209 ? -8.044 19.369 -7.252 1.00 31.73 207 LYS A C 1
ATOM 1558 O O . LYS A 1 209 ? -9.106 19.315 -6.676 1.00 37.34 207 LYS A O 1
ATOM 1564 N N . GLN A 1 210 ? -7.733 18.488 -8.177 1.00 27.82 208 GLN A N 1
ATOM 1565 C CA . GLN A 1 210 ? -8.469 17.236 -8.273 1.00 26.70 208 GLN A CA 1
ATOM 1566 C C . GLN A 1 210 ? -7.977 16.149 -7.296 1.00 27.58 208 GLN A C 1
ATOM 1567 O O . GLN A 1 210 ? -8.623 15.112 -7.205 1.00 27.31 208 GLN A O 1
ATOM 1573 N N . TYR A 1 211 ? -6.858 16.371 -6.600 1.00 25.20 209 TYR A N 1
ATOM 1574 C CA . TYR A 1 211 ? -6.314 15.369 -5.705 1.00 26.91 209 TYR A CA 1
ATOM 1575 C C . TYR A 1 211 ? -7.292 14.960 -4.623 1.00 26.93 209 TYR A C 1
ATOM 1576 O O . TYR A 1 211 ? -7.467 13.768 -4.380 1.00 22.44 209 TYR A O 1
ATOM 1585 N N . GLU A 1 212 ? -7.932 15.916 -3.973 1.00 26.07 210 GLU A N 1
ATOM 1586 C CA . GLU A 1 212 ? -8.915 15.547 -2.948 1.00 29.78 210 GLU A CA 1
ATOM 1587 C C . GLU A 1 212 ? -10.147 14.827 -3.523 1.00 28.50 210 GLU A C 1
ATOM 1588 O O . GLU A 1 212 ? -10.697 13.920 -2.873 1.00 26.97 210 GLU A O 1
ATOM 1594 N N . HIS A 1 213 ? -10.562 15.225 -4.720 1.00 29.17 211 HIS A N 1
ATOM 1595 C CA . HIS A 1 213 ? -11.658 14.563 -5.444 1.00 27.48 211 HIS A CA 1
ATOM 1596 C C . HIS A 1 213 ? -11.303 13.099 -5.758 1.00 23.37 211 HIS A C 1
ATOM 1597 O O . HIS A 1 213 ? -12.155 12.233 -5.637 1.00 21.01 211 HIS A O 1
ATOM 1604 N N . PHE A 1 214 ? -10.052 12.851 -6.130 1.00 18.72 212 PHE A N 1
ATOM 1605 C CA . PHE A 1 214 ? -9.543 11.518 -6.386 1.00 21.51 212 PHE A CA 1
ATOM 1606 C C . PHE A 1 214 ? -9.587 10.660 -5.140 1.00 21.67 212 PHE A C 1
ATOM 1607 O O . PHE A 1 214 ? -10.031 9.521 -5.183 1.00 22.35 212 PHE A O 1
ATOM 1615 N N . ILE A 1 215 ? -9.137 11.217 -4.030 1.00 22.28 213 ILE A N 1
ATOM 1616 C CA . ILE A 1 215 ? -9.061 10.470 -2.799 1.00 22.95 213 ILE A CA 1
ATOM 1617 C C . ILE A 1 215 ? -10.477 10.069 -2.414 1.00 22.75 213 ILE A C 1
ATOM 1618 O O . ILE A 1 215 ? -10.738 8.916 -2.031 1.00 18.49 213 ILE A O 1
ATOM 1623 N N . HIS A 1 216 ? -11.380 11.036 -2.496 1.00 20.51 214 HIS A N 1
ATOM 1624 C CA . HIS A 1 216 ? -12.747 10.796 -2.140 1.00 21.25 214 HIS A CA 1
ATOM 1625 C C . HIS A 1 216 ? -13.460 9.739 -3.019 1.00 21.52 214 HIS A C 1
ATOM 1626 O O . HIS A 1 216 ? -14.240 8.898 -2.539 1.00 24.28 214 HIS A O 1
ATOM 1633 N N . ARG A 1 217 ? -13.229 9.805 -4.309 1.00 22.34 215 ARG A N 1
ATOM 1634 C CA . ARG A 1 217 ? -13.817 8.849 -5.236 1.00 23.30 215 ARG A CA 1
ATOM 1635 C C . ARG A 1 217 ? -13.355 7.410 -5.002 1.00 19.95 215 ARG A C 1
ATOM 1636 O O . ARG A 1 217 ? -14.153 6.451 -5.100 1.00 19.68 215 ARG A O 1
ATOM 1644 N N . VAL A 1 218 ? -12.063 7.235 -4.693 1.00 19.71 216 VAL A N 1
ATOM 1645 C CA . VAL A 1 218 ? -11.557 5.935 -4.343 1.00 18.56 216 VAL A CA 1
ATOM 1646 C C . VAL A 1 218 ? -12.227 5.432 -3.051 1.00 20.22 216 VAL A C 1
ATOM 1647 O O . VAL A 1 218 ? -12.740 4.316 -2.970 1.00 20.40 216 VAL A O 1
ATOM 1651 N N . GLN A 1 219 ? -12.266 6.291 -2.046 1.00 20.02 217 GLN A N 1
ATOM 1652 C CA . GLN A 1 219 ? -12.885 5.918 -0.750 1.00 22.18 217 GLN A CA 1
ATOM 1653 C C . GLN A 1 219 ? -14.368 5.589 -0.887 1.00 20.89 217 GLN A C 1
ATOM 1654 O O . GLN A 1 219 ? -14.853 4.671 -0.220 1.00 22.69 217 GLN A O 1
ATOM 1660 N N . PHE A 1 220 ? -15.091 6.308 -1.742 1.00 21.46 218 PHE A N 1
ATOM 1661 C CA . PHE A 1 220 ? -16.554 6.101 -1.835 1.00 22.39 218 PHE A CA 1
ATOM 1662 C C . PHE A 1 220 ? -17.042 5.515 -3.130 1.00 24.73 218 PHE A C 1
ATOM 1663 O O . PHE A 1 220 ? -18.205 5.631 -3.472 1.00 21.71 218 PHE A O 1
ATOM 1671 N N . GLY A 1 221 ? -16.164 4.729 -3.798 1.00 24.36 219 GLY A N 1
ATOM 1672 C CA . GLY A 1 221 ? -16.522 4.047 -5.017 1.00 23.90 219 GLY A CA 1
ATOM 1673 C C . GLY A 1 221 ? -17.717 3.099 -4.894 1.00 22.20 219 GLY A C 1
ATOM 1674 O O . GLY A 1 221 ? -18.481 2.980 -5.841 1.00 27.87 219 GLY A O 1
ATOM 1675 N N . GLY A 1 222 ? -17.815 2.389 -3.778 1.00 25.05 220 GLY A N 1
ATOM 1676 C CA . GLY A 1 222 ? -18.905 1.461 -3.507 1.00 28.91 220 GLY A CA 1
ATOM 1677 C C . GLY A 1 222 ? -20.243 2.167 -3.652 1.00 30.96 220 GLY A C 1
ATOM 1678 O O . GLY A 1 222 ? -21.146 1.687 -4.368 1.00 31.46 220 GLY A O 1
ATOM 1679 N N . ASP A 1 223 ? -20.314 3.350 -3.038 1.00 33.42 221 ASP A N 1
ATOM 1680 C CA . ASP A 1 223 ? -21.548 4.194 -2.906 1.00 34.85 221 ASP A CA 1
ATOM 1681 C C . ASP A 1 223 ? -21.971 4.658 -4.276 1.00 30.76 221 ASP A C 1
ATOM 1682 O O . ASP A 1 223 ? -23.169 4.741 -4.655 1.00 25.57 221 ASP A O 1
ATOM 1687 N N . GLU A 1 224 ? -20.966 5.014 -5.045 1.00 27.40 222 GLU A N 1
ATOM 1688 C CA . GLU A 1 224 ? -21.204 5.418 -6.444 1.00 28.07 222 GLU A CA 1
ATOM 1689 C C . GLU A 1 224 ? -21.926 4.343 -7.292 1.00 27.04 222 GLU A C 1
ATOM 1690 O O . GLU A 1 224 ? -22.861 4.652 -8.044 1.00 25.58 222 GLU A O 1
ATOM 1696 N N . ILE A 1 225 ? -21.559 3.069 -7.119 1.00 27.73 223 ILE A N 1
ATOM 1697 C CA . ILE A 1 225 ? -22.228 2.003 -7.856 1.00 24.91 223 ILE A CA 1
ATOM 1698 C C . ILE A 1 225 ? -23.666 1.764 -7.317 1.00 24.33 223 ILE A C 1
ATOM 1699 O O . ILE A 1 225 ? -24.545 1.560 -8.096 1.00 24.96 223 ILE A O 1
ATOM 1704 N N . VAL A 1 226 ? -23.860 1.720 -6.001 1.00 28.51 224 VAL A N 1
ATOM 1705 C CA . VAL A 1 226 ? -25.178 1.561 -5.399 1.00 27.84 224 VAL A CA 1
ATOM 1706 C C . VAL A 1 226 ? -26.143 2.604 -5.948 1.00 27.95 224 VAL A C 1
ATOM 1707 O O . VAL A 1 226 ? -27.243 2.266 -6.359 1.00 27.67 224 VAL A O 1
ATOM 1711 N N . LYS A 1 227 ? -25.747 3.863 -5.939 1.00 28.39 225 LYS A N 1
ATOM 1712 C CA . LYS A 1 227 ? -26.544 4.895 -6.564 1.00 31.28 225 LYS A CA 1
ATOM 1713 C C . LYS A 1 227 ? -26.761 4.673 -8.097 1.00 36.98 225 LYS A C 1
ATOM 1714 O O . LYS A 1 227 ? -27.882 4.846 -8.598 1.00 38.10 225 LYS A O 1
ATOM 1720 N N . ALA A 1 228 ? -25.709 4.337 -8.859 1.00 32.72 226 ALA A N 1
ATOM 1721 C CA . ALA A 1 228 ? -25.913 4.086 -10.299 1.00 30.82 226 ALA A CA 1
ATOM 1722 C C . ALA A 1 228 ? -26.859 2.898 -10.586 1.00 29.75 226 ALA A C 1
ATOM 1723 O O . ALA A 1 228 ? -27.502 2.850 -11.618 1.00 30.32 226 ALA A O 1
ATOM 1725 N N . LYS A 1 229 ? -26.892 1.932 -9.682 1.00 29.12 227 LYS A N 1
ATOM 1726 C CA . LYS A 1 229 ? -27.788 0.772 -9.745 1.00 33.76 227 LYS A CA 1
ATOM 1727 C C . LYS A 1 229 ? -29.105 0.999 -9.022 1.00 35.15 227 LYS A C 1
ATOM 1728 O O . LYS A 1 229 ? -29.757 0.032 -8.644 1.00 39.80 227 LYS A O 1
ATOM 1734 N N . GLN A 1 230 ? -29.452 2.257 -8.774 1.00 43.77 228 GLN A N 1
ATOM 1735 C CA . GLN A 1 230 ? -30.577 2.660 -7.874 1.00 52.89 228 GLN A CA 1
ATOM 1736 C C . GLN A 1 230 ? -30.812 1.779 -6.605 1.00 54.50 228 GLN A C 1
ATOM 1737 O O . GLN A 1 230 ? -31.872 1.183 -6.449 1.00 56.16 228 GLN A O 1
ATOM 1743 N N . GLY A 1 231 ? -29.843 1.663 -5.711 1.00 48.06 229 GLY A N 1
ATOM 1744 C CA . GLY A 1 231 ? -29.981 0.743 -4.565 1.00 50.10 229 GLY A CA 1
ATOM 1745 C C . GLY A 1 231 ? -29.727 -0.772 -4.783 1.00 61.80 229 GLY A C 1
ATOM 1746 O O . GLY A 1 231 ? -29.434 -1.488 -3.824 1.00 67.37 229 GLY A O 1
ATOM 1747 N N . ALA A 1 232 ? -29.790 -1.272 -6.017 1.00 60.20 230 ALA A N 1
ATOM 1748 C CA . ALA A 1 232 ? -29.711 -2.717 -6.278 1.00 61.35 230 ALA A CA 1
ATOM 1749 C C . ALA A 1 232 ? -28.270 -3.292 -6.252 1.00 61.65 230 ALA A C 1
ATOM 1750 O O . ALA A 1 232 ? -27.661 -3.583 -7.292 1.00 62.05 230 ALA A O 1
ATOM 1752 N N . GLY A 1 233 ? -27.734 -3.464 -5.054 1.00 58.90 231 GLY A N 1
ATOM 1753 C CA . GLY A 1 233 ? -26.399 -4.012 -4.873 1.00 56.10 231 GLY A CA 1
ATOM 1754 C C . GLY A 1 233 ? -25.319 -3.023 -5.275 1.00 47.83 231 GLY A C 1
ATOM 1755 O O . GLY A 1 233 ? -25.604 -1.953 -5.797 1.00 41.98 231 GLY A O 1
ATOM 1756 N N . SER A 1 234 ? -24.088 -3.393 -4.972 1.00 38.17 232 SER A N 1
ATOM 1757 C CA . SER A 1 234 ? -22.940 -2.631 -5.370 1.00 36.91 232 SER A CA 1
ATOM 1758 C C . SER A 1 234 ? -22.265 -3.377 -6.494 1.00 29.63 232 SER A C 1
ATOM 1759 O O . SER A 1 234 ? -22.927 -3.978 -7.320 1.00 25.98 232 SER A O 1
ATOM 1762 N N . ALA A 1 235 ? -20.950 -3.209 -6.571 1.00 24.72 233 ALA A N 1
ATOM 1763 C CA . ALA A 1 235 ? -20.156 -3.815 -7.559 1.00 27.94 233 ALA A CA 1
ATOM 1764 C C . ALA A 1 235 ? -20.336 -5.335 -7.521 1.00 25.50 233 ALA A C 1
ATOM 1765 O O . ALA A 1 235 ? -20.375 -6.029 -6.446 1.00 30.34 233 ALA A O 1
ATOM 1767 N N . THR A 1 236 ? -20.576 -5.835 -8.692 1.00 22.13 234 THR A N 1
ATOM 1768 C CA . THR A 1 236 ? -20.568 -7.256 -8.897 1.00 22.42 234 THR A CA 1
ATOM 1769 C C . THR A 1 236 ? -19.442 -7.551 -9.914 1.00 20.71 234 THR A C 1
ATOM 1770 O O . THR A 1 236 ? -18.487 -8.249 -9.566 1.00 20.60 234 THR A O 1
ATOM 1774 N N . LEU A 1 237 ? -19.523 -6.976 -11.109 1.00 19.75 235 LEU A N 1
ATOM 1775 C CA . LEU A 1 237 ? -18.620 -7.383 -12.198 1.00 20.52 235 LEU A CA 1
ATOM 1776 C C . LEU A 1 237 ? -17.187 -6.872 -11.919 1.00 19.89 235 LEU A C 1
ATOM 1777 O O . LEU A 1 237 ? -16.176 -7.575 -12.152 1.00 20.11 235 LEU A O 1
ATOM 1782 N N . SER A 1 238 ? -17.088 -5.661 -11.391 1.00 19.34 236 SER A N 1
ATOM 1783 C CA . SER A 1 238 ? -15.752 -5.088 -11.126 1.00 21.20 236 SER A CA 1
ATOM 1784 C C . SER A 1 238 ? -15.131 -5.806 -9.921 1.00 22.83 236 SER A C 1
ATOM 1785 O O . SER A 1 238 ? -13.920 -6.025 -9.879 1.00 20.95 236 SER A O 1
ATOM 1788 N N . MET A 1 239 ? -15.963 -6.208 -8.961 1.00 20.37 237 MET A N 1
ATOM 1789 C CA . MET A 1 239 ? -15.470 -6.992 -7.850 1.00 22.62 237 MET A CA 1
ATOM 1790 C C . MET A 1 239 ? -15.015 -8.395 -8.265 1.00 20.57 237 MET A C 1
ATOM 1791 O O . MET A 1 239 ? -13.990 -8.908 -7.752 1.00 24.00 237 MET A O 1
ATOM 1796 N N . ALA A 1 240 ? -15.777 -9.029 -9.140 1.00 19.06 238 ALA A N 1
ATOM 1797 C CA . ALA A 1 240 ? -15.328 -10.303 -9.732 1.00 19.35 238 ALA A CA 1
ATOM 1798 C C . ALA A 1 240 ? -13.935 -10.120 -10.459 1.00 19.85 238 ALA A C 1
ATOM 1799 O O . ALA A 1 240 ? -13.006 -10.929 -10.303 1.00 19.92 238 ALA A O 1
ATOM 1801 N N . PHE A 1 241 ? -13.805 -9.032 -11.190 1.00 18.54 239 PHE A N 1
ATOM 1802 C CA . PHE A 1 241 ? -12.526 -8.700 -11.882 1.00 18.16 239 PHE A CA 1
ATOM 1803 C C . PHE A 1 241 ? -11.390 -8.511 -10.866 1.00 17.43 239 PHE A C 1
ATOM 1804 O O . PHE A 1 241 ? -10.285 -9.102 -10.965 1.00 19.59 239 PHE A O 1
ATOM 1812 N N . ALA A 1 242 ? -11.638 -7.691 -9.867 1.00 17.88 240 ALA A N 1
ATOM 1813 C CA . ALA A 1 242 ? -10.655 -7.481 -8.817 1.00 18.07 240 ALA A CA 1
ATOM 1814 C C . ALA A 1 242 ? -10.270 -8.714 -8.006 1.00 19.54 240 ALA A C 1
ATOM 1815 O O . ALA A 1 242 ? -9.092 -8.893 -7.657 1.00 17.73 240 ALA A O 1
ATOM 1817 N N . GLY A 1 243 ? -11.269 -9.544 -7.682 1.00 19.27 241 GLY A N 1
ATOM 1818 C CA . GLY A 1 243 ? -11.069 -10.810 -6.956 1.00 18.68 241 GLY A CA 1
ATOM 1819 C C . GLY A 1 243 ? -10.283 -11.778 -7.813 1.00 19.58 241 GLY A C 1
ATOM 1820 O O . GLY A 1 243 ? -9.342 -12.386 -7.326 1.00 19.95 241 GLY A O 1
ATOM 1821 N N . ALA A 1 244 ? -10.636 -11.880 -9.090 1.00 17.30 242 ALA A N 1
ATOM 1822 C CA . ALA A 1 244 ? -9.843 -12.743 -10.019 1.00 21.53 242 ALA A CA 1
ATOM 1823 C C . ALA A 1 244 ? -8.374 -12.312 -10.200 1.00 20.02 242 ALA A C 1
ATOM 1824 O O . ALA A 1 244 ? -7.472 -13.158 -10.219 1.00 19.44 242 ALA A O 1
ATOM 1826 N N . LYS A 1 245 ? -8.153 -11.017 -10.340 1.00 20.12 243 LYS A N 1
ATOM 1827 C CA . LYS A 1 245 ? -6.811 -10.457 -10.361 1.00 22.25 243 LYS A CA 1
ATOM 1828 C C . LYS A 1 245 ? -5.959 -10.742 -9.152 1.00 19.79 243 LYS A C 1
ATOM 1829 O O . LYS A 1 245 ? -4.773 -11.119 -9.251 1.00 20.59 243 LYS A O 1
ATOM 1835 N N . PHE A 1 246 ? -6.570 -10.638 -7.996 1.00 18.96 244 PHE A N 1
ATOM 1836 C CA . PHE A 1 246 ? -5.882 -10.944 -6.770 1.00 19.01 244 PHE A CA 1
ATOM 1837 C C . PHE A 1 246 ? -5.577 -12.423 -6.622 1.00 18.50 244 PHE A C 1
ATOM 1838 O O . PHE A 1 246 ? -4.411 -12.828 -6.356 1.00 18.44 244 PHE A O 1
ATOM 1846 N N . ALA A 1 247 ? -6.598 -13.231 -6.861 1.00 18.29 245 ALA A N 1
ATOM 1847 C CA . ALA A 1 247 ? -6.435 -14.681 -6.853 1.00 19.85 245 ALA A CA 1
ATOM 1848 C C . ALA A 1 247 ? -5.292 -15.087 -7.777 1.00 20.33 245 ALA A C 1
ATOM 1849 O O . ALA A 1 247 ? -4.582 -16.011 -7.466 1.00 18.92 245 ALA A O 1
ATOM 1851 N N . GLU A 1 248 ? -5.216 -14.474 -8.946 1.00 23.05 246 GLU A N 1
ATOM 1852 C CA . GLU A 1 248 ? -4.196 -14.842 -9.931 1.00 24.00 246 GLU A CA 1
ATOM 1853 C C . GLU A 1 248 ? -2.813 -14.595 -9.365 1.00 23.06 246 GLU A C 1
ATOM 1854 O O . GLU A 1 248 ? -1.907 -15.346 -9.675 1.00 24.27 246 GLU A O 1
ATOM 1860 N N . GLU A 1 249 ? -2.611 -13.529 -8.564 1.00 22.64 247 GLU A N 1
ATOM 1861 C CA . GLU A 1 249 ? -1.309 -13.278 -7.937 1.00 22.91 247 GLU A CA 1
ATOM 1862 C C . GLU A 1 249 ? -0.983 -14.351 -6.905 1.00 24.34 247 GLU A C 1
ATOM 1863 O O . GLU A 1 249 ? 0.177 -14.856 -6.796 1.00 21.43 247 GLU A O 1
ATOM 1869 N N . VAL A 1 250 ? -2.031 -14.754 -6.163 1.00 18.82 248 VAL A N 1
ATOM 1870 C CA . VAL A 1 250 ? -1.905 -15.882 -5.242 1.00 21.02 248 VAL A CA 1
ATOM 1871 C C . VAL A 1 250 ? -1.532 -17.172 -6.019 1.00 19.82 248 VAL A C 1
ATOM 1872 O O . VAL A 1 250 ? -0.573 -17.842 -5.622 1.00 22.75 248 VAL A O 1
ATOM 1876 N N . LEU A 1 251 ? -2.258 -17.480 -7.098 1.00 18.74 249 LEU A N 1
ATOM 1877 C CA . LEU A 1 251 ? -2.025 -18.730 -7.873 1.00 20.36 249 LEU A CA 1
ATOM 1878 C C . LEU A 1 251 ? -0.585 -18.742 -8.487 1.00 22.76 249 LEU A C 1
ATOM 1879 O O . LEU A 1 251 ? 0.072 -19.761 -8.490 1.00 25.00 249 LEU A O 1
ATOM 1884 N N . ARG A 1 252 ? -0.178 -17.603 -9.015 1.00 22.78 250 ARG A N 1
ATOM 1885 C CA . ARG A 1 252 ? 1.146 -17.370 -9.636 1.00 28.73 250 ARG A CA 1
ATOM 1886 C C . ARG A 1 252 ? 2.288 -17.702 -8.671 1.00 26.45 250 ARG A C 1
ATOM 1887 O O . ARG A 1 252 ? 3.305 -18.292 -9.089 1.00 23.46 250 ARG A O 1
ATOM 1895 N N . SER A 1 253 ? 2.105 -17.389 -7.392 1.00 22.33 251 SER A N 1
ATOM 1896 C CA . SER A 1 253 ? 3.117 -17.682 -6.386 1.00 25.75 251 SER A CA 1
ATOM 1897 C C . SER A 1 253 ? 3.352 -19.182 -6.096 1.00 27.92 251 SER A C 1
ATOM 1898 O O . SER A 1 253 ? 4.310 -19.543 -5.424 1.00 28.44 251 SER A O 1
ATOM 1901 N N . PHE A 1 254 ? 2.450 -20.050 -6.530 1.00 31.05 252 PHE A N 1
ATOM 1902 C CA . PHE A 1 254 ? 2.607 -21.511 -6.363 1.00 33.41 252 PHE A CA 1
ATOM 1903 C C . PHE A 1 254 ? 3.570 -22.029 -7.364 1.00 39.07 252 PHE A C 1
ATOM 1904 O O . PHE A 1 254 ? 4.199 -23.071 -7.148 1.00 37.32 252 PHE A O 1
ATOM 1912 N N . HIS A 1 255 ? 3.598 -21.319 -8.488 1.00 40.59 253 HIS A N 1
ATOM 1913 C CA . HIS A 1 255 ? 4.339 -21.702 -9.668 1.00 52.79 253 HIS A CA 1
ATOM 1914 C C . HIS A 1 255 ? 5.635 -20.928 -9.742 1.00 53.17 253 HIS A C 1
ATOM 1915 O O . HIS A 1 255 ? 6.161 -20.804 -10.821 1.00 60.92 253 HIS A O 1
ATOM 1922 N N . ASN A 1 256 ? 6.126 -20.373 -8.629 1.00 57.81 254 ASN A N 1
ATOM 1923 C CA . ASN A 1 256 ? 7.376 -19.623 -8.610 1.00 61.55 254 ASN A CA 1
ATOM 1924 C C . ASN A 1 256 ? 7.484 -18.601 -9.736 1.00 60.47 254 ASN A C 1
ATOM 1925 O O . ASN A 1 256 ? 8.355 -18.697 -10.602 1.00 61.36 254 ASN A O 1
ATOM 1930 N N . GLU A 1 257 ? 6.577 -17.628 -9.722 1.00 58.26 255 GLU A N 1
ATOM 1931 C CA . GLU A 1 257 ? 6.584 -16.520 -10.693 1.00 60.15 255 GLU A CA 1
ATOM 1932 C C . GLU A 1 257 ? 6.374 -15.167 -9.982 1.00 57.83 255 GLU A C 1
ATOM 1933 O O . GLU A 1 257 ? 5.629 -15.076 -8.977 1.00 52.89 255 GLU A O 1
ATOM 1939 N N . LYS A 1 258 ? 7.041 -14.131 -10.498 1.00 63.44 256 LYS A N 1
ATOM 1940 C CA . LYS A 1 258 ? 7.029 -12.787 -9.880 1.00 64.16 256 LYS A CA 1
ATOM 1941 C C . LYS A 1 258 ? 5.608 -12.211 -10.019 1.00 62.85 256 LYS A C 1
ATOM 1942 O O . LYS A 1 258 ? 5.014 -12.388 -11.080 1.00 61.17 256 LYS A O 1
ATOM 1948 N N . PRO A 1 259 ? 5.071 -11.513 -8.984 1.00 57.43 257 PRO A N 1
ATOM 1949 C CA . PRO A 1 259 ? 3.725 -10.913 -9.150 1.00 58.56 257 PRO A CA 1
ATOM 1950 C C . PRO A 1 259 ? 3.762 -9.747 -10.178 1.00 55.88 257 PRO A C 1
ATOM 1951 O O . PRO A 1 259 ? 4.769 -9.059 -10.279 1.00 50.49 257 PRO A O 1
ATOM 1955 N N . GLU A 1 260 ? 2.710 -9.575 -10.973 1.00 52.87 258 GLU A N 1
ATOM 1956 C CA . GLU A 1 260 ? 2.722 -8.498 -11.966 1.00 54.10 258 GLU A CA 1
ATOM 1957 C C . GLU A 1 260 ? 2.262 -7.172 -11.342 1.00 51.59 258 GLU A C 1
ATOM 1958 O O . GLU A 1 260 ? 2.428 -6.125 -11.953 1.00 44.72 258 GLU A O 1
ATOM 1964 N N . THR A 1 261 ? 1.717 -7.214 -10.123 1.00 45.01 259 THR A N 1
ATOM 1965 C CA . THR A 1 261 ? 1.184 -6.036 -9.460 1.00 42.20 259 THR A CA 1
ATOM 1966 C C . THR A 1 261 ? 2.192 -5.559 -8.396 1.00 42.94 259 THR A C 1
ATOM 1967 O O . THR A 1 261 ? 2.502 -6.272 -7.395 1.00 37.82 259 THR A O 1
ATOM 1971 N N . GLU A 1 262 ? 2.773 -4.388 -8.647 1.00 45.42 260 GLU A N 1
ATOM 1972 C CA . GLU A 1 262 ? 3.549 -3.692 -7.621 1.00 45.28 260 GLU A CA 1
ATOM 1973 C C . GLU A 1 262 ? 2.692 -3.292 -6.391 1.00 44.80 260 GLU A C 1
ATOM 1974 O O . GLU A 1 262 ? 1.498 -2.870 -6.484 1.00 37.24 260 GLU A O 1
ATOM 1980 N N . SER A 1 263 ? 3.319 -3.546 -5.242 1.00 40.68 261 SER A N 1
ATOM 1981 C CA . SER A 1 263 ? 2.764 -3.290 -3.928 1.00 35.35 261 SER A CA 1
ATOM 1982 C C . SER A 1 263 ? 1.285 -3.761 -3.774 1.00 31.13 261 SER A C 1
ATOM 1983 O O . SER A 1 263 ? 0.386 -2.995 -3.232 1.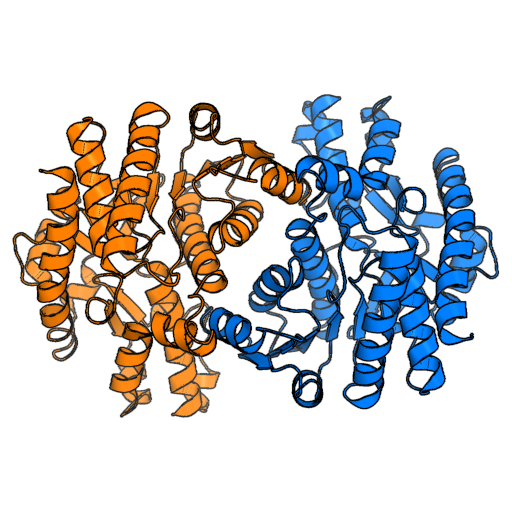00 31.35 261 SER A O 1
ATOM 1986 N N . LEU A 1 264 ? 1.063 -5.018 -4.195 1.00 26.06 262 LEU A N 1
ATOM 1987 C CA . LEU A 1 264 ? -0.289 -5.665 -4.037 1.00 26.86 262 LEU A CA 1
ATOM 1988 C C . LEU A 1 264 ? -0.707 -5.798 -2.587 1.00 25.22 262 LEU A C 1
ATOM 1989 O O . LEU A 1 264 ? 0.019 -6.442 -1.846 1.00 25.25 262 LEU A O 1
ATOM 1994 N N . SER A 1 265 ? -1.854 -5.244 -2.197 1.00 21.94 263 SER A N 1
ATOM 1995 C CA . SER A 1 265 ? -2.278 -5.226 -0.843 1.00 22.12 263 SER A CA 1
ATOM 1996 C C . SER A 1 265 ? -3.420 -6.198 -0.506 1.00 20.91 263 SER A C 1
ATOM 1997 O O . SER A 1 265 ? -4.232 -6.533 -1.357 1.00 17.65 263 SER A O 1
ATOM 2000 N N . ALA A 1 266 ? -3.400 -6.702 0.728 1.00 19.95 264 ALA A N 1
ATOM 2001 C CA . ALA A 1 266 ? -4.561 -7.448 1.285 1.00 17.75 264 ALA A CA 1
ATOM 2002 C C . ALA A 1 266 ? -4.645 -7.211 2.777 1.00 16.54 264 ALA A C 1
ATOM 2003 O O . ALA A 1 266 ? -3.664 -6.847 3.403 1.00 16.08 264 ALA A O 1
ATOM 2005 N N . PHE A 1 267 ? -5.836 -7.432 3.324 1.00 16.47 265 PHE A N 1
ATOM 2006 C CA . PHE A 1 267 ? -6.168 -7.169 4.711 1.00 17.68 265 PHE A CA 1
ATOM 2007 C C . PHE A 1 267 ? -5.762 -8.420 5.482 1.00 18.06 265 PHE A C 1
ATOM 2008 O O . PHE A 1 267 ? -6.364 -9.466 5.269 1.00 19.24 265 PHE A O 1
ATOM 2016 N N . VAL A 1 268 ? -4.702 -8.297 6.293 1.00 17.19 266 VAL A N 1
ATOM 2017 C CA . VAL A 1 268 ? -4.001 -9.375 6.930 1.00 17.64 266 VAL A CA 1
ATOM 2018 C C . VAL A 1 268 ? -3.798 -9.132 8.430 1.00 18.27 266 VAL A C 1
ATOM 2019 O O . VAL A 1 268 ? -3.862 -7.999 8.933 1.00 18.20 266 VAL A O 1
ATOM 2023 N N . TYR A 1 269 ? -3.566 -10.244 9.122 1.00 17.83 267 TYR A N 1
ATOM 2024 C CA . TYR A 1 269 ? -3.329 -10.287 10.526 1.00 19.62 267 TYR A CA 1
ATOM 2025 C C . TYR A 1 269 ? -1.877 -9.954 10.884 1.00 20.64 267 TYR A C 1
ATOM 2026 O O . TYR A 1 269 ? -1.022 -10.833 10.859 1.00 24.54 267 TYR A O 1
ATOM 2035 N N . LEU A 1 270 ? -1.648 -8.728 11.330 1.00 20.60 268 LEU A N 1
ATOM 2036 C CA . LEU A 1 270 ? -0.305 -8.191 11.456 1.00 22.43 268 LEU A CA 1
ATOM 2037 C C . LEU A 1 270 ? 0.593 -8.938 12.480 1.00 24.55 268 LEU A C 1
ATOM 2038 O O . LEU A 1 270 ? 1.764 -9.275 12.169 1.00 26.50 268 LEU A O 1
ATOM 2043 N N . PRO A 1 271 ? 0.033 -9.284 13.638 1.00 25.87 269 PRO A N 1
ATOM 2044 C CA . PRO A 1 271 ? 0.932 -9.888 14.644 1.00 26.66 269 PRO A CA 1
ATOM 2045 C C . PRO A 1 271 ? 1.474 -11.258 14.257 1.00 31.11 269 PRO A C 1
ATOM 2046 O O . PRO A 1 271 ? 2.475 -11.663 14.791 1.00 34.53 269 PRO A O 1
ATOM 2050 N N . GLY A 1 272 ? 0.859 -11.968 13.316 1.00 27.33 270 GLY A N 1
ATOM 2051 C CA . GLY A 1 272 ? 1.355 -13.268 12.894 1.00 26.60 270 GLY A CA 1
ATOM 2052 C C . GLY A 1 272 ? 2.311 -13.189 11.731 1.00 25.85 270 GLY A C 1
ATOM 2053 O O . GLY A 1 272 ? 2.690 -14.221 11.206 1.00 27.00 270 GLY A O 1
ATOM 2054 N N . LEU A 1 273 ? 2.672 -11.996 11.249 1.00 27.09 271 LEU A N 1
ATOM 2055 C CA . LEU A 1 273 ? 3.420 -11.923 9.973 1.00 23.41 271 LEU A CA 1
ATOM 2056 C C . LEU A 1 273 ? 4.688 -11.123 10.107 1.00 25.24 271 LEU A C 1
ATOM 2057 O O . LEU A 1 273 ? 4.726 -10.132 10.807 1.00 22.61 271 LEU A O 1
ATOM 2062 N N . LYS A 1 274 ? 5.709 -11.510 9.363 1.00 26.71 272 LYS A N 1
ATOM 2063 C CA . LYS A 1 274 ? 6.961 -10.750 9.387 1.00 28.23 272 LYS A CA 1
ATOM 2064 C C . LYS A 1 274 ? 6.742 -9.299 8.956 1.00 27.95 272 LYS A C 1
ATOM 2065 O O . LYS A 1 274 ? 6.096 -9.023 7.927 1.00 26.90 272 LYS A O 1
ATOM 2071 N N . ASN A 1 275 ? 7.229 -8.388 9.784 1.00 27.11 273 ASN A N 1
ATOM 2072 C CA . ASN A 1 275 ? 7.187 -6.930 9.625 1.00 26.38 273 ASN A CA 1
ATOM 2073 C C . ASN A 1 275 ? 5.869 -6.383 10.092 1.00 26.37 273 ASN A C 1
ATOM 2074 O O . ASN A 1 275 ? 5.655 -5.225 9.926 1.00 25.56 273 ASN A O 1
ATOM 2079 N N . GLY A 1 276 ? 4.990 -7.194 10.684 1.00 26.29 274 GLY A N 1
ATOM 2080 C CA . GLY A 1 276 ? 3.715 -6.724 11.198 1.00 27.53 274 GLY A CA 1
ATOM 2081 C C . GLY A 1 276 ? 3.797 -5.802 12.397 1.00 29.47 274 GLY A C 1
ATOM 2082 O O . GLY A 1 276 ? 3.005 -4.847 12.528 1.00 26.29 274 GLY A O 1
ATOM 2083 N N . LYS A 1 277 ? 4.772 -6.075 13.277 1.00 32.24 275 LYS A N 1
ATOM 2084 C CA . LYS A 1 277 ? 5.048 -5.193 14.426 1.00 33.98 275 LYS A CA 1
ATOM 2085 C C . LYS A 1 277 ? 5.521 -3.831 13.912 1.00 29.52 275 LYS A C 1
ATOM 2086 O O . LYS A 1 277 ? 5.068 -2.773 14.359 1.00 26.62 275 LYS A O 1
ATOM 2092 N N . LYS A 1 278 ? 6.407 -3.863 12.937 1.00 33.56 276 LYS A N 1
ATOM 2093 C CA . LYS A 1 278 ? 6.882 -2.653 12.296 1.00 35.40 276 LYS A CA 1
ATOM 2094 C C . LYS A 1 278 ? 5.744 -1.889 11.623 1.00 34.60 276 LYS A C 1
ATOM 2095 O O . LYS A 1 278 ? 5.658 -0.636 11.714 1.00 29.04 276 LYS A O 1
ATOM 2101 N N . ALA A 1 279 ? 4.864 -2.631 10.958 1.00 30.61 277 ALA A N 1
ATOM 2102 C CA . ALA A 1 279 ? 3.629 -2.018 10.376 1.00 30.11 277 ALA A CA 1
ATOM 2103 C C . ALA A 1 279 ? 2.733 -1.316 11.408 1.00 25.80 277 ALA A C 1
ATOM 2104 O O . ALA A 1 279 ? 2.300 -0.177 11.208 1.00 23.83 277 ALA A O 1
ATOM 2106 N N . GLN A 1 280 ? 2.512 -1.971 12.531 1.00 28.38 278 GLN A N 1
ATOM 2107 C CA . GLN A 1 280 ? 1.739 -1.385 13.644 1.00 27.18 278 GLN A CA 1
ATOM 2108 C C . GLN A 1 280 ? 2.338 -0.056 14.152 1.00 29.48 278 GLN A C 1
ATOM 2109 O O . GLN A 1 280 ? 1.632 0.944 14.322 1.00 29.89 278 GLN A O 1
ATOM 2115 N N . GLN A 1 281 ? 3.649 -0.061 14.397 1.00 31.43 279 GLN A N 1
ATOM 2116 C CA . GLN A 1 281 ? 4.375 1.154 14.779 1.00 34.14 279 GLN A CA 1
ATOM 2117 C C . GLN A 1 281 ? 4.238 2.259 13.740 1.00 32.67 279 GLN A C 1
ATOM 2118 O O . GLN A 1 281 ? 3.880 3.378 14.090 1.00 31.61 279 GLN A O 1
ATOM 2124 N N . LEU A 1 282 ? 4.455 1.928 12.480 1.00 28.96 280 LEU A N 1
ATOM 2125 C CA . LEU A 1 282 ? 4.261 2.912 11.367 1.00 29.67 280 LEU A CA 1
ATOM 2126 C C . LEU A 1 282 ? 2.860 3.504 11.245 1.00 31.13 280 LEU A C 1
ATOM 2127 O O . LEU A 1 282 ? 2.714 4.682 10.965 1.00 30.22 280 LEU A O 1
ATOM 2132 N N . VAL A 1 283 ? 1.806 2.730 11.470 1.00 35.27 281 VAL A N 1
ATOM 2133 C CA . VAL A 1 283 ? 0.456 3.334 11.359 1.00 34.55 281 VAL A CA 1
ATOM 2134 C C . VAL A 1 283 ? 0.028 3.975 12.644 1.00 35.72 281 VAL A C 1
ATOM 2135 O O . VAL A 1 283 ? -1.112 4.515 12.735 1.00 31.33 281 VAL A O 1
ATOM 2139 N N . GLY A 1 284 ? 0.913 3.905 13.648 1.00 36.17 282 GLY A N 1
ATOM 2140 C CA . GLY A 1 284 ? 0.710 4.643 14.899 1.00 36.79 282 GLY A CA 1
ATOM 2141 C C . GLY A 1 284 ? -0.228 3.976 15.889 1.00 39.43 282 GLY A C 1
ATOM 2142 O O . GLY A 1 284 ? -0.893 4.650 16.668 1.00 40.42 282 GLY A O 1
ATOM 2143 N N . ASP A 1 285 ? -0.297 2.654 15.893 1.00 37.89 283 ASP A N 1
ATOM 2144 C CA . ASP A 1 285 ? -1.082 1.962 16.911 1.00 38.62 283 ASP A CA 1
ATOM 2145 C C . ASP A 1 285 ? -0.478 0.610 17.086 1.00 41.01 283 ASP A C 1
ATOM 2146 O O . ASP A 1 285 ? -0.644 -0.245 16.185 1.00 35.72 283 ASP A O 1
ATOM 2151 N N . ASN A 1 286 ? 0.173 0.408 18.248 1.00 38.95 284 ASN A N 1
ATOM 2152 C CA . ASN A 1 286 ? 1.062 -0.748 18.468 1.00 44.25 284 ASN A CA 1
ATOM 2153 C C . ASN A 1 286 ? 0.241 -2.015 18.732 1.00 37.83 284 ASN A C 1
ATOM 2154 O O . ASN A 1 286 ? 0.768 -3.100 18.675 1.00 43.65 284 ASN A O 1
ATOM 2159 N N . SER A 1 287 ? -1.051 -1.890 18.966 1.00 33.28 285 SER A N 1
ATOM 2160 C CA . SER A 1 287 ? -1.847 -3.053 19.126 1.00 37.34 285 SER A CA 1
ATOM 2161 C C . SER A 1 287 ? -2.777 -3.300 17.923 1.00 35.53 285 SER A C 1
ATOM 2162 O O . SER A 1 287 ? -3.452 -4.282 17.969 1.00 32.86 285 SER A O 1
ATOM 2165 N N . ILE A 1 288 ? -2.794 -2.494 16.844 1.00 32.61 286 ILE A N 1
ATOM 2166 C CA . ILE A 1 288 ? -3.803 -2.765 15.767 1.00 31.61 286 ILE A CA 1
ATOM 2167 C C . ILE A 1 288 ? -3.523 -4.148 15.122 1.00 24.31 286 ILE A C 1
ATOM 2168 O O . ILE A 1 288 ? -2.435 -4.458 14.746 1.00 23.23 286 ILE A O 1
ATOM 2173 N N . GLU A 1 289 ? -4.516 -5.003 15.113 1.00 24.67 287 GLU A N 1
ATOM 2174 C CA . GLU A 1 289 ? -4.333 -6.348 14.629 1.00 25.98 287 GLU A CA 1
ATOM 2175 C C . GLU A 1 289 ? -4.436 -6.593 13.137 1.00 23.36 287 GLU A C 1
ATOM 2176 O O . GLU A 1 289 ? -3.931 -7.611 12.648 1.00 23.93 287 GLU A O 1
ATOM 2182 N N . TYR A 1 290 ? -5.138 -5.724 12.425 1.00 22.61 288 TYR A N 1
ATOM 2183 C CA . TYR A 1 290 ? -5.326 -5.905 10.955 1.00 20.80 288 TYR A CA 1
ATOM 2184 C C . TYR A 1 290 ? -5.066 -4.632 10.205 1.00 19.35 288 TYR A C 1
ATOM 2185 O O . TYR A 1 290 ? -5.286 -3.565 10.714 1.00 20.38 288 TYR A O 1
ATOM 2194 N N . PHE A 1 291 ? -4.685 -4.774 8.933 1.00 21.22 289 PHE A N 1
ATOM 2195 C CA . PHE A 1 291 ? -4.516 -3.672 8.020 1.00 20.03 289 PHE A CA 1
ATOM 2196 C C . PHE A 1 291 ? -4.246 -4.223 6.630 1.00 19.74 289 PHE A C 1
ATOM 2197 O O . PHE A 1 291 ? -3.693 -5.352 6.490 1.00 19.54 289 PHE A O 1
ATOM 2205 N N . SER A 1 292 ? -4.596 -3.439 5.604 1.00 18.60 290 SER A N 1
ATOM 2206 C CA . SER A 1 292 ? -4.345 -3.862 4.257 1.00 18.20 290 SER A CA 1
ATOM 2207 C C . SER A 1 292 ? -3.052 -3.204 3.802 1.00 18.78 290 SER A C 1
ATOM 2208 O O . SER A 1 292 ? -2.982 -1.979 3.726 1.00 18.95 290 SER A O 1
ATOM 2211 N N . LEU A 1 293 ? -2.031 -4.013 3.538 1.00 19.38 291 LEU A N 1
ATOM 2212 C CA . LEU A 1 293 ? -0.703 -3.497 3.136 1.00 21.41 291 LEU A CA 1
ATOM 2213 C C . LEU A 1 293 ? -0.132 -4.386 2.116 1.00 19.89 291 LEU A C 1
ATOM 2214 O O . LEU A 1 293 ? -0.575 -5.560 2.007 1.00 19.35 291 LEU A O 1
ATOM 2219 N N . PRO A 1 294 ? 0.906 -3.890 1.387 1.00 20.02 292 PRO A N 1
ATOM 2220 C CA . PRO A 1 294 ? 1.561 -4.748 0.431 1.00 20.38 292 PRO A CA 1
ATOM 2221 C C . PRO A 1 294 ? 2.133 -6.042 1.066 1.00 21.95 292 PRO A C 1
ATOM 2222 O O . PRO A 1 294 ? 2.719 -6.019 2.165 1.00 23.44 292 PRO A O 1
ATOM 2226 N N . ILE A 1 295 ? 1.850 -7.159 0.400 1.00 21.38 293 ILE A N 1
ATOM 2227 C CA . ILE A 1 295 ? 2.223 -8.461 0.861 1.00 24.59 293 ILE A CA 1
ATOM 2228 C C . ILE A 1 295 ? 3.245 -9.147 -0.062 1.00 23.03 293 ILE A C 1
ATOM 2229 O O . ILE A 1 295 ? 3.274 -8.876 -1.248 1.00 23.83 293 ILE A O 1
ATOM 2234 N N . VAL A 1 296 ? 4.064 -10.013 0.510 1.00 22.26 294 VAL A N 1
ATOM 2235 C CA . VAL A 1 296 ? 4.961 -10.932 -0.265 1.00 25.20 294 VAL A CA 1
ATOM 2236 C C . VAL A 1 296 ? 4.355 -12.318 -0.126 1.00 23.53 294 VAL A C 1
ATOM 2237 O O . VAL A 1 296 ? 4.100 -12.785 0.995 1.00 23.99 294 VAL A O 1
ATOM 2241 N N . LEU A 1 297 ? 4.097 -12.943 -1.263 1.00 22.95 295 LEU A N 1
ATOM 2242 C CA . LEU A 1 297 ? 3.541 -14.268 -1.335 1.00 26.81 295 LEU A CA 1
ATOM 2243 C C . LEU A 1 297 ? 4.592 -15.302 -1.644 1.00 29.25 295 LEU A C 1
ATOM 2244 O O . LEU A 1 297 ? 5.480 -15.051 -2.458 1.00 32.04 295 LEU A O 1
ATOM 2249 N N . ARG A 1 298 ? 4.482 -16.456 -1.005 1.00 28.13 296 ARG A N 1
ATOM 2250 C CA . ARG A 1 298 ? 5.326 -17.608 -1.353 1.00 34.27 296 ARG A CA 1
ATOM 2251 C C . ARG A 1 298 ? 4.480 -18.818 -1.200 1.00 32.03 296 ARG A C 1
ATOM 2252 O O . ARG A 1 298 ? 3.904 -19.060 -0.109 1.00 27.46 296 ARG A O 1
ATOM 2260 N N . ASN A 1 299 ? 4.347 -19.562 -2.298 1.00 27.39 297 ASN A N 1
ATOM 2261 C CA . ASN A 1 299 ? 3.533 -20.748 -2.305 1.00 30.84 297 ASN A CA 1
ATOM 2262 C C . ASN A 1 299 ? 2.075 -20.521 -1.791 1.00 29.37 297 ASN A C 1
ATOM 2263 O O . ASN A 1 299 ? 1.528 -21.297 -0.998 1.00 26.02 297 ASN A O 1
ATOM 2268 N N . GLY A 1 300 ? 1.510 -19.404 -2.260 1.00 25.63 298 GLY A N 1
ATOM 2269 C CA . GLY A 1 300 ? 0.162 -18.952 -1.953 1.00 25.87 298 GLY A CA 1
ATOM 2270 C C . GLY A 1 300 ? -0.049 -18.343 -0.582 1.00 24.61 298 GLY A C 1
ATOM 2271 O O . GLY A 1 300 ? -1.128 -17.910 -0.301 1.00 25.36 298 GLY A O 1
ATOM 2272 N N . SER A 1 301 ? 0.980 -18.308 0.264 1.00 24.09 299 SER A N 1
ATOM 2273 C CA . SER A 1 301 ? 0.904 -17.780 1.648 1.00 24.06 299 SER A CA 1
ATOM 2274 C C . SER A 1 301 ? 1.633 -16.447 1.768 1.00 24.06 299 SER A C 1
ATOM 2275 O O . SER A 1 301 ? 2.623 -16.236 1.088 1.00 23.04 299 SER A O 1
ATOM 2278 N N . VAL A 1 302 ? 1.111 -15.531 2.572 1.00 20.53 300 VAL A N 1
ATOM 2279 C CA . VAL A 1 302 ? 1.820 -14.271 2.872 1.00 20.60 300 VAL A CA 1
ATOM 2280 C C . VAL A 1 302 ? 2.964 -14.623 3.807 1.00 22.95 300 VAL A C 1
ATOM 2281 O O . VAL A 1 302 ? 2.721 -15.187 4.850 1.00 22.30 300 VAL A O 1
ATOM 2285 N N . VAL A 1 303 ? 4.189 -14.336 3.402 1.00 24.60 301 VAL A N 1
ATOM 2286 C CA . VAL A 1 303 ? 5.376 -14.616 4.180 1.00 26.75 301 VAL A CA 1
ATOM 2287 C C . VAL A 1 303 ? 5.955 -13.329 4.820 1.00 30.75 301 VAL A C 1
ATOM 2288 O O . VAL A 1 303 ? 6.620 -13.381 5.878 1.00 33.23 301 VAL A O 1
ATOM 2292 N N . SER A 1 304 ? 5.635 -12.155 4.248 1.00 27.69 302 SER A N 1
ATOM 2293 C CA . SER A 1 304 ? 5.975 -10.907 4.906 1.00 26.67 302 SER A CA 1
ATOM 2294 C C . SER A 1 304 ? 5.129 -9.772 4.381 1.00 24.02 302 SER A C 1
ATOM 2295 O O . SER A 1 304 ? 4.481 -9.875 3.351 1.00 22.88 302 SER A O 1
ATOM 2298 N N . ILE A 1 305 ? 5.179 -8.679 5.108 1.00 23.32 303 ILE A N 1
ATOM 2299 C CA . ILE A 1 305 ? 4.509 -7.469 4.756 1.00 24.60 303 ILE A CA 1
ATOM 2300 C C . ILE A 1 305 ? 5.586 -6.492 4.376 1.00 26.60 303 ILE A C 1
ATOM 2301 O O . ILE A 1 305 ? 6.552 -6.356 5.091 1.00 24.11 303 ILE A O 1
ATOM 2306 N N . ASP A 1 306 ? 5.343 -5.725 3.335 1.00 27.12 304 ASP A N 1
ATOM 2307 C CA . ASP A 1 306 ? 6.298 -4.750 2.859 1.00 29.41 304 ASP A CA 1
ATOM 2308 C C . ASP A 1 306 ? 5.762 -3.394 3.327 1.00 31.23 304 ASP A C 1
ATOM 2309 O O . ASP A 1 306 ? 4.668 -2.942 2.912 1.00 27.47 304 ASP A O 1
ATOM 2314 N N . THR A 1 307 ? 6.514 -2.783 4.246 1.00 25.07 305 THR A N 1
ATOM 2315 C CA . THR A 1 307 ? 6.118 -1.562 4.881 1.00 29.03 305 THR A CA 1
ATOM 2316 C C . THR A 1 307 ? 6.666 -0.299 4.183 1.00 25.95 305 THR A C 1
ATOM 2317 O O . THR A 1 307 ? 6.507 0.745 4.727 1.00 29.43 305 THR A O 1
ATOM 2321 N N . SER A 1 308 ? 7.350 -0.407 3.051 1.00 28.31 306 SER A N 1
ATOM 2322 C CA . SER A 1 308 ? 7.953 0.766 2.341 1.00 31.58 306 SER A CA 1
ATOM 2323 C C . SER A 1 308 ? 7.032 1.969 2.208 1.00 30.66 306 SER A C 1
ATOM 2324 O O . SER A 1 308 ? 7.399 3.102 2.470 1.00 32.77 306 SER A O 1
ATOM 2327 N N . VAL A 1 309 ? 5.824 1.695 1.734 1.00 30.56 307 VAL A N 1
ATOM 2328 C CA . VAL A 1 309 ? 4.821 2.730 1.500 1.00 26.80 307 VAL A CA 1
ATOM 2329 C C . VAL A 1 309 ? 4.509 3.527 2.732 1.00 27.49 307 VAL A C 1
ATOM 2330 O O . VAL A 1 309 ? 4.243 4.734 2.654 1.00 27.07 307 VAL A O 1
ATOM 2334 N N . LEU A 1 310 ? 4.547 2.884 3.898 1.00 26.26 308 LEU A N 1
ATOM 2335 C CA . LEU A 1 310 ? 4.405 3.638 5.113 1.00 26.40 308 LEU A CA 1
ATOM 2336 C C . LEU A 1 310 ? 5.628 4.472 5.503 1.00 27.73 308 LEU A C 1
ATOM 2337 O O . LEU A 1 310 ? 5.481 5.304 6.332 1.00 27.26 308 LEU A O 1
ATOM 2342 N N . GLU A 1 311 ? 6.806 4.258 4.920 1.00 32.77 309 GLU A N 1
ATOM 2343 C CA . GLU A 1 311 ? 8.003 4.979 5.375 1.00 39.37 309 GLU A CA 1
ATOM 2344 C C . GLU A 1 311 ? 7.976 6.451 4.997 1.00 47.05 309 GLU A C 1
ATOM 2345 O O . GLU A 1 311 ? 8.309 7.285 5.850 1.00 50.82 309 GLU A O 1
ATOM 2351 N N . LYS A 1 312 ? 7.486 6.799 3.797 1.00 49.21 310 LYS A N 1
ATOM 2352 C CA . LYS A 1 312 ? 7.466 8.216 3.394 1.00 48.86 310 LYS A CA 1
ATOM 2353 C C . LYS A 1 312 ? 6.126 8.716 2.958 1.00 44.05 310 LYS A C 1
ATOM 2354 O O . LYS A 1 312 ? 5.940 9.152 1.832 1.00 43.58 310 LYS A O 1
ATOM 2360 N N . LEU A 1 313 ? 5.226 8.719 3.925 1.00 39.39 311 LEU A N 1
ATOM 2361 C CA . LEU A 1 313 ? 3.924 9.296 3.784 1.00 41.76 311 LEU A CA 1
ATOM 2362 C C . LEU A 1 313 ? 3.979 10.786 3.826 1.00 45.26 311 LEU A C 1
ATOM 2363 O O . LEU A 1 313 ? 4.604 11.356 4.700 1.00 51.00 311 LEU A O 1
ATOM 2368 N N . SER A 1 314 ? 3.253 11.420 2.916 1.00 44.63 312 SER A N 1
ATOM 2369 C CA . SER A 1 314 ? 2.978 12.855 3.012 1.00 45.21 312 SER A CA 1
ATOM 2370 C C . SER A 1 314 ? 2.279 13.165 4.302 1.00 41.69 312 SER A C 1
ATOM 2371 O O . SER A 1 314 ? 1.671 12.315 4.862 1.00 40.90 312 SER A O 1
ATOM 2374 N N . PRO A 1 315 ? 2.334 14.429 4.733 1.00 45.56 313 PRO A N 1
ATOM 2375 C CA . PRO A 1 315 ? 1.515 14.962 5.808 1.00 42.57 313 PRO A CA 1
ATOM 2376 C C . PRO A 1 315 ? 0.043 14.667 5.737 1.00 38.03 313 PRO A C 1
ATOM 2377 O O . PRO A 1 315 ? -0.592 14.305 6.717 1.00 40.08 313 PRO A O 1
ATOM 2381 N N . ARG A 1 316 ? -0.540 14.913 4.588 1.00 37.18 314 ARG A N 1
ATOM 2382 C CA . ARG A 1 316 ? -1.952 14.669 4.346 1.00 30.00 314 ARG A CA 1
ATOM 2383 C C . ARG A 1 316 ? -2.332 13.138 4.374 1.00 24.38 314 ARG A C 1
ATOM 2384 O O . ARG A 1 316 ? -3.419 12.738 4.818 1.00 26.98 314 ARG A O 1
ATOM 2392 N N . GLU A 1 317 ? -1.433 12.323 3.864 1.00 25.17 315 GLU A N 1
ATOM 2393 C CA . GLU A 1 317 ? -1.538 10.829 3.961 1.00 26.24 315 GLU A CA 1
ATOM 2394 C C . GLU A 1 317 ? -1.555 10.384 5.420 1.00 28.05 315 GLU A C 1
ATOM 2395 O O . GLU A 1 317 ? -2.412 9.565 5.861 1.00 24.72 315 GLU A O 1
ATOM 2401 N N . GLU A 1 318 ? -0.716 11.051 6.218 1.00 30.60 316 GLU A N 1
ATOM 2402 C CA . GLU A 1 318 ? -0.684 10.811 7.634 1.00 32.64 316 GLU A CA 1
ATOM 2403 C C . GLU A 1 318 ? -2.031 11.007 8.290 1.00 31.94 316 GLU A C 1
ATOM 2404 O O . GLU A 1 318 ? -2.406 10.179 9.112 1.00 30.92 316 GLU A O 1
ATOM 2410 N N . GLN A 1 319 ? -2.780 12.026 7.890 1.00 29.54 317 GLN A N 1
ATOM 2411 C CA . GLN A 1 319 ? -4.134 12.257 8.407 1.00 30.45 317 GLN A CA 1
ATOM 2412 C C . GLN A 1 319 ? -5.145 11.214 7.999 1.00 31.13 317 GLN A C 1
ATOM 2413 O O . GLN A 1 319 ? -6.068 10.859 8.764 1.00 28.58 317 GLN A O 1
ATOM 2419 N N . LEU A 1 320 ? -5.043 10.786 6.737 1.00 28.79 318 LEU A N 1
ATOM 2420 C CA . LEU A 1 320 ? -5.895 9.716 6.279 1.00 29.26 318 LEU A CA 1
ATOM 2421 C C . LEU A 1 320 ? -5.635 8.449 7.095 1.00 22.25 318 LEU A C 1
ATOM 2422 O O . LEU A 1 320 ? -6.557 7.723 7.466 1.00 21.01 318 LEU A O 1
ATOM 2427 N N . VAL A 1 321 ? -4.371 8.141 7.306 1.00 21.27 319 VAL A N 1
ATOM 2428 C CA . VAL A 1 321 ? -4.007 6.941 8.082 1.00 23.88 319 VAL A CA 1
ATOM 2429 C C . VAL A 1 321 ? -4.579 7.005 9.532 1.00 24.12 319 VAL A C 1
ATOM 2430 O O . VAL A 1 321 ? -5.153 6.040 10.005 1.00 24.79 319 VAL A O 1
ATOM 2434 N N . ASN A 1 322 ? -4.432 8.162 10.200 1.00 26.04 320 ASN A N 1
ATOM 2435 C CA . ASN A 1 322 ? -4.971 8.359 11.547 1.00 26.75 320 ASN A CA 1
ATOM 2436 C C . ASN A 1 322 ? -6.514 8.257 11.601 1.00 27.01 320 ASN A C 1
ATOM 2437 O O . ASN A 1 322 ? -7.059 7.583 12.455 1.00 28.37 320 ASN A O 1
ATOM 2442 N N . THR A 1 323 ? -7.225 8.849 10.664 1.00 26.34 321 THR A N 1
ATOM 2443 C CA . THR A 1 323 ? -8.690 8.643 10.581 1.00 27.72 321 THR A CA 1
ATOM 2444 C C . THR A 1 323 ? -9.007 7.178 10.353 1.00 29.64 321 THR A C 1
ATOM 2445 O O . THR A 1 323 ? -9.910 6.650 10.960 1.00 29.87 321 THR A O 1
ATOM 2449 N N . ALA 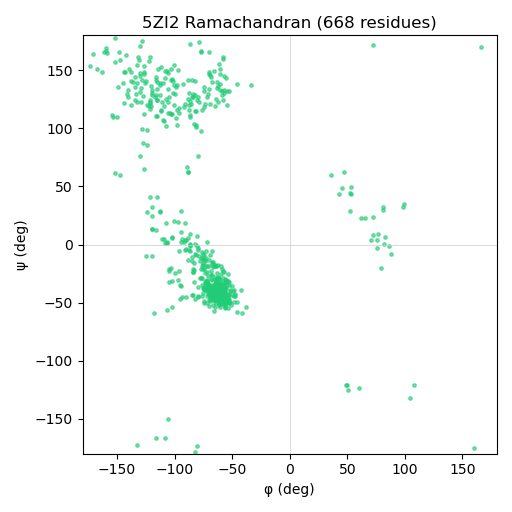A 1 324 ? -8.237 6.499 9.512 1.00 27.72 322 ALA A N 1
ATOM 2450 C CA . ALA A 1 324 ? -8.578 5.127 9.177 1.00 28.05 322 ALA A CA 1
ATOM 2451 C C . ALA A 1 324 ? -8.349 4.176 10.349 1.00 26.83 322 ALA A C 1
ATOM 2452 O O . ALA A 1 324 ? -9.157 3.308 10.623 1.00 30.43 322 ALA A O 1
ATOM 2454 N N . VAL A 1 325 ? -7.259 4.343 11.038 1.00 26.73 323 VAL A N 1
ATOM 2455 C CA . VAL A 1 325 ? -6.930 3.493 12.142 1.00 26.97 323 VAL A CA 1
ATOM 2456 C C . VAL A 1 325 ? -7.983 3.603 13.252 1.00 29.42 323 VAL A C 1
ATOM 2457 O O . VAL A 1 325 ? -8.300 2.598 13.877 1.00 27.15 323 VAL A O 1
ATOM 2461 N N . LYS A 1 326 ? -8.485 4.804 13.520 1.00 29.52 324 LYS A N 1
ATOM 2462 C CA . LYS A 1 326 ? -9.568 4.953 14.530 1.00 31.34 324 LYS A CA 1
ATOM 2463 C C . LYS A 1 326 ? -10.756 4.150 14.163 1.00 30.75 324 LYS A C 1
ATOM 2464 O O . LYS A 1 326 ? -11.240 3.400 14.992 1.00 29.55 324 LYS A O 1
ATOM 2470 N N . GLU A 1 327 ? -11.235 4.294 12.922 1.00 25.93 325 GLU A N 1
ATOM 2471 C CA . GLU A 1 327 ? -12.382 3.550 12.514 1.00 30.11 325 GLU A CA 1
ATOM 2472 C C . GLU A 1 327 ? -12.028 2.039 12.457 1.00 29.22 325 GLU A C 1
ATOM 2473 O O . GLU A 1 327 ? -12.810 1.182 12.915 1.00 27.26 325 GLU A O 1
ATOM 2479 N N . LEU A 1 328 ? -10.863 1.687 11.918 1.00 28.18 326 LEU A N 1
ATOM 2480 C CA . LEU A 1 328 ? -10.499 0.245 11.865 1.00 26.26 326 LEU A CA 1
ATOM 2481 C C . LEU A 1 328 ? -10.543 -0.478 13.162 1.00 26.31 326 LEU A C 1
ATOM 2482 O O . LEU A 1 328 ? -11.013 -1.616 13.243 1.00 26.59 326 LEU A O 1
ATOM 2487 N N . ARG A 1 329 ? -9.991 0.140 14.186 1.00 28.90 327 ARG A N 1
ATOM 2488 C CA . ARG A 1 329 ? -9.954 -0.468 15.500 1.00 30.28 327 ARG A CA 1
ATOM 2489 C C . ARG A 1 329 ? -11.351 -0.844 15.911 1.00 28.96 327 ARG A C 1
ATOM 2490 O O . ARG A 1 329 ? -11.565 -1.924 16.444 1.00 33.13 327 ARG A O 1
ATOM 2498 N N . LYS A 1 330 ? -12.322 0.036 15.700 1.00 25.73 328 LYS A N 1
ATOM 2499 C CA . LYS A 1 330 ? -13.707 -0.354 16.044 1.00 27.87 328 LYS A CA 1
ATOM 2500 C C . LYS A 1 330 ? -14.257 -1.482 15.241 1.00 26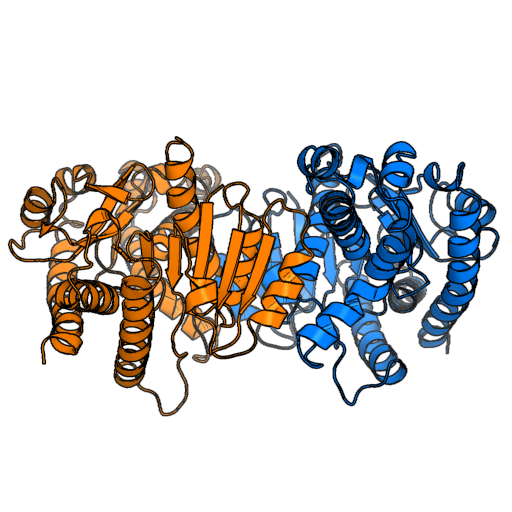.03 328 LYS A C 1
ATOM 2501 O O . LYS A 1 330 ? -14.959 -2.321 15.785 1.00 27.22 328 LYS A O 1
ATOM 2507 N N . ASN A 1 331 ? -14.011 -1.474 13.929 1.00 24.82 329 ASN A N 1
ATOM 2508 C CA . ASN A 1 331 ? -14.524 -2.545 13.061 1.00 23.76 329 ASN A CA 1
ATOM 2509 C C . ASN A 1 331 ? -13.928 -3.852 13.460 1.00 23.13 329 ASN A C 1
ATOM 2510 O O . ASN A 1 331 ? -14.653 -4.875 13.521 1.00 23.15 329 ASN A O 1
ATOM 2515 N N . ILE A 1 332 ? -12.623 -3.855 13.730 1.00 21.48 330 ILE A N 1
ATOM 2516 C CA . ILE A 1 332 ? -11.949 -5.109 14.114 1.00 23.14 330 ILE A CA 1
ATOM 2517 C C . ILE A 1 332 ? -12.559 -5.665 15.403 1.00 27.78 330 ILE A C 1
ATOM 2518 O O . ILE A 1 332 ? -12.870 -6.879 15.511 1.00 22.39 330 ILE A O 1
ATOM 2523 N N . GLU A 1 333 ? -12.759 -4.771 16.377 1.00 30.07 331 GLU A N 1
ATOM 2524 C CA . GLU A 1 333 ? -13.258 -5.219 17.697 1.00 32.03 331 GLU A CA 1
ATOM 2525 C C . GLU A 1 333 ? -14.709 -5.724 17.539 1.00 30.05 331 GLU A C 1
ATOM 2526 O O . GLU A 1 333 ? -15.039 -6.694 18.129 1.00 29.59 331 GLU A O 1
ATOM 2532 N N . LYS A 1 334 ? -15.546 -5.088 16.721 1.00 32.43 332 LYS A N 1
ATOM 2533 C CA . LYS A 1 334 ? -16.885 -5.642 16.358 1.00 33.69 332 LYS A CA 1
ATOM 2534 C C . LYS A 1 334 ? -16.843 -7.103 15.779 1.00 34.41 332 LYS A C 1
ATOM 2535 O O . LYS A 1 334 ? -17.669 -7.958 16.099 1.00 32.31 332 LYS A O 1
ATOM 2541 N N . GLY A 1 335 ? -15.891 -7.360 14.894 1.00 29.49 333 GLY A N 1
ATOM 2542 C CA . GLY A 1 335 ? -15.678 -8.702 14.387 1.00 27.44 333 GLY A CA 1
ATOM 2543 C C . GLY A 1 335 ? -15.299 -9.691 15.462 1.00 25.26 333 GLY A C 1
ATOM 2544 O O . GLY A 1 335 ? -15.920 -10.764 15.579 1.00 26.90 333 GLY A O 1
ATOM 2545 N N . LYS A 1 336 ? -14.287 -9.355 16.244 1.00 24.86 334 LYS A N 1
ATOM 2546 C CA . LYS A 1 336 ? -13.771 -10.251 17.238 1.00 27.15 334 LYS A CA 1
ATOM 2547 C C . LYS A 1 336 ? -14.861 -10.626 18.258 1.00 30.98 334 LYS A C 1
ATOM 2548 O O . LYS A 1 336 ? -15.023 -11.792 18.580 1.00 31.19 334 LYS A O 1
ATOM 2554 N N . SER A 1 337 ? -15.615 -9.637 18.719 1.00 33.51 335 SER A N 1
ATOM 2555 C CA . SER A 1 337 ? -16.721 -9.852 19.705 1.00 36.56 335 SER A CA 1
ATOM 2556 C C . SER A 1 337 ? -17.840 -10.745 19.220 1.00 39.03 335 SER A C 1
ATOM 2557 O O . SER A 1 337 ? -18.514 -11.408 20.024 1.00 38.51 335 SER A O 1
ATOM 2560 N N . PHE A 1 338 ? -18.057 -10.774 17.910 1.00 35.51 336 PHE A N 1
ATOM 2561 C CA . PHE A 1 338 ? -18.995 -11.709 17.343 1.00 33.33 336 PHE A CA 1
ATOM 2562 C C . PHE A 1 338 ? -18.690 -13.178 17.694 1.00 30.98 336 PHE A C 1
ATOM 2563 O O . PHE A 1 338 ? -19.611 -14.010 17.852 1.00 27.76 336 PHE A O 1
ATOM 2571 N N . ILE A 1 339 ? -17.402 -13.500 17.737 1.00 27.29 337 ILE A N 1
ATOM 2572 C CA . ILE A 1 339 ? -16.932 -14.865 17.948 1.00 29.48 337 ILE A CA 1
ATOM 2573 C C . ILE A 1 339 ? -16.649 -15.049 19.448 1.00 32.16 337 ILE A C 1
ATOM 2574 O O . ILE A 1 339 ? -17.031 -16.057 19.993 1.00 37.06 337 ILE A O 1
ATOM 2579 N N . LEU A 1 340 ? -15.949 -14.089 20.051 1.00 35.01 338 LEU A N 1
ATOM 2580 C CA . LEU A 1 340 ? -15.508 -14.134 21.422 1.00 40.05 338 LEU A CA 1
ATOM 2581 C C . LEU A 1 340 ? -16.650 -13.759 22.408 1.00 44.83 338 LEU A C 1
ATOM 2582 O O . LEU A 1 340 ? -16.449 -13.875 23.592 1.00 48.71 338 LEU A O 1
ATOM 2587 N N . ASP A 1 341 ? -17.832 -13.366 21.905 1.00 54.55 339 ASP A N 1
ATOM 2588 C CA . ASP A 1 341 ? -19.096 -13.167 22.680 1.00 54.95 339 ASP A CA 1
ATOM 2589 C C . ASP A 1 341 ? -18.965 -12.042 23.684 1.00 57.04 339 ASP A C 1
ATOM 2590 O O . ASP A 1 341 ? -18.859 -10.879 23.289 1.00 62.58 339 ASP A O 1
ATOM 2595 N N . MET B 1 3 ? -8.573 0.190 -30.534 1.00 51.22 1 MET B N 1
ATOM 2596 C CA . MET B 1 3 ? -9.276 1.457 -30.722 1.00 48.18 1 MET B CA 1
ATOM 2597 C C . MET B 1 3 ? -10.467 1.195 -31.590 1.00 45.04 1 MET B C 1
ATOM 2598 O O . MET B 1 3 ? -10.598 1.850 -32.622 1.00 39.35 1 MET B O 1
ATOM 2603 N N . VAL B 1 4 ? -11.262 0.185 -31.194 1.00 34.97 2 VAL B N 1
ATOM 2604 C CA . VAL B 1 4 ? -12.555 -0.087 -31.797 1.00 30.66 2 VAL B CA 1
ATOM 2605 C C . VAL B 1 4 ? -13.660 0.369 -30.824 1.00 24.10 2 VAL B C 1
ATOM 2606 O O . VAL B 1 4 ? -13.556 0.042 -29.669 1.00 21.93 2 VAL B O 1
ATOM 2610 N N . LYS B 1 5 ? -14.695 1.086 -31.269 1.00 20.37 3 LYS B N 1
ATOM 2611 C CA . LYS B 1 5 ? -15.875 1.298 -30.465 1.00 21.79 3 LYS B CA 1
ATOM 2612 C C . LYS B 1 5 ? -16.844 0.104 -30.624 1.00 20.17 3 LYS B C 1
ATOM 2613 O O . LYS B 1 5 ? -17.220 -0.264 -31.708 1.00 19.24 3 LYS B O 1
ATOM 2619 N N . VAL B 1 6 ? -17.252 -0.478 -29.511 1.00 18.97 4 VAL B N 1
ATOM 2620 C CA . VAL B 1 6 ? -18.124 -1.638 -29.483 1.00 18.00 4 VAL B CA 1
ATOM 2621 C C . VAL B 1 6 ? -19.400 -1.259 -28.717 1.00 17.85 4 VAL B C 1
ATOM 2622 O O . VAL B 1 6 ? -19.318 -0.594 -27.656 1.00 18.35 4 VAL B O 1
ATOM 2626 N N . ALA B 1 7 ? -20.552 -1.609 -29.294 1.00 15.41 5 ALA B N 1
ATOM 2627 C CA . ALA B 1 7 ? -21.847 -1.453 -28.600 1.00 17.34 5 ALA B CA 1
ATOM 2628 C C . ALA B 1 7 ? -22.441 -2.803 -28.294 1.00 17.23 5 ALA B C 1
ATOM 2629 O O . ALA B 1 7 ? -22.345 -3.723 -29.098 1.00 18.84 5 ALA B O 1
ATOM 2631 N N . ILE B 1 8 ? -22.979 -2.973 -27.096 1.00 18.23 6 ILE B N 1
ATOM 2632 C CA . ILE B 1 8 ? -23.670 -4.179 -26.737 1.00 17.10 6 ILE B CA 1
ATOM 2633 C C . ILE B 1 8 ? -25.127 -3.841 -26.486 1.00 18.54 6 ILE B C 1
ATOM 2634 O O . ILE B 1 8 ? -25.459 -3.043 -25.588 1.00 19.58 6 ILE B O 1
ATOM 2639 N N . LEU B 1 9 ? -25.993 -4.532 -27.211 1.00 20.48 7 LEU B N 1
ATOM 2640 C CA . LEU B 1 9 ? -27.455 -4.316 -27.134 1.00 20.21 7 LEU B CA 1
ATOM 2641 C C . LEU B 1 9 ? -28.043 -5.575 -26.498 1.00 20.01 7 LEU B C 1
ATOM 2642 O O . LEU B 1 9 ? -28.019 -6.642 -27.072 1.00 20.75 7 LEU B O 1
ATOM 2647 N N . GLY B 1 10 ? -28.615 -5.409 -25.318 1.00 21.06 8 GLY B N 1
ATOM 2648 C CA . GLY B 1 10 ? -28.999 -6.471 -24.441 1.00 21.57 8 GLY B CA 1
ATOM 2649 C C . GLY B 1 10 ? -27.984 -6.707 -23.355 1.00 21.41 8 GLY B C 1
ATOM 2650 O O . GLY B 1 10 ? -27.835 -7.867 -22.937 1.00 21.88 8 GLY B O 1
ATOM 2651 N N . ALA B 1 11 ? -27.320 -5.653 -22.859 1.00 20.48 9 ALA B N 1
ATOM 2652 C CA . ALA B 1 11 ? -26.094 -5.831 -21.999 1.00 20.63 9 ALA B CA 1
ATOM 2653 C C . ALA B 1 11 ? -26.421 -6.232 -20.556 1.00 25.73 9 ALA B C 1
ATOM 2654 O O . ALA B 1 11 ? -25.515 -6.621 -19.856 1.00 20.01 9 ALA B O 1
ATOM 2656 N N . SER B 1 12 ? -27.704 -6.103 -20.133 1.00 22.47 10 SER B N 1
ATOM 2657 C CA . SER B 1 12 ? -28.080 -6.396 -18.788 1.00 25.48 10 SER B CA 1
ATOM 2658 C C . SER B 1 12 ? -28.496 -7.793 -18.535 1.00 28.07 10 SER B C 1
ATOM 2659 O O . SER B 1 12 ? -28.696 -8.141 -17.417 1.00 31.72 10 SER B O 1
ATOM 2662 N N . GLY B 1 13 ? -28.562 -8.618 -19.565 1.00 28.39 11 GLY B N 1
ATOM 2663 C CA . GLY B 1 13 ? -29.107 -9.937 -19.433 1.00 31.15 11 GLY B CA 1
ATOM 2664 C C . GLY B 1 13 ? -28.147 -10.953 -18.898 1.00 30.96 11 GLY B C 1
ATOM 2665 O O . GLY B 1 13 ? -26.957 -10.642 -18.620 1.00 31.36 11 GLY B O 1
ATOM 2666 N N . GLY B 1 14 ? -28.629 -12.190 -18.806 1.00 25.92 12 GLY B N 1
ATOM 2667 C CA . GLY B 1 14 ? -27.794 -13.282 -18.360 1.00 24.94 12 GLY B CA 1
ATOM 2668 C C . GLY B 1 14 ? -26.513 -13.472 -19.174 1.00 24.61 12 GLY B C 1
ATOM 2669 O O . GLY B 1 14 ? -25.436 -13.684 -18.610 1.00 20.58 12 GLY B O 1
ATOM 2670 N N . VAL B 1 15 ? -26.610 -13.376 -20.488 1.00 22.32 13 VAL B N 1
ATOM 2671 C CA . VAL B 1 15 ? -25.431 -13.491 -21.339 1.00 21.41 13 VAL B CA 1
ATOM 2672 C C . VAL B 1 15 ? -24.757 -12.103 -21.409 1.00 22.02 13 VAL B C 1
ATOM 2673 O O . VAL B 1 15 ? -23.540 -11.988 -21.411 1.00 20.25 13 VAL B O 1
ATOM 2677 N N . GLY B 1 16 ? -25.561 -11.071 -21.572 1.00 22.34 14 GLY B N 1
ATOM 2678 C CA . GLY B 1 16 ? -25.023 -9.717 -21.765 1.00 23.42 14 GLY B CA 1
ATOM 2679 C C . GLY B 1 16 ? -24.100 -9.207 -20.678 1.00 21.03 14 GLY B C 1
ATOM 2680 O O . GLY B 1 16 ? -23.123 -8.489 -20.980 1.00 19.40 14 GLY B O 1
ATOM 2681 N N . GLN B 1 17 ? -24.397 -9.512 -19.406 1.00 20.37 15 GLN B N 1
ATOM 2682 C CA . GLN B 1 17 ? -23.499 -8.998 -18.336 1.00 21.57 15 GLN B CA 1
ATOM 2683 C C . GLN B 1 17 ? -22.100 -9.565 -18.404 1.00 19.79 15 GLN B C 1
ATOM 2684 O O . GLN B 1 17 ? -21.150 -8.807 -18.394 1.00 18.91 15 GLN B O 1
ATOM 2690 N N . PRO B 1 18 ? -21.964 -10.879 -18.433 1.00 19.70 16 PRO B N 1
ATOM 2691 C CA . PRO B 1 18 ? -20.629 -11.419 -18.513 1.00 18.95 16 PRO B CA 1
ATOM 2692 C C . PRO B 1 18 ? -19.911 -11.143 -19.836 1.00 16.41 16 PRO B C 1
ATOM 2693 O O . PRO B 1 18 ? -18.663 -10.968 -19.852 1.00 17.94 16 PRO B O 1
ATOM 2697 N N . LEU B 1 19 ? -20.684 -11.041 -20.898 1.00 17.40 17 LEU B N 1
ATOM 2698 C CA . LEU B 1 19 ? -20.206 -10.557 -22.188 1.00 17.52 17 LEU B CA 1
ATOM 2699 C C . LEU B 1 19 ? -19.604 -9.149 -22.107 1.00 16.42 17 LEU B C 1
ATOM 2700 O O . LEU B 1 19 ? -18.425 -8.923 -22.480 1.00 15.57 17 LEU B O 1
ATOM 2705 N N . SER B 1 20 ? -20.367 -8.242 -21.486 1.00 17.12 18 SER B N 1
ATOM 2706 C CA . SER B 1 20 ? -19.867 -6.863 -21.274 1.00 17.55 18 SER B CA 1
ATOM 2707 C C . SER B 1 20 ? -18.571 -6.862 -20.439 1.00 19.44 18 SER B C 1
ATOM 2708 O O . SER B 1 20 ? -17.640 -6.130 -20.765 1.00 17.13 18 SER B O 1
ATOM 2711 N N . LEU B 1 21 ? -18.514 -7.690 -19.362 1.00 19.77 19 LEU B N 1
ATOM 2712 C CA . LEU B 1 21 ? -17.285 -7.839 -18.591 1.00 19.33 19 LEU B CA 1
ATOM 2713 C C . LEU B 1 21 ? -16.077 -8.286 -19.464 1.00 19.50 19 LEU B C 1
ATOM 2714 O O . LEU B 1 21 ? -14.996 -7.670 -19.436 1.00 20.77 19 LEU B O 1
ATOM 2719 N N . LEU B 1 22 ? -16.234 -9.387 -20.177 1.00 18.19 20 LEU B N 1
ATOM 2720 C CA . LEU B 1 22 ? -15.143 -9.843 -21.050 1.00 20.52 20 LEU B CA 1
ATOM 2721 C C . LEU B 1 22 ? -14.721 -8.793 -22.118 1.00 18.03 20 LEU B C 1
ATOM 2722 O O . LEU B 1 22 ? -13.512 -8.550 -22.315 1.00 17.53 20 LEU B O 1
ATOM 2727 N N . LEU B 1 23 ? -15.703 -8.070 -22.666 1.00 17.07 21 LEU B N 1
ATOM 2728 C CA . LEU B 1 23 ? -15.408 -6.966 -23.589 1.00 17.97 21 LEU B CA 1
ATOM 2729 C C . LEU B 1 23 ? -14.646 -5.835 -22.954 1.00 18.93 21 LEU B C 1
ATOM 2730 O O . LEU B 1 23 ? -13.684 -5.334 -23.548 1.00 18.20 21 LEU B O 1
ATOM 2735 N N . LYS B 1 24 ? -15.022 -5.489 -21.739 1.00 16.95 22 LYS B N 1
ATOM 2736 C CA . LYS B 1 24 ? -14.265 -4.476 -21.001 1.00 18.52 22 LYS B CA 1
ATOM 2737 C C . LYS B 1 24 ? -12.800 -4.813 -20.827 1.00 18.97 22 LYS B C 1
ATOM 2738 O O . LYS B 1 24 ? -12.011 -3.923 -20.841 1.00 18.36 22 LYS B O 1
ATOM 2744 N N . LEU B 1 25 ? -12.478 -6.088 -20.645 1.00 22.24 23 LEU B N 1
ATOM 2745 C CA . LEU B 1 25 ? -11.098 -6.542 -20.507 1.00 23.64 23 LEU B CA 1
ATOM 2746 C C . LEU B 1 25 ? -10.301 -6.579 -21.801 1.00 25.85 23 LEU B C 1
ATOM 2747 O O . LEU B 1 25 ? -9.118 -6.782 -21.730 1.00 26.07 23 LEU B O 1
ATOM 2752 N N . SER B 1 26 ? -10.938 -6.443 -22.975 1.00 26.83 24 SER B N 1
ATOM 2753 C CA . SER B 1 26 ? -10.189 -6.511 -24.237 1.00 23.06 24 SER B CA 1
ATOM 2754 C C . SER B 1 26 ? -9.276 -5.284 -24.488 1.00 22.83 24 SER B C 1
ATOM 2755 O O . SER B 1 26 ? -9.703 -4.130 -24.475 1.00 18.87 24 SER B O 1
ATOM 2758 N N . PRO B 1 27 ? -8.010 -5.532 -24.805 1.00 24.28 25 PRO B N 1
ATOM 2759 C CA . PRO B 1 27 ? -7.140 -4.381 -25.132 1.00 24.17 25 PRO B CA 1
ATOM 2760 C C . PRO B 1 27 ? -7.407 -3.778 -26.510 1.00 25.02 25 PRO B C 1
ATOM 2761 O O . PRO B 1 27 ? -6.879 -2.730 -26.860 1.00 22.44 25 PRO B O 1
ATOM 2765 N N . TYR B 1 28 ? -8.232 -4.438 -27.307 1.00 24.26 26 TYR B N 1
ATOM 2766 C CA . TYR B 1 28 ? -8.582 -3.996 -28.669 1.00 24.26 26 TYR B CA 1
ATOM 2767 C C . TYR B 1 28 ? -9.751 -3.039 -28.672 1.00 25.77 26 TYR B C 1
ATOM 2768 O O . TYR B 1 28 ? -10.073 -2.519 -29.716 1.00 23.34 26 TYR B O 1
ATOM 2777 N N . VAL B 1 29 ? -10.386 -2.802 -27.508 1.00 22.37 27 VAL B N 1
ATOM 2778 C CA . VAL B 1 29 ? -11.527 -1.912 -27.422 1.00 21.88 27 VAL B CA 1
ATOM 2779 C C . VAL B 1 29 ? -11.154 -0.563 -26.881 1.00 23.50 27 VAL B C 1
ATOM 2780 O O . VAL B 1 29 ? -10.585 -0.498 -25.806 1.00 27.83 27 VAL B O 1
ATOM 2784 N N . SER B 1 30 ? -11.549 0.534 -27.537 1.00 23.76 28 SER B N 1
ATOM 2785 C CA . SER B 1 30 ? -11.426 1.908 -26.937 1.00 22.87 28 SER B CA 1
ATOM 2786 C C . SER B 1 30 ? -12.625 2.464 -26.234 1.00 23.86 28 SER B C 1
ATOM 2787 O O . SER B 1 30 ? -12.443 3.271 -25.332 1.00 22.88 28 SER B O 1
ATOM 2790 N N . GLU B 1 31 ? -13.839 2.163 -26.712 1.00 22.29 29 GLU B N 1
ATOM 2791 C CA . GLU B 1 31 ? -15.087 2.601 -26.071 1.00 24.06 29 GLU B CA 1
ATOM 2792 C C . GLU B 1 31 ? -16.107 1.480 -26.136 1.00 20.93 29 GLU B C 1
ATOM 2793 O O . GLU B 1 31 ? -16.267 0.845 -27.182 1.00 20.12 29 GLU B O 1
ATOM 2799 N N . LEU B 1 32 ? -16.736 1.219 -25.010 1.00 18.83 30 LEU B N 1
ATOM 2800 C CA . LEU B 1 32 ? -17.714 0.196 -24.916 1.00 19.60 30 LEU B CA 1
ATOM 2801 C C . LEU B 1 32 ? -18.996 0.859 -24.458 1.00 19.13 30 LEU B C 1
ATOM 2802 O O . LEU B 1 32 ? -19.007 1.464 -23.388 1.00 22.03 30 LEU B O 1
ATOM 2807 N N . ALA B 1 33 ? -20.080 0.698 -25.201 1.00 17.47 31 ALA B N 1
ATOM 2808 C CA . ALA B 1 33 ? -21.328 1.306 -24.915 1.00 16.87 31 ALA B CA 1
ATOM 2809 C C . ALA B 1 33 ? -22.326 0.201 -24.715 1.00 17.51 31 ALA B C 1
ATOM 2810 O O . ALA B 1 33 ? -22.455 -0.686 -25.560 1.00 20.56 31 ALA B O 1
ATOM 2812 N N . LEU B 1 34 ? -23.042 0.265 -23.610 1.00 15.97 32 LEU B N 1
ATOM 2813 C CA . LEU B 1 34 ? -23.926 -0.770 -23.225 1.00 18.04 32 LEU B CA 1
ATOM 2814 C C . LEU B 1 34 ? -25.326 -0.211 -23.231 1.00 18.72 32 LEU B C 1
ATOM 2815 O O . LEU B 1 34 ? -25.550 0.909 -22.771 1.00 18.51 32 LEU B O 1
ATOM 2820 N N . TYR B 1 35 ? -26.255 -1.027 -23.682 1.00 17.05 33 TYR B N 1
ATOM 2821 C CA . TYR B 1 35 ? -27.616 -0.610 -23.825 1.00 19.22 33 TYR B CA 1
ATOM 2822 C C . TYR B 1 35 ? -28.500 -1.748 -23.477 1.00 18.57 33 TYR B C 1
ATOM 2823 O O . TYR B 1 35 ? -28.170 -2.925 -23.743 1.00 19.50 33 TYR B O 1
ATOM 2832 N N . ASP B 1 36 ? -29.664 -1.415 -22.929 1.00 20.91 34 ASP B N 1
ATOM 2833 C CA . ASP B 1 36 ? -30.661 -2.410 -22.590 1.00 20.40 34 ASP B CA 1
ATOM 2834 C C . ASP B 1 36 ? -31.952 -1.665 -22.196 1.00 21.99 34 ASP B C 1
ATOM 2835 O O . ASP B 1 36 ? -31.980 -0.431 -21.965 1.00 19.57 34 ASP B O 1
ATOM 2840 N N . ILE B 1 37 ? -33.055 -2.383 -22.178 1.00 23.76 35 ILE B N 1
ATOM 2841 C CA . ILE B 1 37 ? -34.295 -1.692 -21.801 1.00 30.09 35 ILE B CA 1
ATOM 2842 C C . ILE B 1 37 ? -34.269 -1.390 -20.310 1.00 28.16 35 ILE B C 1
ATOM 2843 O O . ILE B 1 37 ? -34.913 -0.469 -19.899 1.00 33.57 35 ILE B O 1
ATOM 2848 N N . ARG B 1 38 ? -33.486 -2.153 -19.524 1.00 28.53 36 ARG B N 1
ATOM 2849 C CA . ARG B 1 38 ? -33.275 -1.862 -18.090 1.00 31.83 36 ARG B CA 1
ATOM 2850 C C . ARG B 1 38 ? -31.812 -2.025 -17.629 1.00 27.87 36 ARG B C 1
ATOM 2851 O O . ARG B 1 38 ? -31.097 -2.887 -18.143 1.00 24.85 36 ARG B O 1
ATOM 2859 N N . ALA B 1 39 ? -31.423 -1.206 -16.648 1.00 25.03 37 ALA B N 1
ATOM 2860 C CA . ALA B 1 39 ? -30.233 -1.410 -15.791 1.00 28.18 37 ALA B CA 1
ATOM 2861 C C . ALA B 1 39 ? -28.854 -1.235 -16.411 1.00 25.82 37 ALA B C 1
ATOM 2862 O O . ALA B 1 39 ? -27.847 -1.407 -15.702 1.00 21.73 37 ALA B O 1
ATOM 2864 N N . ALA B 1 40 ? -28.778 -0.834 -17.686 1.00 26.71 38 ALA B N 1
ATOM 2865 C CA . ALA B 1 40 ? -27.471 -0.796 -18.363 1.00 25.52 38 ALA B CA 1
ATOM 2866 C C . ALA B 1 40 ? -26.583 0.319 -17.862 1.00 24.45 38 ALA B C 1
ATOM 2867 O O . ALA B 1 40 ? -25.326 0.200 -17.910 1.00 21.06 38 ALA B O 1
ATOM 2869 N N . GLU B 1 41 ? -27.156 1.434 -17.444 1.00 22.22 39 GLU B N 1
ATOM 2870 C CA . GLU B 1 41 ? -26.322 2.491 -16.886 1.00 25.34 39 GLU B CA 1
ATOM 2871 C C . GLU B 1 41 ? -25.524 2.065 -15.625 1.00 23.67 39 GLU B C 1
ATOM 2872 O O . GLU B 1 41 ? -24.348 2.423 -15.480 1.00 23.23 39 GLU B O 1
ATOM 2878 N N . GLY B 1 42 ? -26.172 1.346 -14.722 1.00 20.01 40 GLY B N 1
ATOM 2879 C CA . GLY B 1 42 ? -25.505 0.845 -13.543 1.00 20.43 40 GLY B CA 1
ATOM 2880 C C . GLY B 1 42 ? -24.411 -0.210 -13.875 1.00 21.21 40 GLY B C 1
ATOM 2881 O O . GLY B 1 42 ? -23.378 -0.279 -13.172 1.00 21.93 40 GLY B O 1
ATOM 2882 N N . ILE B 1 43 ? -24.699 -1.085 -14.835 1.00 19.12 41 ILE B N 1
ATOM 2883 C CA . ILE B 1 43 ? -23.729 -2.089 -15.267 1.00 20.72 41 ILE B CA 1
ATOM 2884 C C . ILE B 1 43 ? -22.523 -1.419 -15.874 1.00 19.47 41 ILE B C 1
ATOM 2885 O O . ILE B 1 43 ? -21.412 -1.825 -15.611 1.00 19.58 41 ILE B O 1
ATOM 2890 N N . GLY B 1 44 ? -22.777 -0.404 -16.682 1.00 20.24 42 GLY B N 1
ATOM 2891 C CA . GLY B 1 44 ? -21.736 0.418 -17.295 1.00 21.95 42 GLY B CA 1
ATOM 2892 C C . GLY B 1 44 ? -20.827 1.060 -16.288 1.00 23.52 42 GLY B C 1
ATOM 2893 O O . GLY B 1 44 ? -19.560 1.075 -16.423 1.00 18.87 42 GLY B O 1
ATOM 2894 N N . LYS B 1 45 ? -21.484 1.640 -15.298 1.00 20.69 43 LYS B N 1
ATOM 2895 C CA . LYS B 1 45 ? -20.768 2.316 -14.246 1.00 22.45 43 LYS B CA 1
ATOM 2896 C C . LYS B 1 45 ? -19.855 1.327 -13.474 1.00 21.21 43 LYS B C 1
ATOM 2897 O O . LYS B 1 45 ? -18.704 1.607 -13.230 1.00 18.78 43 LYS B O 1
ATOM 2903 N N . ASP B 1 46 ? -20.409 0.190 -13.078 1.00 20.17 44 ASP B N 1
ATOM 2904 C CA . ASP B 1 46 ? -19.664 -0.892 -12.419 1.00 19.34 44 ASP B CA 1
ATOM 2905 C C . ASP B 1 46 ? -18.438 -1.277 -13.299 1.00 18.82 44 ASP B C 1
ATOM 2906 O O . ASP B 1 46 ? -17.238 -1.177 -12.863 1.00 16.80 44 ASP B O 1
ATOM 2911 N N . LEU B 1 47 ? -18.683 -1.606 -14.565 1.00 16.52 45 LEU B N 1
ATOM 2912 C CA . LEU B 1 47 ? -17.537 -1.916 -15.452 1.00 17.35 45 LEU B CA 1
ATOM 2913 C C . LEU B 1 47 ? -16.519 -0.790 -15.613 1.00 19.03 45 LEU B C 1
ATOM 2914 O O . LEU B 1 47 ? -15.308 -1.031 -15.811 1.00 18.72 45 LEU B O 1
ATOM 2919 N N . SER B 1 48 ? -16.970 0.462 -15.554 1.00 19.42 46 SER B N 1
ATOM 2920 C CA . SER B 1 48 ? -16.106 1.598 -15.781 1.00 19.36 46 SER B CA 1
ATOM 2921 C C . SER B 1 48 ? -15.036 1.678 -14.705 1.00 19.93 46 SER B C 1
ATOM 2922 O O . SER B 1 48 ? -14.029 2.337 -14.922 1.00 19.37 46 SER B O 1
ATOM 2925 N N . HIS B 1 49 ? -15.232 1.003 -13.557 1.00 18.27 47 HIS B N 1
ATOM 2926 C CA . HIS B 1 49 ? -14.222 1.028 -12.518 1.00 18.43 47 HIS B CA 1
ATOM 2927 C C . HIS B 1 49 ? -12.997 0.150 -12.838 1.00 18.98 47 HIS B C 1
ATOM 2928 O O . HIS B 1 49 ? -11.997 0.332 -12.203 1.00 19.22 47 HIS B O 1
ATOM 2935 N N . ILE B 1 50 ? -13.130 -0.785 -13.789 1.00 18.57 48 ILE B N 1
ATOM 2936 C CA . ILE B 1 50 ? -12.102 -1.739 -14.129 1.00 17.22 48 ILE B CA 1
ATOM 2937 C C . ILE B 1 50 ? -10.925 -1.035 -14.829 1.00 17.51 48 ILE B C 1
ATOM 2938 O O . ILE B 1 50 ? -11.145 -0.210 -15.711 1.00 19.78 48 ILE B O 1
ATOM 2943 N N . ASN B 1 51 ? -9.710 -1.358 -14.394 1.00 15.86 49 ASN B N 1
ATOM 2944 C CA . ASN B 1 51 ? -8.518 -0.620 -14.865 1.00 18.82 49 ASN B CA 1
ATOM 2945 C C . ASN B 1 51 ? -7.911 -1.195 -16.139 1.00 19.65 49 ASN B C 1
ATOM 2946 O O . ASN B 1 51 ? -6.724 -1.582 -16.225 1.00 21.95 49 ASN B O 1
ATOM 2951 N N . THR B 1 52 ? -8.734 -1.146 -17.162 1.00 21.76 50 THR B N 1
ATOM 2952 C CA . THR B 1 52 ? -8.318 -1.400 -18.570 1.00 21.79 50 THR B CA 1
ATOM 2953 C C . THR B 1 52 ? -8.654 -0.177 -19.375 1.00 21.69 50 THR B C 1
ATOM 2954 O O . THR B 1 52 ? -9.561 0.622 -18.991 1.00 19.84 50 THR B O 1
ATOM 2958 N N . ASN B 1 53 ? -7.975 -0.007 -20.505 1.00 22.12 51 ASN B N 1
ATOM 2959 C CA . ASN B 1 53 ? -7.994 1.273 -21.259 1.00 24.10 51 ASN B CA 1
ATOM 2960 C C . ASN B 1 53 ? -9.099 1.411 -22.294 1.00 31.66 51 ASN B C 1
ATOM 2961 O O . ASN B 1 53 ? -8.827 1.437 -23.525 1.00 37.46 51 ASN B O 1
ATOM 2966 N N . SER B 1 54 ? -10.309 1.476 -21.797 1.00 29.40 52 SER B N 1
ATOM 2967 C CA . SER B 1 54 ? -11.531 1.612 -22.606 1.00 28.34 52 SER B CA 1
ATOM 2968 C C . SER B 1 54 ? -12.453 2.367 -21.754 1.00 24.67 52 SER B C 1
ATOM 2969 O O . SER B 1 54 ? -12.471 2.117 -20.552 1.00 22.16 52 SER B O 1
ATOM 2972 N N . SER B 1 55 ? -13.150 3.366 -22.297 1.00 25.70 53 SER B N 1
ATOM 2973 C CA . SER B 1 55 ? -14.176 4.049 -21.530 1.00 25.89 53 SER B CA 1
ATOM 2974 C C . SER B 1 55 ? -15.437 3.175 -21.645 1.00 24.12 53 SER B C 1
ATOM 2975 O O . SER B 1 55 ? -15.725 2.714 -22.690 1.00 27.57 53 SER B O 1
ATOM 2978 N N . CYS B 1 56 ? -16.210 3.028 -20.584 1.00 22.23 54 CYS B N 1
ATOM 2979 C CA . CYS B 1 56 ? -17.416 2.219 -20.619 1.00 21.47 54 CYS B CA 1
ATOM 2980 C C . CYS B 1 56 ? -18.607 3.016 -20.062 1.00 19.67 54 CYS B C 1
ATOM 2981 O O . CYS B 1 56 ? -18.575 3.574 -18.961 1.00 19.20 54 CYS B O 1
ATOM 2984 N N . VAL B 1 57 ? -19.623 3.147 -20.879 1.00 20.64 55 VAL B N 1
ATOM 2985 C CA . VAL B 1 57 ? -20.819 3.893 -20.532 1.00 21.65 55 VAL B CA 1
ATOM 2986 C C . VAL B 1 57 ? -22.047 3.069 -20.812 1.00 20.18 55 VAL B C 1
ATOM 2987 O O . VAL B 1 57 ? -22.181 2.527 -21.915 1.00 19.51 55 VAL B O 1
ATOM 2991 N N . GLY B 1 58 ? -22.963 2.988 -19.840 1.00 19.67 56 GLY B N 1
ATOM 2992 C CA . GLY B 1 58 ? -24.283 2.414 -20.136 1.00 20.00 56 GLY B CA 1
ATOM 2993 C C . GLY B 1 58 ? -25.392 3.420 -20.366 1.00 20.93 56 GLY B C 1
ATOM 2994 O O . GLY B 1 58 ? -25.300 4.513 -19.899 1.00 21.69 56 GLY B O 1
ATOM 2995 N N . TYR B 1 59 ? -26.423 3.040 -21.115 1.00 21.04 57 TYR B N 1
ATOM 2996 C CA . TYR B 1 59 ? -27.412 3.969 -21.663 1.00 22.59 57 TYR B CA 1
ATOM 2997 C C . TYR B 1 59 ? -28.804 3.445 -21.328 1.00 24.46 57 TYR B C 1
ATOM 2998 O O . TYR B 1 59 ? -29.047 2.221 -21.371 1.00 20.43 57 TYR B O 1
ATOM 3007 N N . ASP B 1 60 ? -29.727 4.358 -21.063 1.00 26.51 58 ASP B N 1
ATOM 3008 C CA . ASP B 1 60 ? -31.114 3.959 -20.754 1.00 27.81 58 ASP B CA 1
ATOM 3009 C C . ASP B 1 60 ? -31.866 3.610 -22.010 1.00 28.02 58 ASP B C 1
ATOM 3010 O O . ASP B 1 60 ? -31.330 3.747 -23.106 1.00 27.92 58 ASP B O 1
ATOM 3015 N N . LYS B 1 61 ? -33.095 3.115 -21.842 1.00 30.21 59 LYS B N 1
ATOM 3016 C CA . LYS B 1 61 ? -33.901 2.538 -22.946 1.00 31.04 59 LYS B CA 1
ATOM 3017 C C . LYS B 1 61 ? -34.159 3.549 -24.065 1.00 29.68 59 LYS B C 1
ATOM 3018 O O . LYS B 1 61 ? -34.381 3.149 -25.229 1.00 27.95 59 LYS B O 1
ATOM 3024 N N . ASP B 1 62 ? -34.137 4.844 -23.754 1.00 26.42 60 ASP B N 1
ATOM 3025 C CA . ASP B 1 62 ? -34.388 5.863 -24.796 1.00 28.64 60 ASP B CA 1
ATOM 3026 C C . ASP B 1 62 ? -33.149 6.350 -25.465 1.00 28.40 60 ASP B C 1
ATOM 3027 O O . ASP B 1 62 ? -33.235 7.178 -26.331 1.00 25.68 60 ASP B O 1
ATOM 3032 N N . SER B 1 63 ? -31.975 5.815 -25.126 1.00 27.78 61 SER B N 1
ATOM 3033 C CA . SER B 1 63 ? -30.741 6.328 -25.725 1.00 25.49 61 SER B CA 1
ATOM 3034 C C . SER B 1 63 ? -29.970 5.354 -26.607 1.00 26.77 61 SER B C 1
ATOM 3035 O O . SER B 1 63 ? -28.683 5.323 -26.574 1.00 22.73 61 SER B O 1
ATOM 3038 N N . ILE B 1 64 ? -30.706 4.591 -27.422 1.00 24.29 62 ILE B N 1
ATOM 3039 C CA . ILE B 1 64 ? -30.041 3.704 -28.346 1.00 26.68 62 ILE B CA 1
ATOM 3040 C C . ILE B 1 64 ? -29.194 4.432 -29.407 1.00 28.29 62 ILE B C 1
ATOM 3041 O O . ILE B 1 64 ? -28.120 3.932 -29.812 1.00 24.41 62 ILE B O 1
ATOM 3046 N N . GLU B 1 65 ? -29.618 5.633 -29.815 1.00 27.59 63 GLU B N 1
ATOM 3047 C CA . GLU B 1 65 ? -28.828 6.398 -30.784 1.00 27.85 63 GLU B CA 1
ATOM 3048 C C . GLU B 1 65 ? -27.456 6.803 -30.222 1.00 24.82 63 GLU B C 1
ATOM 3049 O O . GLU B 1 65 ? -26.429 6.618 -30.907 1.00 26.37 63 GLU B O 1
ATOM 3055 N N . ASN B 1 66 ? -27.409 7.293 -28.981 1.00 24.48 64 ASN B N 1
ATOM 3056 C CA . ASN B 1 66 ? -26.121 7.586 -28.324 1.00 27.00 64 ASN B CA 1
ATOM 3057 C C . ASN B 1 66 ? -25.294 6.331 -28.149 1.00 25.64 64 ASN B C 1
ATOM 3058 O O . ASN B 1 66 ? -24.098 6.373 -28.322 1.00 28.19 64 ASN B O 1
ATOM 3063 N N . THR B 1 67 ? -25.935 5.227 -27.825 1.00 22.75 65 THR B N 1
ATOM 3064 C CA . THR B 1 67 ? -25.248 4.004 -27.725 1.00 21.45 65 THR B CA 1
ATOM 3065 C C . THR B 1 67 ? -24.501 3.653 -29.070 1.00 21.53 65 THR B C 1
ATOM 3066 O O . THR B 1 67 ? -23.353 3.264 -29.054 1.00 21.13 65 THR B O 1
ATOM 3070 N N . LEU B 1 68 ? -25.195 3.736 -30.187 1.00 20.43 66 LEU B N 1
ATOM 3071 C CA . LEU B 1 68 ? -24.736 3.234 -31.480 1.00 20.89 66 LEU B CA 1
ATOM 3072 C C . LEU B 1 68 ? -23.834 4.186 -32.261 1.00 22.29 66 LEU B C 1
ATOM 3073 O O . LEU B 1 68 ? -23.136 3.743 -33.135 1.00 23.55 66 LEU B O 1
ATOM 3078 N N . SER B 1 69 ? -23.886 5.480 -31.965 1.00 22.25 67 SER B N 1
ATOM 3079 C CA . SER B 1 69 ? -23.201 6.475 -32.743 1.00 25.58 67 SER B CA 1
ATOM 3080 C C . SER B 1 69 ? -21.721 6.161 -32.886 1.00 23.62 67 SER B C 1
ATOM 3081 O O . SER B 1 69 ? -20.996 5.993 -31.902 1.00 25.76 67 SER B O 1
ATOM 3084 N N . ASN B 1 70 ? -21.300 6.003 -34.119 1.00 25.06 68 ASN B N 1
ATOM 3085 C CA . ASN B 1 70 ? -19.937 5.641 -34.447 1.00 27.30 68 ASN B CA 1
ATOM 3086 C C . ASN B 1 70 ? -19.474 4.289 -33.908 1.00 27.76 68 ASN B C 1
ATOM 3087 O O . ASN B 1 70 ? -18.273 4.055 -33.810 1.00 29.72 68 ASN B O 1
ATOM 3092 N N . ALA B 1 71 ? -20.408 3.376 -33.608 1.00 25.63 69 ALA B N 1
ATOM 3093 C CA . ALA B 1 71 ? -19.983 2.026 -33.222 1.00 26.25 69 ALA B CA 1
ATOM 3094 C C . ALA B 1 71 ? -19.457 1.281 -34.447 1.00 25.15 69 ALA B C 1
ATOM 3095 O O . ALA B 1 71 ? -20.149 1.152 -35.459 1.00 24.29 69 ALA B O 1
ATOM 3097 N N . GLN B 1 72 ? -18.262 0.754 -34.327 1.00 22.72 70 GLN B N 1
ATOM 3098 C CA . GLN B 1 72 ? -17.734 -0.134 -35.340 1.00 22.47 70 GLN B CA 1
ATOM 3099 C C . GLN B 1 72 ? -18.252 -1.578 -35.247 1.00 20.73 70 GLN B C 1
ATOM 3100 O O . GLN B 1 72 ? -18.474 -2.195 -36.266 1.00 22.17 70 GLN B O 1
ATOM 3106 N N . VAL B 1 73 ? -18.467 -2.117 -34.062 1.00 19.08 71 VAL B N 1
ATOM 3107 C CA . VAL B 1 73 ? -18.950 -3.485 -33.869 1.00 19.46 71 VAL B CA 1
ATOM 3108 C C . VAL B 1 73 ? -20.130 -3.458 -32.927 1.00 17.97 71 VAL B C 1
ATOM 3109 O O . VAL B 1 73 ? -20.100 -2.763 -31.904 1.00 18.33 71 VAL B O 1
ATOM 3113 N N . VAL B 1 74 ? -21.179 -4.168 -33.269 1.00 18.28 72 VAL B N 1
ATOM 3114 C CA . VAL B 1 74 ? -22.390 -4.196 -32.428 1.00 19.44 72 VAL B CA 1
ATOM 3115 C C . VAL B 1 74 ? -22.654 -5.667 -32.120 1.00 20.10 72 VAL B C 1
ATOM 3116 O O . VAL B 1 74 ? -22.779 -6.512 -33.054 1.00 18.66 72 VAL B O 1
ATOM 3120 N N . LEU B 1 75 ? -22.653 -6.004 -30.836 1.00 18.72 73 LEU B N 1
ATOM 3121 C CA . LEU B 1 75 ? -22.969 -7.373 -30.362 1.00 17.83 73 LEU B CA 1
ATOM 3122 C C . LEU B 1 75 ? -24.403 -7.352 -29.866 1.00 16.43 73 LEU B C 1
ATOM 3123 O O . LEU B 1 75 ? -24.817 -6.367 -29.255 1.00 15.59 73 LEU B O 1
ATOM 3128 N N . ILE B 1 76 ? -25.173 -8.378 -30.203 1.00 17.90 74 ILE B N 1
ATOM 3129 C CA . ILE B 1 76 ? -26.635 -8.418 -29.831 1.00 20.04 74 ILE B CA 1
ATOM 3130 C C . ILE B 1 76 ? -26.922 -9.712 -29.140 1.00 18.01 74 ILE B C 1
ATOM 3131 O O . ILE B 1 76 ? -27.235 -10.694 -29.785 1.00 21.28 74 ILE B O 1
ATOM 3136 N N . PRO B 1 77 ? -26.743 -9.759 -27.815 1.00 20.52 75 PRO B N 1
ATOM 3137 C CA . PRO B 1 77 ? -27.196 -10.916 -27.078 1.00 20.11 75 PRO B CA 1
ATOM 3138 C C . PRO B 1 77 ? -28.612 -10.652 -26.522 1.00 23.42 75 PRO B C 1
ATOM 3139 O O . PRO B 1 77 ? -29.113 -11.437 -25.704 1.00 26.09 75 PRO B O 1
ATOM 3143 N N . ALA B 1 78 ? -29.268 -9.591 -26.937 1.00 21.52 76 ALA B N 1
ATOM 3144 C CA . ALA B 1 78 ? -30.622 -9.311 -26.416 1.00 22.44 76 ALA B CA 1
ATOM 3145 C C . ALA B 1 78 ? -31.590 -10.436 -26.744 1.00 25.74 76 ALA B C 1
ATOM 3146 O O . ALA B 1 78 ? -31.482 -11.098 -27.772 1.00 25.56 76 ALA B O 1
ATOM 3148 N N . GLY B 1 79 ? -32.590 -10.639 -25.913 1.00 26.43 77 GLY B N 1
ATOM 3149 C CA . GLY B 1 79 ? -33.519 -11.743 -26.192 1.00 30.44 77 GLY B CA 1
ATOM 3150 C C . GLY B 1 79 ? -34.366 -12.027 -24.984 1.00 34.19 77 GLY B C 1
ATOM 3151 O O . GLY B 1 79 ? -34.125 -11.454 -23.953 1.00 39.25 77 GLY B O 1
ATOM 3152 N N . VAL B 1 80 ? -35.399 -12.846 -25.097 1.00 35.66 78 VAL B N 1
ATOM 3153 C CA . VAL B 1 80 ? -36.130 -13.214 -23.887 1.00 39.60 78 VAL B CA 1
ATOM 3154 C C . VAL B 1 80 ? -35.730 -14.622 -23.484 1.00 40.17 78 VAL B C 1
ATOM 3155 O O . VAL B 1 80 ? -35.589 -15.486 -24.354 1.00 41.19 78 VAL B O 1
ATOM 3159 N N . PRO B 1 81 ? -35.604 -14.845 -22.168 1.00 46.22 79 PRO B N 1
ATOM 3160 C CA . PRO B 1 81 ? -35.284 -16.138 -21.619 1.00 52.27 79 PRO B CA 1
ATOM 3161 C C . PRO B 1 81 ? -36.597 -16.983 -21.454 1.00 56.56 79 PRO B C 1
ATOM 3162 O O . PRO B 1 81 ? -37.688 -16.419 -21.124 1.00 47.09 79 PRO B O 1
ATOM 3166 N N . ARG B 1 82 ? -36.480 -18.285 -21.746 1.00 54.00 80 ARG B N 1
ATOM 3167 C CA . ARG B 1 82 ? -37.464 -19.324 -21.384 1.00 55.77 80 ARG B CA 1
ATOM 3168 C C . ARG B 1 82 ? -38.172 -19.048 -20.037 1.00 49.03 80 ARG B C 1
ATOM 3169 O O . ARG B 1 82 ? -37.546 -18.593 -19.085 1.00 45.93 80 ARG B O 1
ATOM 3177 N N . LYS B 1 83 ? -39.478 -19.267 -19.988 1.00 45.57 81 LYS B N 1
ATOM 3178 C CA . LYS B 1 83 ? -40.233 -19.283 -18.703 1.00 48.66 81 LYS B CA 1
ATOM 3179 C C . LYS B 1 83 ? -41.558 -19.993 -18.908 1.00 43.71 81 LYS B C 1
ATOM 3180 O O . LYS B 1 83 ? -41.960 -20.172 -20.056 1.00 37.04 81 LYS B O 1
ATOM 3186 N N . PRO B 1 84 ? -42.262 -20.381 -17.801 1.00 45.44 82 PRO B N 1
ATOM 3187 C CA . PRO B 1 84 ? -43.618 -20.984 -17.939 1.00 43.08 82 PRO B CA 1
ATOM 3188 C C . PRO B 1 84 ? -44.572 -20.146 -18.760 1.00 39.17 82 PRO B C 1
ATOM 3189 O O . PRO B 1 84 ? -44.638 -18.926 -18.586 1.00 38.51 82 PRO B O 1
ATOM 3193 N N . GLY B 1 85 ? -45.258 -20.805 -19.700 1.00 40.76 83 GLY B N 1
ATOM 3194 C CA . GLY B 1 85 ? -46.175 -20.147 -20.600 1.00 43.24 83 GLY B CA 1
ATOM 3195 C C . GLY B 1 85 ? -45.602 -19.581 -21.889 1.00 48.72 83 GLY B C 1
ATOM 3196 O O . GLY B 1 85 ? -46.384 -19.111 -22.714 1.00 46.46 83 GLY B O 1
ATOM 3197 N N . LEU B 1 86 ? -44.259 -19.587 -22.011 1.00 51.94 84 LEU B N 1
ATOM 3198 C CA . LEU B 1 86 ? -43.515 -19.190 -23.209 1.00 53.60 84 LEU B CA 1
ATOM 3199 C C . LEU B 1 86 ? -42.935 -20.445 -23.871 1.00 47.03 84 LEU B C 1
ATOM 3200 O O . LEU B 1 86 ? -41.927 -20.995 -23.428 1.00 52.05 84 LEU B O 1
ATOM 3205 N N . THR B 1 87 ? -43.575 -20.883 -24.936 1.00 43.56 85 THR B N 1
ATOM 3206 C CA . THR B 1 87 ? -43.031 -21.932 -25.808 1.00 49.50 85 THR B CA 1
ATOM 3207 C C . THR B 1 87 ? -41.805 -21.465 -26.651 1.00 50.42 85 THR B C 1
ATOM 3208 O O . THR B 1 87 ? -41.522 -20.241 -26.790 1.00 41.42 85 THR B O 1
ATOM 3212 N N . ARG B 1 88 ? -41.097 -22.444 -27.224 1.00 53.68 86 ARG B N 1
ATOM 3213 C CA . ARG B 1 88 ? -40.004 -22.169 -28.173 1.00 59.10 86 ARG B CA 1
ATOM 3214 C C . ARG B 1 88 ? -40.455 -21.322 -29.365 1.00 56.01 86 ARG B C 1
ATOM 3215 O O . ARG B 1 88 ? -39.647 -20.526 -29.876 1.00 49.71 86 ARG B O 1
ATOM 3223 N N . ASP B 1 89 ? -41.725 -21.479 -29.787 1.00 46.79 87 ASP B N 1
ATOM 3224 C CA . ASP B 1 89 ? -42.254 -20.636 -30.811 1.00 48.51 87 ASP B CA 1
ATOM 3225 C C . ASP B 1 89 ? -42.498 -19.235 -30.254 1.00 47.91 87 ASP B C 1
ATOM 3226 O O . ASP B 1 89 ? -42.252 -18.287 -30.991 1.00 43.23 87 ASP B O 1
ATOM 3231 N N . ASP B 1 90 ? -42.987 -19.078 -29.001 1.00 42.57 88 ASP B N 1
ATOM 3232 C CA . ASP B 1 90 ? -43.081 -17.717 -28.397 1.00 43.57 88 ASP B CA 1
ATOM 3233 C C . ASP B 1 90 ? -41.694 -17.079 -28.310 1.00 39.38 88 ASP B C 1
ATOM 3234 O O . ASP B 1 90 ? -41.523 -15.939 -28.699 1.00 41.14 88 ASP B O 1
ATOM 3239 N N . LEU B 1 91 ? -40.736 -17.843 -27.799 1.00 38.02 89 LEU B N 1
ATOM 3240 C CA . LEU B 1 91 ? -39.368 -17.416 -27.674 1.00 42.61 89 LEU B CA 1
ATOM 3241 C C . LEU B 1 91 ? -38.928 -16.885 -29.048 1.00 41.76 89 LEU B C 1
ATOM 3242 O O . LEU B 1 91 ? -38.486 -15.742 -29.142 1.00 34.72 89 LEU B O 1
ATOM 3247 N N . PHE B 1 92 ? -39.131 -17.674 -30.103 1.00 38.46 90 PHE B N 1
ATOM 3248 C CA . PHE B 1 92 ? -38.798 -17.243 -31.454 1.00 36.76 90 PHE B CA 1
ATOM 3249 C C . PHE B 1 92 ? -39.435 -15.917 -31.873 1.00 35.26 90 PHE B C 1
ATOM 3250 O O . PHE B 1 92 ? -38.759 -14.992 -32.358 1.00 33.73 90 PHE B O 1
ATOM 3258 N N . LYS B 1 93 ? -40.721 -15.794 -31.641 1.00 31.99 91 LYS B N 1
ATOM 3259 C CA . LYS B 1 93 ? -41.442 -14.644 -32.107 1.00 34.97 91 LYS B CA 1
ATOM 3260 C C . LYS B 1 93 ? -41.050 -13.362 -31.337 1.00 28.94 91 LYS B C 1
ATOM 3261 O O . LYS B 1 93 ? -40.926 -12.325 -31.909 1.00 30.68 91 LYS B O 1
ATOM 3267 N N . MET B 1 94 ? -40.893 -13.440 -30.039 1.00 27.98 92 MET B N 1
ATOM 3268 C CA . MET B 1 94 ? -40.454 -12.282 -29.275 1.00 32.68 92 MET B CA 1
ATOM 3269 C C . MET B 1 94 ? -38.989 -11.879 -29.578 1.00 29.18 92 MET B C 1
ATOM 3270 O O . MET B 1 94 ? -38.673 -10.679 -29.579 1.00 27.61 92 MET B O 1
ATOM 3275 N N . ASN B 1 95 ? -38.138 -12.882 -29.788 1.00 27.00 93 ASN B N 1
ATOM 3276 C CA . ASN B 1 95 ? -36.738 -12.652 -30.101 1.00 27.81 93 ASN B CA 1
ATOM 3277 C C . ASN B 1 95 ? -36.555 -12.088 -31.516 1.00 26.15 93 ASN B C 1
ATOM 3278 O O . ASN B 1 95 ? -35.664 -11.271 -31.783 1.00 25.44 93 ASN B O 1
ATOM 3283 N N . ALA B 1 96 ? -37.391 -12.560 -32.424 1.00 26.44 94 ALA B N 1
ATOM 3284 C CA . ALA B 1 96 ? -37.426 -12.039 -33.752 1.00 24.90 94 ALA B CA 1
ATOM 3285 C C . ALA B 1 96 ? -37.855 -10.591 -33.772 1.00 26.34 94 ALA B C 1
ATOM 3286 O O . ALA B 1 96 ? -37.286 -9.816 -34.553 1.00 27.24 94 ALA B O 1
ATOM 3288 N N . GLY B 1 97 ? -38.895 -10.226 -32.998 1.00 23.48 95 GLY B N 1
ATOM 3289 C CA . GLY B 1 97 ? -39.252 -8.801 -32.814 1.00 23.59 95 GLY B CA 1
ATOM 3290 C C . GLY B 1 97 ? -38.151 -7.941 -32.205 1.00 26.25 95 GLY B C 1
ATOM 3291 O O . GLY B 1 97 ? -37.914 -6.815 -32.647 1.00 27.63 95 GLY B O 1
ATOM 3292 N N . ILE B 1 98 ? -37.473 -8.453 -31.181 1.00 30.48 96 ILE B N 1
ATOM 3293 C CA . ILE B 1 98 ? -36.320 -7.747 -30.545 1.00 27.91 96 ILE B CA 1
ATOM 3294 C C . ILE B 1 98 ? -35.176 -7.510 -31.606 1.00 28.78 96 ILE B C 1
ATOM 3295 O O . ILE B 1 98 ? -34.687 -6.383 -31.773 1.00 26.28 96 ILE B O 1
ATOM 3300 N N . VAL B 1 99 ? -34.751 -8.591 -32.267 1.00 25.73 97 VAL B N 1
ATOM 3301 C CA . VAL B 1 99 ? -33.711 -8.533 -33.332 1.00 24.44 97 VAL B CA 1
ATOM 3302 C C . VAL B 1 99 ? -34.062 -7.587 -34.463 1.00 25.51 97 VAL B C 1
ATOM 3303 O O . VAL B 1 99 ? -33.203 -6.781 -34.914 1.00 24.90 97 VAL B O 1
ATOM 3307 N N . LYS B 1 100 ? -35.324 -7.643 -34.926 1.00 24.87 98 LYS B N 1
ATOM 3308 C CA . LYS B 1 100 ? -35.788 -6.728 -35.956 1.00 25.60 98 LYS B CA 1
ATOM 3309 C C . LYS B 1 100 ? -35.597 -5.260 -35.527 1.00 23.69 98 LYS B C 1
ATOM 3310 O O . LYS B 1 100 ? -35.040 -4.405 -36.265 1.00 25.68 98 LYS B O 1
ATOM 3316 N N . SER B 1 101 ? -36.025 -5.007 -34.316 1.00 20.69 99 SER B N 1
ATOM 3317 C CA . SER B 1 101 ? -36.001 -3.684 -33.791 1.00 24.45 99 SER B CA 1
ATOM 3318 C C . SER B 1 101 ? -34.576 -3.190 -33.537 1.00 24.89 99 SER B C 1
ATOM 3319 O O . SER B 1 101 ? -34.282 -2.048 -33.813 1.00 22.73 99 SER B O 1
ATOM 3322 N N . LEU B 1 102 ? -33.715 -4.049 -32.979 1.00 22.86 100 LEU B N 1
ATOM 3323 C CA . LEU B 1 102 ? -32.341 -3.631 -32.710 1.00 24.31 100 LEU B CA 1
ATOM 3324 C C . LEU B 1 102 ? -31.534 -3.376 -33.998 1.00 22.19 100 LEU B C 1
ATOM 3325 O O . LEU B 1 102 ? -30.765 -2.446 -34.070 1.00 21.26 100 LEU B O 1
ATOM 3330 N N . VAL B 1 103 ? -31.746 -4.226 -34.979 1.00 24.97 101 VAL B N 1
ATOM 3331 C CA . VAL B 1 103 ? -31.001 -4.210 -36.225 1.00 23.21 101 VAL B CA 1
ATOM 3332 C C . VAL B 1 103 ? -31.475 -2.992 -37.062 1.00 23.03 101 VAL B C 1
ATOM 3333 O O . VAL B 1 103 ? -30.684 -2.372 -37.782 1.00 25.97 101 VAL B O 1
ATOM 3337 N N . THR B 1 104 ? -32.752 -2.644 -36.949 1.00 22.88 102 THR B N 1
ATOM 3338 C CA . THR B 1 104 ? -33.275 -1.430 -37.570 1.00 24.04 102 THR B CA 1
ATOM 3339 C C . THR B 1 104 ? -32.572 -0.193 -37.006 1.00 22.93 102 THR B C 1
ATOM 3340 O O . THR B 1 104 ? -32.183 0.705 -37.749 1.00 26.80 102 THR B O 1
ATOM 3344 N N . ALA B 1 105 ? -32.397 -0.190 -35.698 1.00 20.10 103 ALA B N 1
ATOM 3345 C CA . ALA B 1 105 ? -31.691 0.857 -35.049 1.00 23.08 103 ALA B CA 1
ATOM 3346 C C . ALA B 1 105 ? -30.272 0.936 -35.523 1.00 22.53 103 ALA B C 1
ATOM 3347 O O . ALA B 1 105 ? -29.779 2.055 -35.759 1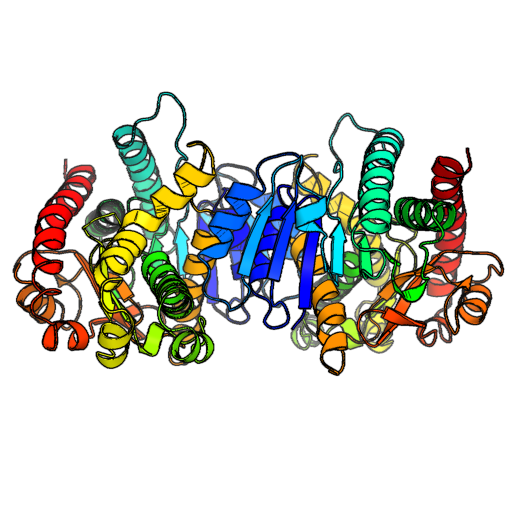.00 21.11 103 ALA B O 1
ATOM 3349 N N . VAL B 1 106 ? -29.620 -0.215 -35.715 1.00 23.88 104 VAL B N 1
ATOM 3350 C CA . VAL B 1 106 ? -28.256 -0.177 -36.281 1.00 24.21 104 VAL B CA 1
ATOM 3351 C C . VAL B 1 106 ? -28.247 0.438 -37.669 1.00 24.89 104 VAL B C 1
ATOM 3352 O O . VAL B 1 106 ? -27.395 1.320 -37.991 1.00 25.06 104 VAL B O 1
ATOM 3356 N N . GLY B 1 107 ? -29.170 -0.028 -38.500 1.00 24.94 105 GLY B N 1
ATOM 3357 C CA . GLY B 1 107 ? -29.274 0.507 -39.860 1.00 25.84 105 GLY B CA 1
ATOM 3358 C C . GLY B 1 107 ? -29.508 2.008 -39.866 1.00 25.87 105 GLY B C 1
ATOM 3359 O O . GLY B 1 107 ? -28.984 2.675 -40.694 1.00 25.26 105 GLY B O 1
ATOM 3360 N N . LYS B 1 108 ? -30.231 2.538 -38.899 1.00 27.23 106 LYS B N 1
ATOM 3361 C CA . LYS B 1 108 ? -30.386 4.007 -38.727 1.00 31.98 106 LYS B CA 1
ATOM 3362 C C . LYS B 1 108 ? -29.184 4.743 -38.151 1.00 29.74 106 LYS B C 1
ATOM 3363 O O . LYS B 1 108 ? -28.813 5.772 -38.663 1.00 25.12 106 LYS B O 1
ATOM 3369 N N . PHE B 1 109 ? -28.626 4.237 -37.067 1.00 26.23 107 PHE B N 1
ATOM 3370 C CA . PHE B 1 109 ? -27.665 5.001 -36.266 1.00 25.76 107 PHE B CA 1
ATOM 3371 C C . PHE B 1 109 ? -26.190 4.625 -36.444 1.00 25.71 107 PHE B C 1
ATOM 3372 O O . PHE B 1 109 ? -25.327 5.426 -36.127 1.00 24.18 107 PHE B O 1
ATOM 3380 N N . ALA B 1 110 ? -25.908 3.416 -36.960 1.00 23.95 108 ALA B N 1
ATOM 3381 C CA . ALA B 1 110 ? -24.542 2.976 -37.236 1.00 23.53 108 ALA B CA 1
ATOM 3382 C C . ALA B 1 110 ? -24.507 1.967 -38.396 1.00 24.17 108 ALA B C 1
ATOM 3383 O O . ALA B 1 110 ? -24.150 0.793 -38.237 1.00 24.28 108 ALA B O 1
ATOM 3385 N N . PRO B 1 111 ? -24.940 2.403 -39.578 1.00 23.80 109 PRO B N 1
ATOM 3386 C CA . PRO B 1 111 ? -25.081 1.475 -40.676 1.00 23.05 109 PRO B CA 1
ATOM 3387 C C . PRO B 1 111 ? -23.807 0.854 -41.148 1.00 21.37 109 PRO B C 1
ATOM 3388 O O . PRO B 1 111 ? -23.870 -0.168 -41.775 1.00 23.29 109 PRO B O 1
ATOM 3392 N N . ASN B 1 112 ? -22.638 1.425 -40.833 1.00 20.93 110 ASN B N 1
ATOM 3393 C CA . ASN B 1 112 ? -21.410 0.763 -41.185 1.00 22.06 110 ASN B CA 1
ATOM 3394 C C . ASN B 1 112 ? -20.980 -0.338 -40.161 1.00 23.70 110 ASN B C 1
ATOM 3395 O O . ASN B 1 112 ? -19.938 -0.969 -40.356 1.00 20.42 110 ASN B O 1
ATOM 3400 N N . ALA B 1 113 ? -21.764 -0.577 -39.093 1.00 21.54 111 ALA B N 1
ATOM 3401 C CA . ALA B 1 113 ? -21.289 -1.525 -38.073 1.00 22.22 111 ALA B CA 1
ATOM 3402 C C . ALA B 1 113 ? -21.250 -2.961 -38.506 1.00 22.84 111 ALA B C 1
ATOM 3403 O O . ALA B 1 113 ? -22.133 -3.434 -39.232 1.00 23.71 111 ALA B O 1
ATOM 3405 N N . ARG B 1 114 ? -20.252 -3.691 -37.990 1.00 24.11 112 ARG B N 1
ATOM 3406 C CA . ARG B 1 114 ? -20.259 -5.170 -38.028 1.00 22.43 112 ARG B CA 1
ATOM 3407 C C . ARG B 1 114 ? -21.255 -5.653 -36.993 1.00 24.02 112 ARG B C 1
ATOM 3408 O O . ARG B 1 114 ? -21.088 -5.352 -35.799 1.00 27.23 112 ARG B O 1
ATOM 3416 N N . ILE B 1 115 ? -22.301 -6.365 -37.403 1.00 21.87 113 ILE B N 1
ATOM 3417 C CA . ILE B 1 115 ? -23.316 -6.850 -36.468 1.00 23.07 113 ILE B CA 1
ATOM 3418 C C . ILE B 1 115 ? -23.089 -8.302 -36.140 1.00 21.42 113 ILE B C 1
ATOM 3419 O O . ILE B 1 115 ? -23.046 -9.140 -37.036 1.00 22.13 113 ILE B O 1
ATOM 3424 N N . LEU B 1 116 ? -22.882 -8.581 -34.864 1.00 20.35 114 LEU B N 1
ATOM 3425 C CA . LEU B 1 116 ? -22.618 -9.926 -34.381 1.00 20.02 114 LEU B CA 1
ATOM 3426 C C . LEU B 1 116 ? -23.857 -10.381 -33.574 1.00 20.14 114 LEU B C 1
ATOM 3427 O O . LEU B 1 116 ? -24.076 -9.912 -32.515 1.00 19.69 114 LEU B O 1
ATOM 3432 N N . VAL B 1 117 ? -24.629 -11.288 -34.135 1.00 20.44 115 VAL B N 1
ATOM 3433 C CA . VAL B 1 117 ? -25.873 -11.719 -33.564 1.00 22.83 115 VAL B CA 1
ATOM 3434 C C . VAL B 1 117 ? -25.549 -12.911 -32.707 1.00 20.91 115 VAL B C 1
ATOM 3435 O O . VAL B 1 117 ? -25.061 -13.928 -33.193 1.00 22.88 115 VAL B O 1
ATOM 3439 N N . ILE B 1 118 ? -25.817 -12.754 -31.421 1.00 19.03 116 ILE B N 1
ATOM 3440 C CA . ILE B 1 118 ? -25.557 -13.795 -30.444 1.00 20.74 116 ILE B CA 1
ATOM 3441 C C . ILE B 1 118 ? -26.842 -14.457 -30.040 1.00 23.30 116 ILE B C 1
ATOM 3442 O O . ILE B 1 118 ? -26.828 -15.663 -29.760 1.00 25.07 116 ILE B O 1
ATOM 3447 N N . SER B 1 119 ? -27.952 -13.719 -30.015 1.00 24.16 117 SER B N 1
ATOM 3448 C CA . SER B 1 119 ? -29.218 -14.333 -29.538 1.00 29.84 117 SER B CA 1
ATOM 3449 C C . SER B 1 119 ? -29.677 -15.514 -30.397 1.00 27.06 117 SER B C 1
ATOM 3450 O O . SER B 1 119 ? -29.384 -15.636 -31.601 1.00 23.92 117 SER B O 1
ATOM 3453 N N . ASN B 1 120 ? -30.450 -16.360 -29.751 1.00 25.18 118 ASN B N 1
ATOM 3454 C CA . ASN B 1 120 ? -30.914 -17.575 -30.361 1.00 25.93 118 ASN B CA 1
ATOM 3455 C C . ASN B 1 120 ? -32.403 -17.502 -30.671 1.00 24.54 118 ASN B C 1
ATOM 3456 O O . ASN B 1 120 ? -33.100 -16.800 -30.013 1.00 26.19 118 ASN B O 1
ATOM 3461 N N . PRO B 1 121 ? -32.869 -18.184 -31.721 1.00 27.20 119 PRO B N 1
ATOM 3462 C CA . PRO B 1 121 ? -32.059 -19.095 -32.568 1.00 22.97 119 PRO B CA 1
ATOM 3463 C C . PRO B 1 121 ? -31.341 -18.403 -33.707 1.00 22.47 119 PRO B C 1
ATOM 3464 O O . PRO B 1 121 ? -31.958 -17.797 -34.554 1.00 21.92 119 PRO B O 1
ATOM 3468 N N . VAL B 1 122 ? -30.024 -18.551 -33.760 1.00 22.11 120 VAL B N 1
ATOM 3469 C CA . VAL B 1 122 ? -29.212 -17.965 -34.780 1.00 22.28 120 VAL B CA 1
ATOM 3470 C C . VAL B 1 122 ? -29.641 -18.277 -36.187 1.00 23.93 120 VAL B C 1
ATOM 3471 O O . VAL B 1 122 ? -29.617 -17.403 -37.059 1.00 24.71 120 VAL B O 1
ATOM 3475 N N . ASN B 1 123 ? -29.921 -19.547 -36.418 1.00 25.04 121 ASN B N 1
ATOM 3476 C CA . ASN B 1 123 ? -30.321 -20.065 -37.704 1.00 23.32 121 ASN B CA 1
ATOM 3477 C C . ASN B 1 123 ? -31.409 -19.260 -38.411 1.00 27.48 121 ASN B C 1
ATOM 3478 O O . ASN B 1 123 ? -31.381 -19.145 -39.622 1.00 27.64 121 ASN B O 1
ATOM 3483 N N . SER B 1 124 ? -32.412 -18.843 -37.654 1.00 26.64 122 SER B N 1
ATOM 3484 C CA . SER B 1 124 ? -33.522 -18.004 -38.109 1.00 28.62 122 SER B CA 1
ATOM 3485 C C . SER B 1 124 ? -33.330 -16.514 -37.888 1.00 27.19 122 SER B C 1
ATOM 3486 O O . SER B 1 124 ? -33.832 -15.723 -38.663 1.00 27.01 122 SER B O 1
ATOM 3489 N N . LEU B 1 125 ? -32.687 -16.122 -36.780 1.00 27.98 123 LEU B N 1
ATOM 3490 C CA . LEU B 1 125 ? -32.584 -14.698 -36.460 1.00 24.96 123 LEU B CA 1
ATOM 3491 C C . LEU B 1 125 ? -31.582 -13.967 -37.357 1.00 21.98 123 LEU B C 1
ATOM 3492 O O . LEU B 1 125 ? -31.705 -12.772 -37.581 1.00 22.16 123 LEU B O 1
ATOM 3497 N N . VAL B 1 126 ? -30.526 -14.635 -37.810 1.00 25.03 124 VAL B N 1
ATOM 3498 C CA . VAL B 1 126 ? -29.620 -13.992 -38.750 1.00 23.12 124 VAL B CA 1
ATOM 3499 C C . VAL B 1 126 ? -30.364 -13.653 -40.067 1.00 23.40 124 VAL B C 1
ATOM 3500 O O . VAL B 1 126 ? -30.233 -12.551 -40.540 1.00 23.36 124 VAL B O 1
ATOM 3504 N N . PRO B 1 127 ? -31.185 -14.560 -40.623 1.00 22.77 125 PRO B N 1
ATOM 3505 C CA . PRO B 1 127 ? -31.961 -14.145 -41.798 1.00 24.49 125 PRO B CA 1
ATOM 3506 C C . PRO B 1 127 ? -32.909 -12.948 -41.565 1.00 26.27 125 PRO B C 1
ATOM 3507 O O . PRO B 1 127 ? -33.089 -12.081 -42.436 1.00 23.59 125 PRO B O 1
ATOM 3511 N N . ILE B 1 128 ? -33.486 -12.909 -40.378 1.00 26.49 126 ILE B N 1
ATOM 3512 C CA . ILE B 1 128 ? -34.286 -11.762 -39.951 1.00 29.06 126 ILE B CA 1
ATOM 3513 C C . ILE B 1 128 ? -33.495 -10.458 -39.991 1.00 28.29 126 ILE B C 1
ATOM 3514 O O . ILE B 1 128 ? -34.000 -9.425 -40.473 1.00 24.01 126 ILE B O 1
ATOM 3519 N N . ALA B 1 129 ? -32.262 -10.506 -39.467 1.00 29.54 127 ALA B N 1
ATOM 3520 C CA . ALA B 1 129 ? -31.373 -9.323 -39.462 1.00 27.30 127 ALA B CA 1
ATOM 3521 C C . ALA B 1 129 ? -31.072 -8.867 -40.908 1.00 25.70 127 ALA B C 1
ATOM 3522 O O . ALA B 1 129 ? -31.130 -7.675 -41.203 1.00 22.48 127 ALA B O 1
ATOM 3524 N N . VAL B 1 130 ? -30.747 -9.835 -41.762 1.00 24.41 128 VAL B N 1
ATOM 3525 C CA . VAL B 1 130 ? -30.386 -9.582 -43.154 1.00 25.49 128 VAL B CA 1
ATOM 3526 C C . VAL B 1 130 ? -31.546 -8.979 -43.961 1.00 26.34 128 VAL B C 1
ATOM 3527 O O . VAL B 1 130 ? -31.395 -7.942 -44.650 1.00 24.55 128 VAL B O 1
ATOM 3531 N N . GLU B 1 131 ? -32.717 -9.593 -43.831 1.00 27.29 129 GLU B N 1
ATOM 3532 C CA . GLU B 1 131 ? -33.923 -9.080 -44.517 1.00 29.13 129 GLU B CA 1
ATOM 3533 C C . GLU B 1 131 ? -34.389 -7.754 -43.952 1.00 28.58 129 GLU B C 1
ATOM 3534 O O . GLU B 1 131 ? -34.918 -6.932 -44.691 1.00 31.34 129 GLU B O 1
ATOM 3540 N N . THR B 1 132 ? -34.155 -7.502 -42.673 1.00 26.98 130 THR B N 1
ATOM 3541 C CA . THR B 1 132 ? -34.509 -6.223 -42.079 1.00 25.50 130 THR B CA 1
ATOM 3542 C C . THR B 1 132 ? -33.632 -5.156 -42.749 1.00 24.49 130 THR B C 1
ATOM 3543 O O . THR B 1 132 ? -34.150 -4.123 -43.238 1.00 25.19 130 THR B O 1
ATOM 3547 N N . LEU B 1 133 ? -32.336 -5.427 -42.844 1.00 23.86 131 LEU B N 1
ATOM 3548 C CA . LEU B 1 133 ? -31.379 -4.476 -43.428 1.00 25.19 131 LEU B CA 1
ATOM 3549 C C . LEU B 1 133 ? -31.587 -4.280 -44.960 1.00 26.92 131 LEU B C 1
ATOM 3550 O O . LEU B 1 133 ? -31.493 -3.134 -45.497 1.00 27.56 131 LEU B O 1
ATOM 3555 N N . LYS B 1 134 ? -31.834 -5.375 -45.664 1.00 27.52 132 LYS B N 1
ATOM 3556 C CA . LYS B 1 134 ? -32.183 -5.263 -47.102 1.00 29.69 132 LYS B CA 1
ATOM 3557 C C . LYS B 1 134 ? -33.379 -4.340 -47.320 1.00 30.69 132 LYS B C 1
ATOM 3558 O O . LYS B 1 134 ? -33.289 -3.439 -48.166 1.00 31.71 132 LYS B O 1
ATOM 3564 N N . LYS B 1 135 ? -34.469 -4.524 -46.574 1.00 28.14 133 LYS B N 1
ATOM 3565 C CA . LYS B 1 135 ? -35.592 -3.609 -46.733 1.00 33.49 133 LYS B CA 1
ATOM 3566 C C . LYS B 1 135 ? -35.087 -2.185 -46.608 1.00 32.99 133 LYS B C 1
ATOM 3567 O O . LYS B 1 135 ? -35.491 -1.337 -47.375 1.00 32.41 133 LYS B O 1
ATOM 3573 N N . MET B 1 136 ? -34.165 -1.922 -45.690 1.00 31.61 134 MET B N 1
ATOM 3574 C CA . MET B 1 136 ? -33.685 -0.582 -45.443 1.00 31.79 134 MET B CA 1
ATOM 3575 C C . MET B 1 136 ? -32.646 -0.100 -46.438 1.00 30.61 134 MET B C 1
ATOM 3576 O O . MET B 1 136 ? -32.219 1.013 -46.327 1.00 29.78 134 MET B O 1
ATOM 3581 N N . GLY B 1 137 ? -32.208 -0.914 -47.384 1.00 30.14 135 GLY B N 1
ATOM 3582 C CA . GLY B 1 137 ? -31.025 -0.563 -48.180 1.00 31.40 135 GLY B CA 1
ATOM 3583 C C . GLY B 1 137 ? -29.719 -0.495 -47.397 1.00 32.57 135 GLY B C 1
ATOM 3584 O O . GLY B 1 137 ? -28.774 0.114 -47.845 1.00 31.17 135 GLY B O 1
ATOM 3585 N N . LYS B 1 138 ? -29.638 -1.165 -46.251 1.00 34.08 136 LYS B N 1
ATOM 3586 C CA . LYS B 1 138 ? -28.441 -1.061 -45.431 1.00 34.21 136 LYS B CA 1
ATOM 3587 C C . LYS B 1 138 ? -27.701 -2.377 -45.187 1.00 30.99 136 LYS B C 1
ATOM 3588 O O . LYS B 1 138 ? -27.100 -2.548 -44.124 1.00 27.80 136 LYS B O 1
ATOM 3594 N N . PHE B 1 139 ? -27.729 -3.294 -46.149 1.00 25.78 137 PHE B N 1
ATOM 3595 C CA . PHE B 1 139 ? -27.179 -4.623 -45.928 1.00 23.83 137 PHE B CA 1
ATOM 3596 C C . PHE B 1 139 ? -25.879 -4.796 -46.641 1.00 26.22 137 PHE B C 1
ATOM 3597 O O . PHE B 1 139 ? -25.824 -4.727 -47.860 1.00 22.64 137 PHE B O 1
ATOM 3605 N N . LYS B 1 140 ? -24.850 -5.120 -45.885 1.00 25.56 138 LYS B N 1
ATOM 3606 C CA . LYS B 1 140 ? -23.552 -5.429 -46.445 1.00 26.38 138 LYS B CA 1
ATOM 3607 C C . LYS B 1 140 ? -23.211 -6.844 -45.999 1.00 26.52 138 LYS B C 1
ATOM 3608 O O . LYS B 1 140 ? -23.014 -7.067 -44.813 1.00 28.16 138 LYS B O 1
ATOM 3614 N N . PRO B 1 141 ? -23.072 -7.797 -46.938 1.00 26.04 139 PRO B N 1
ATOM 3615 C CA . PRO B 1 141 ? -22.944 -9.203 -46.541 1.00 25.82 139 PRO B CA 1
ATOM 3616 C C . PRO B 1 141 ? -21.811 -9.511 -45.565 1.00 26.65 139 PRO B C 1
ATOM 3617 O O . PRO B 1 141 ? -22.034 -10.288 -44.643 1.00 24.86 139 PRO B O 1
ATOM 3621 N N . GLY B 1 142 ? -20.655 -8.838 -45.723 1.00 25.84 140 GLY B N 1
ATOM 3622 C CA . GLY B 1 142 ? -19.531 -9.039 -44.847 1.00 23.78 140 GLY B CA 1
ATOM 3623 C C . GLY B 1 142 ? -19.664 -8.536 -43.401 1.00 24.57 140 GLY B C 1
ATOM 3624 O O . GLY B 1 142 ? -18.824 -8.832 -42.563 1.00 28.22 140 GLY B O 1
ATOM 3625 N N . ASN B 1 143 ? -20.718 -7.808 -43.117 1.00 21.95 141 ASN B N 1
ATOM 3626 C CA . ASN B 1 143 ? -20.938 -7.141 -41.852 1.00 24.84 141 ASN B CA 1
ATOM 3627 C C . ASN B 1 143 ? -22.075 -7.770 -40.990 1.00 23.81 141 ASN B C 1
ATOM 3628 O O . ASN B 1 143 ? -22.471 -7.147 -39.997 1.00 25.61 141 ASN B O 1
ATOM 3633 N N . VAL B 1 144 ? -22.672 -8.890 -41.402 1.00 23.39 142 VAL B N 1
ATOM 3634 C CA . VAL B 1 144 ? -23.674 -9.571 -40.556 1.00 22.54 142 VAL B CA 1
ATOM 3635 C C . VAL B 1 144 ? -23.175 -10.989 -40.323 1.00 23.69 142 VAL B C 1
ATOM 3636 O O . VAL B 1 144 ? -22.904 -11.748 -41.277 1.00 23.22 142 VAL B O 1
ATOM 3640 N N . MET B 1 145 ? -22.958 -11.325 -39.059 1.00 21.51 143 MET B N 1
ATOM 3641 C CA . MET B 1 145 ? -22.363 -12.599 -38.661 1.00 23.01 143 MET B CA 1
ATOM 3642 C C . MET B 1 145 ? -23.195 -13.135 -37.531 1.00 26.19 143 MET B C 1
ATOM 3643 O O . MET B 1 145 ? -23.331 -12.464 -36.522 1.00 21.68 143 MET B O 1
ATOM 3648 N N . GLY B 1 146 ? -23.695 -14.371 -37.693 1.00 25.36 144 GLY B N 1
ATOM 3649 C CA . GLY B 1 146 ? -24.262 -15.123 -36.598 1.00 22.54 144 GLY B CA 1
ATOM 3650 C C . GLY B 1 146 ? -23.167 -15.764 -35.752 1.00 20.62 144 GLY B C 1
ATOM 3651 O O . GLY B 1 146 ? -22.264 -16.472 -36.251 1.00 19.86 144 GLY B O 1
ATOM 3652 N N . VAL B 1 147 ? -23.206 -15.516 -34.452 1.00 18.00 145 VAL B N 1
ATOM 3653 C CA . VAL B 1 147 ? -22.158 -16.044 -33.621 1.00 19.35 145 VAL B CA 1
ATOM 3654 C C . VAL B 1 147 ? -22.399 -17.504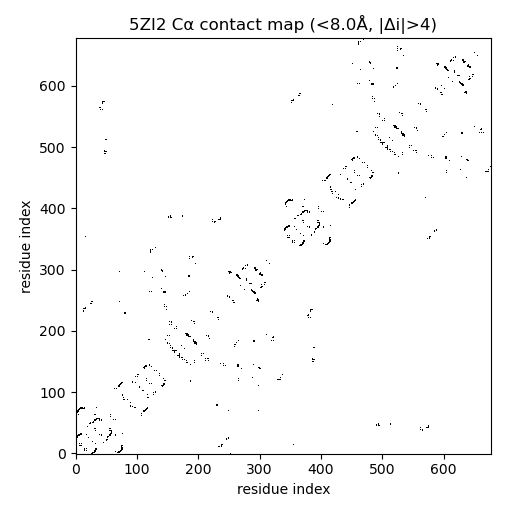 -33.220 1.00 20.43 145 VAL B C 1
ATOM 3655 O O . VAL B 1 147 ? -23.133 -17.809 -32.279 1.00 22.80 145 VAL B O 1
ATOM 3659 N N . THR B 1 148 ? -21.684 -18.399 -33.865 1.00 20.93 146 THR B N 1
ATOM 3660 C CA . THR B 1 148 ? -21.834 -19.849 -33.662 1.00 19.61 146 THR B CA 1
ATOM 3661 C C . THR B 1 148 ? -20.658 -20.461 -32.879 1.00 19.73 146 THR B C 1
ATOM 3662 O O . THR B 1 148 ? -20.596 -21.661 -32.693 1.00 21.59 146 THR B O 1
ATOM 3666 N N . ASN B 1 149 ? -19.721 -19.630 -32.459 1.00 20.62 147 ASN B N 1
ATOM 3667 C CA . ASN B 1 149 ? -18.502 -20.051 -31.818 1.00 20.24 147 ASN B CA 1
ATOM 3668 C C . ASN B 1 149 ? -18.597 -20.959 -30.614 1.00 20.74 147 ASN B C 1
ATOM 3669 O O . ASN B 1 149 ? -17.694 -21.738 -30.368 1.00 18.28 147 ASN B O 1
ATOM 3674 N N . LEU B 1 150 ? -19.723 -20.916 -29.898 1.00 19.15 148 LEU B N 1
ATOM 3675 C CA . LEU B 1 150 ? -19.904 -21.806 -28.758 1.00 19.08 148 LEU B CA 1
ATOM 3676 C C . LEU B 1 150 ? -19.878 -23.281 -29.170 1.00 19.75 148 LEU B C 1
ATOM 3677 O O . LEU B 1 150 ? -19.422 -24.122 -28.405 1.00 19.57 148 LEU B O 1
ATOM 3682 N N . ASP B 1 151 ? -20.289 -23.594 -30.395 1.00 21.81 149 ASP B N 1
ATOM 3683 C CA . ASP B 1 151 ? -20.209 -24.963 -30.912 1.00 21.71 149 ASP B CA 1
ATOM 3684 C C . ASP B 1 151 ? -18.780 -25.418 -31.079 1.00 21.10 149 ASP B C 1
ATOM 3685 O O . ASP B 1 151 ? -18.483 -26.578 -30.796 1.00 20.65 149 ASP B O 1
ATOM 3690 N N . LEU B 1 152 ? -17.920 -24.561 -31.603 1.00 19.59 150 LEU B N 1
ATOM 3691 C CA . LEU B 1 152 ? -16.458 -24.865 -31.693 1.00 19.35 150 LEU B CA 1
ATOM 3692 C C . LEU B 1 152 ? -15.834 -25.031 -30.277 1.00 18.82 150 LEU B C 1
ATOM 3693 O O . LEU B 1 152 ? -15.111 -26.002 -29.979 1.00 17.90 150 LEU B O 1
ATOM 3698 N N . VAL B 1 153 ? -16.129 -24.091 -29.394 1.00 19.23 151 VAL B N 1
ATOM 3699 C CA . VAL B 1 153 ? -15.628 -24.126 -28.011 1.00 18.80 151 VAL B CA 1
ATOM 3700 C C . VAL B 1 153 ? -15.998 -25.471 -27.349 1.00 20.67 151 VAL B C 1
ATOM 3701 O O . VAL B 1 153 ? -15.164 -26.120 -26.741 1.00 20.81 151 VAL B O 1
ATOM 3705 N N . ARG B 1 154 ? -17.248 -25.893 -27.510 1.00 20.52 152 ARG B N 1
ATOM 3706 C CA . ARG B 1 154 ? -17.684 -27.189 -26.992 1.00 22.91 152 ARG B CA 1
ATOM 3707 C C . ARG B 1 154 ? -16.965 -28.361 -27.646 1.00 24.34 152 ARG B C 1
ATOM 3708 O O . ARG B 1 154 ? -16.599 -29.286 -26.980 1.00 24.51 152 ARG B O 1
ATOM 3716 N N . ALA B 1 155 ? -16.776 -28.280 -28.963 1.00 23.91 153 ALA B N 1
ATOM 3717 C CA . ALA B 1 155 ? -16.092 -29.329 -29.691 1.00 23.48 153 ALA B CA 1
ATOM 3718 C C . ALA B 1 155 ? -14.648 -29.503 -29.179 1.00 23.97 153 ALA B C 1
ATOM 3719 O O . ALA B 1 155 ? -14.218 -30.612 -28.928 1.00 20.07 153 ALA B O 1
ATOM 3721 N N . GLU B 1 156 ? -13.940 -28.393 -28.985 1.00 20.21 154 GLU B N 1
ATOM 3722 C CA . GLU B 1 156 ? -12.582 -28.401 -28.446 1.00 23.72 154 GLU B CA 1
ATOM 3723 C C . GLU B 1 156 ? -12.486 -28.996 -27.018 1.00 23.75 154 GLU B C 1
ATOM 3724 O O . GLU B 1 156 ? -11.587 -29.779 -26.719 1.00 24.83 154 GLU B O 1
ATOM 3730 N N . THR B 1 157 ? -13.468 -28.672 -26.190 1.00 21.76 155 THR B N 1
ATOM 3731 C CA . THR B 1 157 ? -13.541 -29.162 -24.818 1.00 23.91 155 THR B CA 1
ATOM 3732 C C . THR B 1 157 ? -13.902 -30.684 -24.816 1.00 24.53 155 THR B C 1
ATOM 3733 O O . THR B 1 157 ? -13.224 -31.481 -24.154 1.00 21.19 155 THR B O 1
ATOM 3737 N N . PHE B 1 158 ? -14.946 -31.066 -25.546 1.00 23.12 156 PHE B N 1
ATOM 3738 C CA . PHE B 1 158 ? -15.407 -32.432 -25.504 1.00 23.39 156 PHE B CA 1
ATOM 3739 C C . PHE B 1 158 ? -14.443 -33.372 -26.208 1.00 25.20 156 PHE B C 1
ATOM 3740 O O . PHE B 1 158 ? -14.290 -34.548 -25.813 1.00 27.00 156 PHE B O 1
ATOM 3748 N N . LEU B 1 159 ? -13.745 -32.880 -27.225 1.00 27.89 157 LEU B N 1
ATOM 3749 C CA . LEU B 1 159 ? -12.789 -33.729 -27.848 1.00 27.91 157 LEU B CA 1
ATOM 3750 C C . LEU B 1 159 ? -11.769 -34.183 -26.820 1.00 30.23 157 LEU B C 1
ATOM 3751 O O . LEU B 1 159 ? -11.482 -35.400 -26.694 1.00 28.50 157 LEU B O 1
ATOM 3756 N N . VAL B 1 160 ? -11.259 -33.239 -26.034 1.00 28.74 158 VAL B N 1
ATOM 3757 C CA . VAL B 1 160 ? -10.280 -33.567 -25.033 1.00 30.69 158 VAL B CA 1
ATOM 3758 C C . VAL B 1 160 ? -10.914 -34.434 -23.934 1.00 31.77 158 VAL B C 1
ATOM 3759 O O . VAL B 1 160 ? -10.307 -35.438 -23.527 1.00 30.37 158 VAL B O 1
ATOM 3763 N N . ASP B 1 161 ? -12.132 -34.114 -23.498 1.00 31.75 159 ASP B N 1
ATOM 3764 C CA . ASP B 1 161 ? -12.789 -34.943 -22.470 1.00 34.97 159 ASP B CA 1
ATOM 3765 C C . ASP B 1 161 ? -12.922 -36.403 -22.927 1.00 35.30 159 ASP B C 1
ATOM 3766 O O . ASP B 1 161 ? -12.749 -37.313 -22.109 1.00 32.74 159 ASP B O 1
ATOM 3771 N N . TYR B 1 162 ? -13.281 -36.627 -24.199 1.00 31.26 160 TYR B N 1
ATOM 3772 C CA . TYR B 1 162 ? -13.484 -37.999 -24.664 1.00 30.89 160 TYR B CA 1
ATOM 3773 C C . TYR B 1 162 ? -12.170 -38.702 -24.839 1.00 30.32 160 TYR B C 1
ATOM 3774 O O . TYR B 1 162 ? -12.107 -39.847 -24.509 1.00 35.24 160 TYR B O 1
ATOM 3783 N N . LEU B 1 163 ? -11.124 -38.022 -25.286 1.00 31.36 161 LEU B N 1
ATOM 3784 C CA . LEU B 1 163 ? -9.780 -38.584 -25.301 1.00 34.55 161 LEU B CA 1
ATOM 3785 C C . LEU B 1 163 ? -9.229 -38.961 -23.902 1.00 46.47 161 LEU B C 1
ATOM 3786 O O . LEU B 1 163 ? -8.624 -40.049 -23.754 1.00 42.56 161 LEU B O 1
ATOM 3791 N N . MET B 1 164 ? -9.457 -38.122 -22.888 1.00 47.86 162 MET B N 1
ATOM 3792 C CA . MET B 1 164 ? -9.098 -38.454 -21.488 1.00 55.59 162 MET B CA 1
ATOM 3793 C C . MET B 1 164 ? -9.721 -39.767 -21.053 1.00 57.41 162 MET B C 1
ATOM 3794 O O . MET B 1 164 ? -9.067 -40.633 -20.484 1.00 58.57 162 MET B O 1
ATOM 3799 N N . LEU B 1 165 ? -11.019 -39.863 -21.324 1.00 65.07 163 LEU B N 1
ATOM 3800 C CA . LEU B 1 165 ? -11.857 -40.993 -20.941 1.00 63.55 163 LEU B CA 1
ATOM 3801 C C . LEU B 1 165 ? -11.444 -42.278 -21.636 1.00 64.95 163 LEU B C 1
ATOM 3802 O O . LEU B 1 165 ? -11.555 -43.357 -21.059 1.00 63.39 163 LEU B O 1
ATOM 3807 N N . LYS B 1 166 ? -10.977 -42.142 -22.875 1.00 62.99 164 LYS B N 1
ATOM 3808 C CA . LYS B 1 166 ? -10.810 -43.253 -23.791 1.00 66.13 164 LYS B CA 1
ATOM 3809 C C . LYS B 1 166 ? -9.361 -43.657 -23.877 1.00 59.79 164 LYS B C 1
ATOM 3810 O O . LYS B 1 166 ? -9.061 -44.820 -23.715 1.00 64.76 164 LYS B O 1
ATOM 3816 N N . ASN B 1 167 ? -8.478 -42.709 -24.177 1.00 50.84 165 ASN B N 1
ATOM 3817 C CA . ASN B 1 167 ? -7.053 -42.961 -24.265 1.00 47.88 165 ASN B CA 1
ATOM 3818 C C . ASN B 1 167 ? -6.276 -41.918 -23.440 1.00 44.95 165 ASN B C 1
ATOM 3819 O O . ASN B 1 167 ? -5.690 -40.957 -24.002 1.00 41.71 165 ASN B O 1
ATOM 3824 N N . PRO B 1 168 ? -6.278 -42.078 -22.098 1.00 45.04 166 PRO B N 1
ATOM 3825 C CA . PRO B 1 168 ? -5.670 -41.080 -21.221 1.00 47.95 166 PRO B CA 1
ATOM 3826 C C . PRO B 1 168 ? -4.334 -40.503 -21.673 1.00 41.80 166 PRO B C 1
ATOM 3827 O O . PRO B 1 168 ? -4.161 -39.314 -21.536 1.00 39.74 166 PRO B O 1
ATOM 3831 N N . LYS B 1 169 ? -3.435 -41.301 -22.239 1.00 43.36 167 LYS B N 1
ATOM 3832 C CA . LYS B 1 169 ? -2.103 -40.802 -22.691 1.00 51.31 167 LYS B CA 1
ATOM 3833 C C . LYS B 1 169 ? -2.166 -39.768 -23.819 1.00 52.57 167 LYS B C 1
ATOM 3834 O O . LYS B 1 169 ? -1.355 -38.825 -23.870 1.00 55.73 167 LYS B O 1
ATOM 3840 N N . ILE B 1 170 ? -3.090 -39.999 -24.750 1.00 48.10 168 ILE B N 1
ATOM 3841 C CA . ILE B 1 170 ? -3.304 -39.097 -25.893 1.00 50.13 168 ILE B CA 1
ATOM 3842 C C . ILE B 1 170 ? -4.073 -37.890 -25.348 1.00 41.19 168 ILE B C 1
ATOM 3843 O O . ILE B 1 170 ? -3.698 -36.781 -25.658 1.00 40.11 168 ILE B O 1
ATOM 3848 N N . GLY B 1 171 ? -5.099 -38.120 -24.524 1.00 39.78 169 GLY B N 1
ATOM 3849 C CA . GLY B 1 171 ? -5.876 -37.056 -23.893 1.00 43.28 169 GLY B CA 1
ATOM 3850 C C . GLY B 1 171 ? -5.024 -36.057 -23.116 1.00 45.85 169 GLY B C 1
ATOM 3851 O O . GLY B 1 171 ? -5.135 -34.826 -23.311 1.00 39.22 169 GLY B O 1
ATOM 3852 N N . GLN B 1 172 ? -4.161 -36.604 -22.254 1.00 48.24 170 GLN B N 1
ATOM 3853 C CA . GLN B 1 172 ? -3.168 -35.826 -21.451 1.00 54.16 170 GLN B CA 1
ATOM 3854 C C . GLN B 1 172 ? -2.281 -34.970 -22.358 1.00 50.18 170 GLN B C 1
ATOM 3855 O O . GLN B 1 172 ? -1.830 -33.909 -21.969 1.00 52.66 170 GLN B O 1
ATOM 3861 N N . GLU B 1 173 ? -2.042 -35.426 -23.579 1.00 45.11 171 GLU B N 1
ATOM 3862 C CA . GLU B 1 173 ? -1.245 -34.647 -24.532 1.00 52.76 171 GLU B CA 1
ATOM 3863 C C . GLU B 1 173 ? -1.927 -33.382 -25.131 1.00 47.69 171 GLU B C 1
ATOM 3864 O O . GLU B 1 173 ? -1.236 -32.616 -25.815 1.00 42.29 171 GLU B O 1
ATOM 3870 N N . GLN B 1 174 ? -3.247 -33.193 -24.949 1.00 39.28 172 GLN B N 1
ATOM 3871 C CA . GLN B 1 174 ? -3.970 -32.162 -25.685 1.00 39.74 172 GLN B CA 1
ATOM 3872 C C . GLN B 1 174 ? -4.125 -30.884 -24.855 1.00 37.19 172 GLN B C 1
ATOM 3873 O O . GLN B 1 174 ? -4.206 -30.924 -23.651 1.00 39.75 172 GLN B O 1
ATOM 3879 N N . ASP B 1 175 ? -4.185 -29.759 -25.522 1.00 30.78 173 ASP B N 1
ATOM 3880 C CA . ASP B 1 175 ? -4.442 -28.504 -24.887 1.00 27.45 173 ASP B CA 1
ATOM 3881 C C . ASP B 1 175 ? -5.837 -28.043 -25.367 1.00 24.81 173 ASP B C 1
ATOM 3882 O O . ASP B 1 175 ? -6.056 -27.793 -26.566 1.00 22.91 173 ASP B O 1
ATOM 3887 N N . LYS B 1 176 ? -6.810 -27.959 -24.454 1.00 22.40 174 LYS B N 1
ATOM 3888 C CA . LYS B 1 176 ? -8.144 -27.502 -24.864 1.00 20.66 174 LYS B CA 1
ATOM 3889 C C . LYS B 1 176 ? -8.157 -26.159 -25.605 1.00 20.12 174 LYS B C 1
ATOM 3890 O O . LYS B 1 176 ? -8.996 -25.955 -26.451 1.00 21.56 174 LYS B O 1
ATOM 3896 N N . THR B 1 177 ? -7.232 -25.264 -25.289 1.00 20.49 175 THR B N 1
ATOM 3897 C CA . THR B 1 177 ? -7.179 -23.938 -25.902 1.00 23.08 175 THR B CA 1
ATOM 3898 C C . THR B 1 177 ? -6.697 -23.956 -27.394 1.00 26.54 175 THR B C 1
ATOM 3899 O O . THR B 1 177 ? -6.934 -22.992 -28.099 1.00 27.24 175 THR B O 1
ATOM 3903 N N . THR B 1 178 ? -6.041 -25.042 -27.858 1.00 27.42 176 THR B N 1
ATOM 3904 C CA . THR B 1 178 ? -5.524 -25.139 -29.244 1.00 29.59 176 THR B CA 1
ATOM 3905 C C . THR B 1 178 ? -6.183 -26.236 -30.078 1.00 29.11 176 THR B C 1
ATOM 3906 O O . THR B 1 178 ? -5.723 -26.535 -31.203 1.00 24.18 176 THR B O 1
ATOM 3910 N N . MET B 1 179 ? -7.286 -26.800 -29.580 1.00 26.99 177 MET B N 1
ATOM 3911 C CA . MET B 1 179 ? -7.976 -27.891 -30.284 1.00 26.74 177 MET B CA 1
ATOM 3912 C C . MET B 1 179 ? -8.644 -27.465 -31.613 1.00 28.98 177 MET B C 1
ATOM 3913 O O . MET B 1 179 ? -8.988 -28.324 -32.430 1.00 24.31 177 MET B O 1
ATOM 3918 N N . HIS B 1 180 ? -8.835 -26.167 -31.829 1.00 25.62 178 HIS B N 1
ATOM 3919 C CA . HIS B 1 180 ? -9.325 -25.673 -33.095 1.00 26.37 178 HIS B CA 1
ATOM 3920 C C . HIS B 1 180 ? -8.419 -26.080 -34.302 1.00 26.94 178 HIS B C 1
ATOM 3921 O O . HIS B 1 180 ? -8.886 -26.149 -35.440 1.00 28.92 178 HIS B O 1
ATOM 3928 N N . ARG B 1 181 ? -7.150 -26.385 -34.036 1.00 27.05 179 ARG B N 1
ATOM 3929 C CA . ARG B 1 181 ? -6.271 -26.960 -35.021 1.00 28.56 179 ARG B CA 1
ATOM 3930 C C . ARG B 1 181 ? -6.732 -28.343 -35.514 1.00 27.64 179 ARG B C 1
ATOM 3931 O O . ARG B 1 181 ? -6.282 -28.790 -36.513 1.00 27.29 179 ARG B O 1
ATOM 3939 N N . LYS B 1 182 ? -7.621 -29.009 -34.779 1.00 25.31 180 LYS B N 1
ATOM 3940 C CA . LYS B 1 182 ? -7.989 -30.390 -35.004 1.00 24.88 180 LYS B CA 1
ATOM 3941 C C . LYS B 1 182 ? -9.434 -30.631 -35.181 1.00 24.21 180 LYS B C 1
ATOM 3942 O O . LYS B 1 182 ? -9.834 -31.733 -35.636 1.00 22.84 180 LYS B O 1
ATOM 3948 N N . VAL B 1 183 ? -10.248 -29.609 -34.918 1.00 21.36 181 VAL B N 1
ATOM 3949 C CA . VAL B 1 183 ? -11.666 -29.724 -35.193 1.00 23.03 181 VAL B CA 1
ATOM 3950 C C . VAL B 1 183 ? -12.199 -28.382 -35.672 1.00 23.37 181 VAL B C 1
ATOM 3951 O O . VAL B 1 183 ? -11.689 -27.323 -35.302 1.00 24.46 181 VAL B O 1
ATOM 3955 N N . THR B 1 184 ? -13.192 -28.441 -36.533 1.00 24.25 182 THR B N 1
ATOM 3956 C CA . THR B 1 184 ? -13.846 -27.282 -37.127 1.00 24.84 182 THR B CA 1
ATOM 3957 C C . THR B 1 184 ? -15.321 -27.657 -37.044 1.00 24.42 182 THR B C 1
ATOM 3958 O O . THR B 1 184 ? -15.652 -28.808 -37.247 1.00 25.06 182 THR B O 1
ATOM 3962 N N . VAL B 1 185 ? -16.195 -26.711 -36.715 1.00 22.12 183 VAL B N 1
ATOM 3963 C CA . VAL B 1 185 ? -17.633 -26.954 -36.622 1.00 22.54 183 VAL B CA 1
ATOM 3964 C C . VAL B 1 185 ? -18.293 -26.041 -37.631 1.00 25.02 183 VAL B C 1
ATOM 3965 O O . VAL B 1 185 ? -17.955 -24.865 -37.683 1.00 25.40 183 VAL B O 1
ATOM 3969 N N . ILE B 1 186 ? -19.180 -26.613 -38.460 1.00 22.28 184 ILE B N 1
ATOM 3970 C CA . ILE B 1 186 ? -19.843 -25.898 -39.557 1.00 23.16 184 ILE B CA 1
ATOM 3971 C C . ILE B 1 186 ? -21.351 -26.115 -39.453 1.00 21.39 184 ILE B C 1
ATOM 3972 O O . ILE B 1 186 ? -21.774 -26.853 -38.643 1.00 24.94 184 ILE B O 1
ATOM 3977 N N . GLY B 1 187 ? -22.147 -25.471 -40.293 1.00 25.77 185 GLY B N 1
ATOM 3978 C CA . GLY B 1 187 ? -23.596 -25.713 -40.325 1.00 25.21 185 GLY B CA 1
ATOM 3979 C C . GLY B 1 187 ? -24.453 -24.636 -39.684 1.00 22.68 185 GLY B C 1
ATOM 3980 O O . GLY B 1 187 ? -24.298 -23.454 -39.980 1.00 22.09 185 GLY B O 1
ATOM 3981 N N . GLY B 1 188 ? -25.380 -25.058 -38.849 1.00 24.51 186 GLY B N 1
ATOM 3982 C CA . GLY B 1 188 ? -26.306 -24.175 -38.144 1.00 23.76 186 GLY B CA 1
ATOM 3983 C C . GLY B 1 188 ? -25.868 -24.188 -36.701 1.00 24.32 186 GLY B C 1
ATOM 3984 O O . GLY B 1 188 ? -24.800 -24.707 -36.377 1.00 24.73 186 GLY B O 1
ATOM 3985 N N . HIS B 1 189 ? -26.718 -23.682 -35.823 1.00 24.16 187 HIS B N 1
ATOM 3986 C CA . HIS B 1 189 ? -26.367 -23.478 -34.405 1.00 26.92 187 HIS B CA 1
ATOM 3987 C C . HIS B 1 189 ? -27.238 -24.240 -33.420 1.00 27.98 187 HIS B C 1
ATOM 3988 O O . HIS B 1 189 ? -27.131 -24.001 -32.253 1.00 28.90 187 HIS B O 1
ATOM 3995 N N . SER B 1 190 ? -28.029 -25.198 -33.912 1.00 28.63 188 SER B N 1
ATOM 3996 C CA . SER B 1 190 ? -28.988 -25.955 -33.142 1.00 30.11 188 SER B CA 1
ATOM 3997 C C . SER B 1 190 ? -28.996 -27.446 -33.575 1.00 29.07 188 SER B C 1
ATOM 3998 O O . SER B 1 190 ? -29.154 -27.738 -34.759 1.00 27.29 188 SER B O 1
ATOM 4001 N N . GLY B 1 191 ? -28.836 -28.338 -32.594 1.00 30.12 189 GLY B N 1
ATOM 4002 C CA . GLY B 1 191 ? -29.031 -29.759 -32.706 1.00 29.59 189 GLY B CA 1
ATOM 4003 C C . GLY B 1 191 ? -28.323 -30.372 -33.877 1.00 33.72 189 GLY B C 1
ATOM 4004 O O . GLY B 1 191 ? -27.092 -30.200 -34.053 1.00 30.70 189 GLY B O 1
ATOM 4005 N N . GLU B 1 192 ? -29.113 -30.998 -34.743 1.00 32.20 190 GLU B N 1
ATOM 4006 C CA . GLU B 1 192 ? -28.544 -31.685 -35.880 1.00 34.12 190 GLU B CA 1
ATOM 4007 C C . GLU B 1 192 ? -28.180 -30.777 -37.034 1.00 31.90 190 GLU B C 1
ATOM 4008 O O . GLU B 1 192 ? -27.600 -31.257 -38.028 1.00 28.61 190 GLU B O 1
ATOM 4014 N N . THR B 1 193 ? -28.429 -29.465 -36.916 1.00 27.96 191 THR B N 1
ATOM 4015 C CA . THR B 1 193 ? -27.769 -28.543 -37.878 1.00 28.15 191 THR B CA 1
ATOM 4016 C C . THR B 1 193 ? -26.282 -28.349 -37.606 1.00 26.67 191 THR B C 1
ATOM 4017 O O . THR B 1 193 ? -25.594 -27.782 -38.450 1.00 26.66 191 THR B O 1
ATOM 4021 N N . ILE B 1 194 ? -25.803 -28.774 -36.439 1.00 27.13 192 ILE B N 1
ATOM 4022 C CA . ILE B 1 194 ? -24.425 -28.580 -36.056 1.00 25.77 192 ILE B CA 1
ATOM 4023 C C . ILE B 1 194 ? -23.601 -29.764 -36.588 1.00 27.96 192 ILE B C 1
ATOM 4024 O O . ILE B 1 194 ? -23.960 -30.907 -36.362 1.00 31.19 192 ILE B O 1
ATOM 4029 N N . ILE B 1 195 ? -22.482 -29.487 -37.260 1.00 25.64 193 ILE B N 1
ATOM 4030 C CA . ILE B 1 195 ? -21.662 -30.496 -37.893 1.00 25.90 193 ILE B CA 1
ATOM 4031 C C . ILE B 1 195 ? -20.205 -30.361 -37.467 1.00 24.88 193 ILE B C 1
ATOM 4032 O O . ILE B 1 195 ? -19.459 -29.523 -38.008 1.00 21.13 193 ILE B O 1
ATOM 4037 N N . PRO B 1 196 ? -19.779 -31.190 -36.507 1.00 26.04 194 PRO B N 1
ATOM 4038 C CA . PRO B 1 196 ? -18.391 -31.167 -36.078 1.00 24.19 194 PRO B CA 1
ATOM 4039 C C . PRO B 1 196 ? -17.559 -32.008 -36.993 1.00 23.15 194 PRO B C 1
ATOM 4040 O O . PRO B 1 196 ? -17.878 -33.140 -37.238 1.00 22.35 194 PRO B O 1
ATOM 4044 N N . ILE B 1 197 ? -16.506 -31.427 -37.513 1.00 25.26 195 ILE B N 1
ATOM 4045 C CA . ILE B 1 197 ? -15.612 -32.049 -38.438 1.00 25.56 195 ILE B CA 1
ATOM 4046 C C . ILE B 1 197 ? -14.294 -32.132 -37.705 1.00 25.08 195 ILE B C 1
ATOM 4047 O O . ILE B 1 197 ? -13.606 -31.127 -37.517 1.00 24.24 195 ILE B O 1
ATOM 4052 N N . ILE B 1 198 ? -13.884 -33.331 -37.355 1.00 25.57 196 ILE B N 1
ATOM 4053 C CA . ILE B 1 198 ? -12.553 -33.537 -36.800 1.00 24.90 196 ILE B CA 1
ATOM 4054 C C . ILE B 1 198 ? -11.590 -33.616 -37.975 1.00 25.87 196 ILE B C 1
ATOM 4055 O O . ILE B 1 198 ? -11.684 -34.530 -38.735 1.00 25.25 196 ILE B O 1
ATOM 4060 N N . THR B 1 199 ? -10.678 -32.684 -38.123 1.00 24.94 197 THR B N 1
ATOM 4061 C CA . THR B 1 199 ? -9.828 -32.675 -39.316 1.00 30.12 197 THR B CA 1
ATOM 4062 C C . THR B 1 199 ? -8.573 -33.499 -39.153 1.00 30.91 197 THR B C 1
ATOM 4063 O O . THR B 1 199 ? -7.864 -33.698 -40.116 1.00 31.95 197 THR B O 1
ATOM 4067 N N . ASP B 1 200 ? -8.231 -33.910 -37.930 1.00 31.41 198 ASP B N 1
ATOM 4068 C CA . ASP B 1 200 ? -7.063 -34.787 -37.702 1.00 30.13 198 ASP B CA 1
ATOM 4069 C C . ASP B 1 200 ? -7.676 -36.192 -37.578 1.00 28.05 198 ASP B C 1
ATOM 4070 O O . ASP B 1 200 ? -8.385 -36.529 -36.615 1.00 28.07 198 ASP B O 1
ATOM 4075 N N . LYS B 1 201 ? -7.438 -36.993 -38.585 1.00 27.47 199 LYS B N 1
ATOM 4076 C CA . LYS B 1 201 ? -7.971 -38.375 -38.593 1.00 28.12 199 LYS B CA 1
ATOM 4077 C C . LYS B 1 201 ? -7.330 -39.298 -37.547 1.00 26.06 199 LYS B C 1
ATOM 4078 O O . LYS B 1 201 ? -7.968 -40.267 -37.163 1.00 25.75 199 LYS B O 1
ATOM 4084 N N . SER B 1 202 ? -6.109 -39.011 -37.065 1.00 25.47 200 SER B N 1
ATOM 4085 C CA . SER B 1 202 ? -5.550 -39.778 -35.915 1.00 30.15 200 SER B CA 1
ATOM 4086 C C . SER B 1 202 ? -6.364 -39.642 -34.662 1.00 29.89 200 SER B C 1
ATOM 4087 O O . SER B 1 202 ? -6.461 -40.580 -33.907 1.00 32.37 200 SER B O 1
ATOM 4090 N N . LEU B 1 203 ? -6.953 -38.484 -34.446 1.00 28.67 201 LEU B N 1
ATOM 4091 C CA . LEU B 1 203 ? -7.819 -38.283 -33.314 1.00 28.76 201 LEU B CA 1
ATOM 4092 C C . LEU B 1 203 ? -9.139 -38.964 -33.441 1.00 26.76 201 LEU B C 1
ATOM 4093 O O . LEU B 1 203 ? -9.615 -39.528 -32.460 1.00 24.58 201 LEU B O 1
ATOM 4098 N N . VAL B 1 204 ? -9.706 -38.984 -34.648 1.00 26.17 202 VAL B N 1
ATOM 4099 C CA . VAL B 1 204 ? -10.887 -39.825 -34.909 1.00 25.19 202 VAL B CA 1
ATOM 4100 C C . VAL B 1 204 ? -10.512 -41.295 -34.545 1.00 24.42 202 VAL B C 1
ATOM 4101 O O . VAL B 1 204 ? -11.265 -41.963 -33.841 1.00 27.66 202 VAL B O 1
ATOM 4105 N N . PHE B 1 205 ? -9.317 -41.739 -34.925 1.00 23.67 203 PHE B N 1
ATOM 4106 C CA . PHE B 1 205 ? -8.865 -43.113 -34.620 1.00 25.24 203 PHE B CA 1
ATOM 4107 C C . PHE B 1 205 ? -8.855 -43.372 -33.092 1.00 25.48 203 PHE B C 1
ATOM 4108 O O . PHE B 1 205 ? -9.429 -44.359 -32.608 1.00 22.21 203 PHE B O 1
ATOM 4116 N N . GLN B 1 206 ? -8.258 -42.417 -32.371 1.00 26.78 204 GLN B N 1
ATOM 4117 C CA . GLN B 1 206 ? -8.110 -42.488 -30.907 1.00 27.72 204 GLN B CA 1
ATOM 4118 C C . GLN B 1 206 ? -9.411 -42.479 -30.207 1.00 27.54 204 GLN B C 1
ATOM 4119 O O . GLN B 1 206 ? -9.550 -43.171 -29.202 1.00 30.32 204 GLN B O 1
ATOM 4125 N N . LEU B 1 207 ? -10.389 -41.733 -30.714 1.00 27.28 205 LEU B N 1
ATOM 4126 C CA . LEU B 1 207 ? -11.746 -41.795 -30.124 1.00 28.71 205 LEU B CA 1
ATOM 4127 C C . LEU B 1 207 ? -12.478 -43.134 -30.245 1.00 31.42 205 LEU B C 1
ATOM 4128 O O . LEU B 1 207 ? -13.417 -43.425 -29.471 1.00 33.03 205 LEU B O 1
ATOM 4133 N N . ASP B 1 208 ? -12.154 -43.888 -31.297 1.00 34.14 206 ASP B N 1
ATOM 4134 C CA . ASP B 1 208 ? -12.783 -45.176 -31.558 1.00 34.38 206 ASP B CA 1
ATOM 4135 C C . ASP B 1 208 ? -14.325 -45.099 -31.511 1.00 32.42 206 ASP B C 1
ATOM 4136 O O . ASP B 1 208 ? -14.934 -44.261 -32.207 1.00 34.68 206 ASP B O 1
ATOM 4141 N N . LYS B 1 209 ? -14.970 -45.922 -30.695 1.00 34.87 207 LYS B N 1
ATOM 4142 C CA . LYS B 1 209 ? -16.435 -45.950 -30.559 1.00 39.00 207 LYS B CA 1
ATOM 4143 C C . LYS B 1 209 ? -17.035 -44.777 -29.820 1.00 34.27 207 LYS B C 1
ATOM 4144 O O . LYS B 1 209 ? -18.262 -44.695 -29.714 1.00 41.90 207 LYS B O 1
ATOM 4150 N N . GLN B 1 210 ? -16.217 -43.895 -29.271 1.00 32.76 208 GLN B N 1
ATOM 4151 C CA . GLN B 1 210 ? -16.710 -42.603 -28.733 1.00 34.18 208 GLN B CA 1
ATOM 4152 C C . GLN B 1 210 ? -16.993 -41.515 -29.802 1.00 33.26 208 GLN B C 1
ATOM 4153 O O . GLN B 1 210 ? -17.587 -40.521 -29.472 1.00 30.03 208 GLN B O 1
ATOM 4159 N N . TYR B 1 211 ? -16.590 -41.738 -31.052 1.00 37.35 209 TYR B N 1
ATOM 4160 C CA . TYR B 1 211 ? -16.773 -40.774 -32.135 1.00 34.42 209 TYR B CA 1
ATOM 4161 C C . TYR B 1 211 ? -18.217 -40.317 -32.237 1.00 35.85 209 TYR B C 1
ATOM 4162 O O . TYR B 1 211 ? -18.464 -39.103 -32.202 1.00 32.99 209 TYR B O 1
ATOM 4171 N N . GLU B 1 212 ? -19.188 -41.230 -32.254 1.00 31.91 210 GLU B N 1
ATOM 4172 C CA . GLU B 1 212 ? -20.600 -40.789 -32.323 1.00 32.73 210 GLU B CA 1
ATOM 4173 C C . GLU B 1 212 ? -21.161 -40.117 -31.075 1.00 34.72 210 GLU B C 1
ATOM 4174 O O . GLU B 1 212 ? -22.023 -39.225 -31.159 1.00 33.51 210 GLU B O 1
ATOM 4180 N N . HIS B 1 213 ? -20.725 -40.560 -29.915 1.00 30.88 211 HIS B N 1
ATOM 4181 C CA . HIS B 1 213 ? -21.057 -39.897 -28.697 1.00 31.68 211 HIS B CA 1
ATOM 4182 C C . HIS B 1 213 ? -20.525 -38.449 -28.739 1.00 27.37 211 HIS B C 1
ATOM 4183 O O . HIS B 1 213 ? -21.220 -37.549 -28.307 1.00 28.06 211 HIS B O 1
ATOM 4190 N N . PHE B 1 214 ? -19.296 -38.249 -29.224 1.00 25.26 212 PHE B N 1
ATOM 4191 C CA . PHE B 1 214 ? -18.723 -36.931 -29.328 1.00 24.33 212 PHE B CA 1
ATOM 4192 C C . PHE B 1 214 ? -19.596 -36.025 -30.181 1.00 24.98 212 PHE B C 1
ATOM 4193 O O . PHE B 1 214 ? -19.935 -34.893 -29.766 1.00 22.28 212 PHE B O 1
ATOM 4201 N N . ILE B 1 215 ? -20.008 -36.543 -31.334 1.00 28.86 213 ILE B N 1
ATOM 4202 C CA . ILE B 1 215 ? -20.784 -35.785 -32.306 1.00 29.71 213 ILE B CA 1
ATOM 4203 C C . ILE B 1 215 ? -22.067 -35.408 -31.663 1.00 30.86 213 ILE B C 1
ATOM 4204 O O . ILE B 1 215 ? -22.451 -34.244 -31.788 1.00 31.95 213 ILE B O 1
ATOM 4209 N N . HIS B 1 216 ? -22.738 -36.381 -31.021 1.00 27.33 214 HIS B N 1
ATOM 4210 C CA . HIS B 1 216 ? -23.999 -36.105 -30.308 1.00 29.78 214 HIS B CA 1
ATOM 4211 C C . HIS B 1 216 ? -23.776 -35.055 -29.200 1.00 27.79 214 HIS B C 1
ATOM 4212 O O . HIS B 1 216 ? -24.591 -34.170 -29.014 1.00 27.21 214 HIS B O 1
ATOM 4219 N N . ARG B 1 217 ? -22.680 -35.142 -28.462 1.00 27.28 215 ARG B N 1
ATOM 4220 C CA . ARG B 1 217 ? -22.541 -34.223 -27.367 1.00 29.65 215 ARG B CA 1
ATOM 4221 C C . ARG B 1 217 ? -22.355 -32.738 -27.809 1.00 27.07 215 ARG B C 1
ATOM 4222 O O . ARG B 1 217 ? -22.933 -31.812 -27.227 1.00 26.61 215 ARG B O 1
ATOM 4230 N N . VAL B 1 218 ? -21.594 -32.518 -28.878 1.00 27.62 216 VAL B N 1
ATOM 4231 C CA . VAL B 1 218 ? -21.452 -31.150 -29.437 1.00 24.85 216 VAL B CA 1
ATOM 4232 C C . VAL B 1 218 ? -22.827 -30.709 -29.953 1.00 25.50 216 VAL B C 1
ATOM 4233 O O . VAL B 1 218 ? -23.286 -29.607 -29.695 1.00 26.38 216 VAL B O 1
ATOM 4237 N N . GLN B 1 219 ? -23.521 -31.577 -30.673 1.00 25.14 217 GLN B N 1
ATOM 4238 C CA . GLN B 1 219 ? -24.857 -31.209 -31.183 1.00 27.89 217 GLN B CA 1
ATOM 4239 C C . GLN B 1 219 ? -25.873 -30.840 -30.108 1.00 30.37 217 GLN B C 1
ATOM 4240 O O . GLN B 1 219 ? -26.673 -29.903 -30.271 1.00 33.65 217 GLN B O 1
ATOM 4246 N N . PHE B 1 220 ? -25.877 -31.570 -29.008 1.00 28.99 218 PHE B N 1
ATOM 4247 C CA . PHE B 1 220 ? -26.905 -31.343 -27.991 1.00 28.63 218 PHE B CA 1
ATOM 4248 C C . PHE B 1 220 ? -26.332 -30.778 -26.692 1.00 30.74 218 PHE B C 1
ATOM 4249 O O . PHE B 1 220 ? -26.920 -30.925 -25.644 1.00 28.30 218 PHE B O 1
ATOM 4257 N N . GLY B 1 221 ? -25.215 -30.039 -26.808 1.00 30.69 219 GLY B N 1
ATOM 4258 C CA . GLY B 1 221 ? -24.537 -29.417 -25.673 1.00 31.07 219 GLY B CA 1
ATOM 4259 C C . GLY B 1 221 ? -25.385 -28.510 -24.818 1.00 30.72 219 GLY B C 1
ATOM 4260 O O . GLY B 1 221 ? -25.270 -28.543 -23.606 1.00 35.52 219 GLY B O 1
ATOM 4261 N N . GLY B 1 222 ? -26.176 -27.667 -25.462 1.00 31.37 220 GLY B N 1
ATOM 4262 C CA . GLY B 1 222 ? -27.074 -26.733 -24.804 1.00 37.56 220 GLY B CA 1
ATOM 4263 C C . GLY B 1 222 ? -28.061 -27.404 -23.878 1.00 41.84 220 GLY B C 1
ATOM 4264 O O . GLY B 1 222 ? -28.348 -26.877 -22.791 1.00 39.43 220 GLY B O 1
ATOM 4265 N N . ASP B 1 223 ? -28.558 -28.579 -24.292 1.00 49.01 221 ASP B N 1
ATOM 4266 C CA . ASP B 1 223 ? -29.472 -29.406 -23.465 1.00 47.13 221 ASP B CA 1
ATOM 4267 C C . ASP B 1 223 ? -28.855 -29.923 -22.207 1.00 44.51 221 ASP B C 1
ATOM 4268 O O . ASP B 1 223 ? -29.492 -29.991 -21.161 1.00 41.38 221 ASP B O 1
ATOM 4273 N N . GLU B 1 224 ? -27.607 -30.307 -22.297 1.00 42.38 222 GLU B N 1
ATOM 4274 C CA . GLU B 1 224 ? -26.862 -30.688 -21.099 1.00 44.52 222 GLU B CA 1
ATOM 4275 C C . GLU B 1 224 ? -26.873 -29.586 -19.993 1.00 43.88 222 GLU B C 1
ATOM 4276 O O . GLU B 1 224 ? -26.869 -29.907 -18.802 1.00 43.39 222 GLU B O 1
ATOM 4282 N N . ILE B 1 225 ? -26.927 -28.311 -20.388 1.00 37.17 223 ILE B N 1
ATOM 4283 C CA . ILE B 1 225 ? -26.910 -27.235 -19.410 1.00 34.65 223 ILE B CA 1
ATOM 4284 C C . ILE B 1 225 ? -28.326 -26.989 -18.921 1.00 34.54 223 ILE B C 1
ATOM 4285 O O . ILE B 1 225 ? -28.555 -26.771 -17.726 1.00 32.14 223 ILE B O 1
ATOM 4290 N N . VAL B 1 226 ? -29.257 -26.979 -19.857 1.00 36.71 224 VAL B N 1
ATOM 4291 C CA . VAL B 1 226 ? -30.670 -26.758 -19.522 1.00 38.10 224 VAL B CA 1
ATOM 4292 C C . VAL B 1 226 ? -31.070 -27.805 -18.484 1.00 40.05 224 VAL B C 1
ATOM 4293 O O . VAL B 1 226 ? -31.638 -27.484 -17.449 1.00 44.14 224 VAL B O 1
ATOM 4297 N N . LYS B 1 227 ? -30.683 -29.036 -18.729 1.00 42.00 225 LYS B N 1
ATOM 4298 C CA . LYS B 1 227 ? -30.845 -30.141 -17.773 1.00 48.93 225 LYS B CA 1
ATOM 4299 C C . LYS B 1 227 ? -30.085 -29.967 -16.448 1.00 47.99 225 LYS B C 1
ATOM 4300 O O . LYS B 1 227 ? -30.642 -30.160 -15.384 1.00 48.54 225 LYS B O 1
ATOM 4306 N N . ALA B 1 228 ? -28.806 -29.598 -16.500 1.00 48.73 226 ALA B N 1
ATOM 4307 C CA . ALA B 1 228 ? -28.052 -29.304 -15.270 1.00 46.00 226 ALA B CA 1
ATOM 4308 C C . ALA B 1 228 ? -28.683 -28.166 -14.405 1.00 44.46 226 ALA B C 1
ATOM 4309 O O . ALA B 1 228 ? -28.532 -28.170 -13.183 1.00 41.98 226 ALA B O 1
ATOM 4311 N N . LYS B 1 229 ? -29.381 -27.225 -15.064 1.00 45.87 227 LYS B N 1
ATOM 4312 C CA . LYS B 1 229 ? -30.139 -26.126 -14.422 1.00 51.13 227 LYS B CA 1
ATOM 4313 C C . LYS B 1 229 ? -31.630 -26.425 -14.198 1.00 55.34 227 LYS B C 1
ATOM 4314 O O . LYS B 1 229 ? -32.460 -25.504 -14.204 1.00 61.69 227 LYS B O 1
ATOM 4320 N N . GLN B 1 230 ? -31.968 -27.703 -14.028 1.00 59.89 228 GLN B N 1
ATOM 4321 C CA . GLN B 1 230 ? -33.339 -28.149 -13.727 1.00 65.46 228 GLN B CA 1
ATOM 4322 C C . GLN B 1 230 ? -34.396 -27.627 -14.687 1.00 64.91 228 GLN B C 1
ATOM 4323 O O . GLN B 1 230 ? -35.557 -27.498 -14.306 1.00 68.12 228 GLN B O 1
ATOM 4329 N N . GLY B 1 231 ? -34.008 -27.361 -15.935 1.00 59.60 229 GLY B N 1
ATOM 4330 C CA . GLY B 1 231 ? -34.922 -26.777 -16.926 1.00 58.18 229 GLY B CA 1
ATOM 4331 C C . GLY B 1 231 ? -35.196 -25.289 -16.793 1.00 55.34 229 GLY B C 1
ATOM 4332 O O . GLY B 1 231 ? -36.032 -24.769 -17.500 1.00 66.80 229 GLY B O 1
ATOM 4333 N N . ALA B 1 232 ? -34.466 -24.583 -15.936 1.00 60.64 230 ALA B N 1
ATOM 4334 C CA . ALA B 1 232 ? -34.763 -23.175 -15.649 1.00 63.51 230 ALA B CA 1
ATOM 4335 C C . ALA B 1 232 ? -33.940 -22.152 -16.456 1.00 59.63 230 ALA B C 1
ATOM 4336 O O . ALA B 1 232 ? -34.378 -21.017 -16.619 1.00 61.14 230 ALA B O 1
ATOM 4338 N N . GLY B 1 233 ? -32.770 -22.545 -16.953 1.00 52.51 231 GLY B N 1
ATOM 4339 C CA . GLY B 1 233 ? -31.880 -21.630 -17.693 1.00 42.07 231 GLY B CA 1
ATOM 4340 C C . GLY B 1 233 ? -31.028 -22.392 -18.692 1.00 40.21 231 GLY B C 1
ATOM 4341 O O . GLY B 1 233 ? -31.138 -23.600 -18.796 1.00 40.56 231 GLY B O 1
ATOM 4342 N N . SER B 1 234 ? -30.216 -21.689 -19.466 1.00 37.44 232 SER B N 1
ATOM 4343 C CA . SER B 1 234 ? -29.370 -22.325 -20.484 1.00 36.84 232 SER B CA 1
ATOM 4344 C C . SER B 1 234 ? -27.954 -21.750 -20.334 1.00 31.26 232 SER B C 1
ATOM 4345 O O . SER B 1 234 ? -27.680 -21.138 -19.341 1.00 28.96 232 SER B O 1
ATOM 4348 N N . ALA B 1 235 ? -27.042 -22.053 -21.247 1.00 29.67 233 ALA B N 1
ATOM 4349 C CA . ALA B 1 235 ? -25.670 -21.614 -21.122 1.00 30.56 233 ALA B CA 1
ATOM 4350 C C . ALA B 1 235 ? -25.676 -20.090 -21.201 1.00 30.86 233 ALA B C 1
ATOM 4351 O O . ALA B 1 235 ? -26.230 -19.497 -22.141 1.00 43.51 233 ALA B O 1
ATOM 4353 N N . THR B 1 236 ? -25.225 -19.450 -20.148 1.00 27.89 234 THR B N 1
ATOM 4354 C CA . THR B 1 236 ? -25.016 -18.000 -20.123 1.00 25.95 234 THR B CA 1
ATOM 4355 C C . THR B 1 236 ? -23.530 -17.661 -20.171 1.00 22.81 234 THR B C 1
ATOM 4356 O O . THR B 1 236 ? -23.116 -16.916 -20.999 1.00 22.48 234 THR B O 1
ATOM 4360 N N . LEU B 1 237 ? -22.790 -18.198 -19.235 1.00 20.76 235 LEU B N 1
ATOM 4361 C CA . LEU B 1 237 ? -21.379 -17.871 -19.017 1.00 23.95 235 LEU B CA 1
ATOM 4362 C C . LEU B 1 237 ? -20.497 -18.378 -20.150 1.00 23.31 235 LEU B C 1
ATOM 4363 O O . LEU B 1 237 ? -19.695 -17.637 -20.626 1.00 22.19 235 LEU B O 1
ATOM 4368 N N . SER B 1 238 ? -20.711 -19.611 -20.611 1.00 21.72 236 SER B N 1
ATOM 4369 C CA . SER B 1 238 ? -19.952 -20.160 -21.680 1.00 24.33 236 SER B CA 1
ATOM 4370 C C . SER B 1 238 ? -20.379 -19.495 -22.978 1.00 25.27 236 SER B C 1
ATOM 4371 O O . SER B 1 238 ? -19.590 -19.322 -23.888 1.00 22.06 236 SER B O 1
ATOM 4374 N N . MET B 1 239 ? -21.638 -19.119 -23.068 1.00 22.78 237 MET B N 1
ATOM 4375 C CA . MET B 1 239 ? -22.064 -18.397 -24.232 1.00 28.44 237 MET B CA 1
ATOM 4376 C C . MET B 1 239 ? -21.424 -16.986 -24.329 1.00 26.35 237 MET B C 1
ATOM 4377 O O . MET B 1 239 ? -21.081 -16.537 -25.420 1.00 22.09 237 MET B O 1
ATOM 4382 N N . ALA B 1 240 ? -21.367 -16.271 -23.201 1.00 21.57 238 ALA B N 1
ATOM 4383 C CA . ALA B 1 240 ? -20.689 -14.998 -23.127 1.00 20.65 238 ALA B CA 1
ATOM 4384 C C . ALA B 1 240 ? -19.199 -15.177 -23.465 1.00 20.42 238 ALA B C 1
ATOM 4385 O O . ALA B 1 240 ? -18.617 -14.321 -24.142 1.00 19.39 238 ALA B O 1
ATOM 4387 N N . PHE B 1 241 ? -18.599 -16.251 -22.971 1.00 18.45 239 PHE B N 1
ATOM 4388 C CA . PHE B 1 241 ? -17.188 -16.564 -23.263 1.00 19.51 239 PHE B CA 1
ATOM 4389 C C . PHE B 1 241 ? -16.935 -16.725 -24.792 1.00 19.40 239 PHE B C 1
ATOM 4390 O O . PHE B 1 241 ? -16.001 -16.125 -25.363 1.00 17.37 239 PHE B O 1
ATOM 4398 N N . ALA B 1 242 ? -17.799 -17.515 -25.429 1.00 19.06 240 ALA B N 1
ATOM 4399 C CA . ALA B 1 242 ? -17.643 -17.853 -26.836 1.00 22.07 240 ALA B CA 1
ATOM 4400 C C . ALA B 1 242 ? -17.906 -16.607 -27.667 1.00 22.09 240 ALA B C 1
ATOM 4401 O O . ALA B 1 242 ? -17.187 -16.318 -28.636 1.00 19.76 240 ALA B O 1
ATOM 4403 N N . GLY B 1 243 ? -18.912 -15.851 -27.256 1.00 19.15 241 GLY B N 1
ATOM 4404 C CA . GLY B 1 243 ? -19.204 -14.569 -27.881 1.00 19.28 241 GLY B CA 1
ATOM 4405 C C . GLY B 1 243 ? -18.057 -13.564 -27.834 1.00 19.84 241 GLY B C 1
ATOM 4406 O O . GLY B 1 243 ? -17.814 -12.891 -28.811 1.00 19.73 241 GLY B O 1
ATOM 4407 N N . ALA B 1 244 ? -17.472 -13.367 -26.662 1.00 17.28 242 ALA B N 1
ATOM 4408 C CA . ALA B 1 244 ? -16.315 -12.513 -26.520 1.00 20.22 242 ALA B CA 1
ATOM 4409 C C . ALA B 1 244 ? -15.104 -13.037 -27.289 1.00 19.62 242 ALA B C 1
ATOM 4410 O O . ALA B 1 244 ? -14.340 -12.211 -27.845 1.00 18.16 242 ALA B O 1
ATOM 4412 N N . LYS B 1 245 ? -14.925 -14.350 -27.346 1.00 17.97 243 LYS B N 1
ATOM 4413 C CA . LYS B 1 245 ? -13.795 -14.879 -28.116 1.00 23.23 243 LYS B CA 1
ATOM 4414 C C . LYS B 1 245 ? -13.938 -14.611 -29.589 1.00 22.41 243 LYS B C 1
ATOM 4415 O O . LYS B 1 245 ? -12.941 -14.324 -30.266 1.00 20.64 243 LYS B O 1
ATOM 4421 N N . PHE B 1 246 ? -15.162 -14.736 -30.092 1.00 20.41 244 PHE B N 1
ATOM 4422 C CA . PHE B 1 246 ? -15.402 -14.424 -31.513 1.00 21.61 244 PHE B CA 1
ATOM 4423 C C . PHE B 1 246 ? -15.259 -12.921 -31.754 1.00 20.64 244 PHE B C 1
ATOM 4424 O O . PHE B 1 246 ? -14.580 -12.474 -32.732 1.00 18.40 244 PHE B O 1
ATOM 4432 N N . ALA B 1 247 ? -15.870 -12.134 -30.864 1.00 20.16 245 ALA B N 1
ATOM 4433 C CA . ALA B 1 247 ? -15.763 -10.679 -30.971 1.00 20.29 245 ALA B CA 1
ATOM 4434 C C . ALA B 1 247 ? -14.290 -10.273 -30.994 1.00 20.32 245 ALA B C 1
ATOM 4435 O O . ALA B 1 247 ? -13.904 -9.447 -31.819 1.00 18.53 245 ALA B O 1
ATOM 4437 N N . GLU B 1 248 ? -13.459 -10.856 -30.144 1.00 20.20 246 GLU B N 1
ATOM 4438 C CA . GLU B 1 248 ? -12.012 -10.538 -30.170 1.00 23.85 246 GLU B CA 1
ATOM 4439 C C . GLU B 1 248 ? -11.320 -10.786 -31.526 1.00 22.84 246 GLU B C 1
ATOM 4440 O O . GLU B 1 248 ? -10.305 -10.111 -31.898 1.00 20.58 246 GLU B O 1
ATOM 4446 N N . GLU B 1 249 ? -11.773 -11.807 -32.226 1.00 22.18 247 GLU B N 1
ATOM 4447 C CA . GLU B 1 249 ? -11.189 -12.129 -33.545 1.00 24.73 247 GLU B CA 1
ATOM 4448 C C . GLU B 1 249 ? -11.526 -11.051 -34.578 1.00 25.32 247 GLU B C 1
ATOM 4449 O O . GLU B 1 249 ? -10.657 -10.606 -35.379 1.00 23.68 247 GLU B O 1
ATOM 4455 N N . VAL B 1 250 ? -12.788 -10.569 -34.493 1.00 21.22 248 VAL B N 1
ATOM 4456 C CA . VAL B 1 250 ? -13.274 -9.446 -35.244 1.00 20.99 248 VAL B CA 1
ATOM 4457 C C . VAL B 1 250 ? -12.489 -8.167 -34.920 1.00 21.13 248 VAL B C 1
ATOM 4458 O O . VAL B 1 250 ? -11.985 -7.473 -35.843 1.00 24.05 248 VAL B O 1
ATOM 4462 N N . LEU B 1 251 ? -12.330 -7.865 -33.639 1.00 18.30 249 LEU B N 1
ATOM 4463 C CA . LEU B 1 251 ? -11.578 -6.691 -33.203 1.00 20.42 249 LEU B CA 1
ATOM 4464 C C . LEU B 1 251 ? -10.074 -6.774 -33.624 1.00 21.91 249 LEU B C 1
ATOM 4465 O O . LEU B 1 251 ? -9.469 -5.735 -33.959 1.00 24.32 249 LEU B O 1
ATOM 4470 N N . ARG B 1 252 ? -9.478 -7.968 -33.573 1.00 21.73 250 ARG B N 1
ATOM 4471 C CA . ARG B 1 252 ? -8.043 -8.101 -33.958 1.00 27.11 250 ARG B CA 1
ATOM 4472 C C . ARG B 1 252 ? -7.890 -7.668 -35.443 1.00 24.40 250 ARG B C 1
ATOM 4473 O O . ARG B 1 252 ? -6.895 -7.052 -35.774 1.00 26.05 250 ARG B O 1
ATOM 4481 N N . SER B 1 253 ? -8.862 -8.028 -36.291 1.00 26.25 251 SER B N 1
ATOM 4482 C CA . SER B 1 253 ? -8.850 -7.670 -37.706 1.00 26.50 251 SER B CA 1
ATOM 4483 C C . SER B 1 253 ? -8.910 -6.166 -37.995 1.00 26.00 251 SER B C 1
ATOM 4484 O O . SER B 1 253 ? -8.496 -5.751 -39.032 1.00 33.03 251 SER B O 1
ATOM 4487 N N . PHE B 1 254 ? -9.434 -5.348 -37.112 1.00 27.51 252 PHE B N 1
ATOM 4488 C CA . PHE B 1 254 ? -9.248 -3.887 -37.224 1.00 26.87 252 PHE B CA 1
ATOM 4489 C C . PHE B 1 254 ? -7.808 -3.484 -36.930 1.00 28.42 252 PHE B C 1
ATOM 4490 O O . PHE B 1 254 ? -7.423 -2.381 -37.228 1.00 29.41 252 PHE B O 1
ATOM 4498 N N . HIS B 1 255 ? -7.057 -4.350 -36.269 1.00 30.96 253 HIS B N 1
ATOM 4499 C CA . HIS B 1 255 ? -5.738 -4.010 -35.735 1.00 40.37 253 HIS B CA 1
ATOM 4500 C C . HIS B 1 255 ? -4.631 -4.642 -36.519 1.00 37.39 253 HIS B C 1
ATOM 4501 O O . HIS B 1 255 ? -3.535 -4.773 -36.018 1.00 40.99 253 HIS B O 1
ATOM 4508 N N . ASN B 1 256 ? -4.943 -5.062 -37.732 1.00 39.29 254 ASN B N 1
ATOM 4509 C CA . ASN B 1 256 ? -4.026 -5.758 -38.563 1.00 41.63 254 ASN B CA 1
ATOM 4510 C C . ASN B 1 256 ? -3.395 -6.969 -37.898 1.00 46.85 254 ASN B C 1
ATOM 4511 O O . ASN B 1 256 ? -2.155 -7.107 -37.903 1.00 51.69 254 ASN B O 1
ATOM 4516 N N . GLU B 1 257 ? -4.209 -7.830 -37.290 1.00 40.82 255 GLU B N 1
ATOM 4517 C CA . GLU B 1 257 ? -3.696 -9.100 -36.716 1.00 42.36 255 GLU B CA 1
ATOM 4518 C C . GLU B 1 257 ? -4.490 -10.302 -37.213 1.00 39.89 255 GLU B C 1
ATOM 4519 O O . GLU B 1 257 ? -5.730 -10.238 -37.307 1.00 43.18 255 GLU B O 1
ATOM 4525 N N . LYS B 1 258 ? -3.774 -11.403 -37.463 1.00 43.94 256 LYS B N 1
ATOM 4526 C CA . LYS B 1 258 ? -4.358 -12.696 -37.900 1.00 46.82 256 LYS B CA 1
ATOM 4527 C C . LYS B 1 258 ? -5.122 -13.274 -36.739 1.00 43.33 256 LYS B C 1
ATOM 4528 O O . LYS B 1 258 ? -4.708 -13.081 -35.608 1.00 41.80 256 LYS B O 1
ATOM 4534 N N . PRO B 1 259 ? -6.226 -13.994 -37.006 1.00 45.30 257 PRO B N 1
ATOM 4535 C CA . PRO B 1 259 ? -6.998 -14.558 -35.898 1.00 43.74 257 PRO B CA 1
ATOM 4536 C C . PRO B 1 259 ? -6.178 -15.622 -35.170 1.00 40.84 257 PRO B C 1
ATOM 4537 O O . PRO B 1 259 ? -5.301 -16.251 -35.788 1.00 35.15 257 PRO B O 1
ATOM 4541 N N . GLU B 1 260 ? -6.404 -15.783 -33.879 1.00 35.99 258 GLU B N 1
ATOM 4542 C CA . GLU B 1 260 ? -5.825 -16.906 -33.154 1.00 42.60 258 GLU B CA 1
ATOM 4543 C C . GLU B 1 260 ? -6.484 -18.269 -33.451 1.00 40.75 258 GLU B C 1
ATOM 4544 O O . GLU B 1 260 ? -5.827 -19.294 -33.270 1.00 42.42 258 GLU B O 1
ATOM 4550 N N . THR B 1 261 ? -7.750 -18.294 -33.895 1.00 38.51 259 THR B N 1
ATOM 4551 C CA . THR B 1 261 ? -8.457 -19.539 -34.190 1.00 37.78 259 THR B CA 1
ATOM 4552 C C . THR B 1 261 ? -8.185 -19.970 -35.647 1.00 36.93 259 THR B C 1
ATOM 4553 O O . THR B 1 261 ? -8.508 -19.237 -36.590 1.00 37.54 259 THR B O 1
ATOM 4557 N N . GLU B 1 262 ? -7.602 -21.151 -35.844 1.00 37.55 260 GLU B N 1
ATOM 4558 C CA . GLU B 1 262 ? -7.677 -21.816 -37.163 1.00 39.54 260 GLU B CA 1
ATOM 4559 C C . GLU B 1 262 ? -9.158 -22.125 -37.604 1.00 38.84 260 GLU B C 1
ATOM 4560 O O . GLU B 1 262 ? -9.991 -22.650 -36.808 1.00 34.41 260 GLU B O 1
ATOM 4566 N N . SER B 1 263 ? -9.468 -21.777 -38.861 1.00 35.43 261 SER B N 1
ATOM 4567 C CA . SER B 1 263 ? -10.813 -22.058 -39.445 1.00 36.85 261 SER B CA 1
ATOM 4568 C C . SER B 1 263 ? -11.990 -21.560 -38.583 1.00 31.62 261 SER B C 1
ATOM 4569 O O . SER B 1 263 ? -13.020 -22.290 -38.353 1.00 32.96 261 SER B O 1
ATOM 4572 N N . LEU B 1 264 ? -11.811 -20.331 -38.096 1.00 30.15 262 LEU B N 1
ATOM 4573 C CA . LEU B 1 264 ? -12.852 -19.647 -37.331 1.00 31.44 262 LEU B CA 1
ATOM 4574 C C . LEU B 1 264 ? -14.144 -19.532 -38.151 1.00 29.74 262 LEU B C 1
ATOM 4575 O O . LEU B 1 264 ? -14.107 -18.982 -39.245 1.00 29.35 262 LEU B O 1
ATOM 4580 N N . SER B 1 265 ? -15.254 -20.019 -37.635 1.00 26.47 263 SER B N 1
ATOM 4581 C CA . SER B 1 265 ? -16.513 -20.030 -38.385 1.00 27.75 263 SER B CA 1
ATOM 4582 C C . SER B 1 265 ? -17.576 -19.094 -37.848 1.00 26.42 263 SER B C 1
ATOM 4583 O O . SER B 1 265 ? -17.561 -18.752 -36.683 1.00 24.39 263 SER B O 1
ATOM 4586 N N . ALA B 1 266 ? -18.459 -18.642 -38.752 1.00 25.83 264 ALA B N 1
ATOM 4587 C CA . ALA B 1 266 ? -19.621 -17.826 -38.381 1.00 23.74 264 ALA B CA 1
ATOM 4588 C C . ALA B 1 266 ? -20.726 -18.062 -39.378 1.00 19.66 264 ALA B C 1
ATOM 4589 O O . ALA B 1 266 ? -20.446 -18.442 -40.484 1.00 19.53 264 ALA B O 1
ATOM 4591 N N . PHE B 1 267 ? -21.966 -17.806 -38.983 1.00 18.25 265 PHE B N 1
ATOM 4592 C CA . PHE B 1 267 ? -23.147 -18.111 -39.777 1.00 19.13 265 PHE B CA 1
ATOM 4593 C C . PHE B 1 267 ? -23.312 -16.881 -40.676 1.00 20.51 265 PHE B C 1
ATOM 4594 O O . PHE B 1 267 ? -23.522 -15.730 -40.183 1.00 19.59 265 PHE B O 1
ATOM 4602 N N . VAL B 1 268 ? -23.084 -17.056 -41.968 1.00 19.65 266 VAL B N 1
ATOM 4603 C CA . VAL B 1 268 ? -23.040 -15.919 -42.889 1.00 21.30 266 VAL B CA 1
ATOM 4604 C C . VAL B 1 268 ? -23.889 -16.141 -44.140 1.00 22.27 266 VAL B C 1
ATOM 4605 O O . VAL B 1 268 ? -24.262 -17.247 -44.434 1.00 21.63 266 VAL B O 1
ATOM 4609 N N . TYR B 1 269 ? -24.194 -15.039 -44.800 1.00 23.10 267 TYR B N 1
ATOM 4610 C CA . TYR B 1 269 ? -24.975 -14.964 -46.036 1.00 25.41 267 TYR B CA 1
ATOM 4611 C C . TYR B 1 269 ? -24.160 -15.374 -47.251 1.00 28.71 267 TYR B C 1
ATOM 4612 O O . TYR B 1 269 ? -23.422 -14.562 -47.850 1.00 27.35 267 TYR B O 1
ATOM 4621 N N . LEU B 1 270 ? -24.321 -16.625 -47.657 1.00 28.37 268 LEU B N 1
ATOM 4622 C CA . LEU B 1 270 ? -23.481 -17.164 -48.709 1.00 29.86 268 LEU B CA 1
ATOM 4623 C C . LEU B 1 270 ? -23.575 -16.409 -50.076 1.00 29.23 268 LEU B C 1
ATOM 4624 O O . LEU B 1 270 ? -22.532 -16.154 -50.720 1.00 31.22 268 LEU B O 1
ATOM 4629 N N . PRO B 1 271 ? -24.781 -16.043 -50.519 1.00 27.28 269 PRO B N 1
ATOM 4630 C CA . PRO B 1 271 ? -24.785 -15.501 -51.896 1.00 29.86 269 PRO B CA 1
ATOM 4631 C C . PRO B 1 271 ? -24.045 -14.208 -52.117 1.00 33.83 269 PRO B C 1
ATOM 4632 O O . PRO B 1 271 ? -23.770 -13.851 -53.253 1.00 37.58 269 PRO B O 1
ATOM 4636 N N . GLY B 1 272 ? -23.762 -13.474 -51.042 1.00 35.13 270 GLY B N 1
ATOM 4637 C CA . GLY B 1 272 ? -23.175 -12.162 -51.142 1.00 33.21 270 GLY B CA 1
ATOM 4638 C C . GLY B 1 272 ? -21.728 -12.228 -50.837 1.00 29.07 270 GLY B C 1
ATOM 4639 O O . GLY B 1 272 ? -21.091 -11.200 -50.759 1.00 30.55 270 GLY B O 1
ATOM 4640 N N . LEU B 1 273 ? -21.158 -13.412 -50.656 1.00 30.49 271 LEU B N 1
ATOM 4641 C CA . LEU B 1 273 ? -19.757 -13.471 -50.212 1.00 27.90 271 LEU B CA 1
ATOM 4642 C C . LEU B 1 273 ? -18.891 -14.303 -51.140 1.00 32.10 271 LEU B C 1
ATOM 4643 O O . LEU B 1 273 ? -19.324 -15.362 -51.591 1.00 31.12 271 LEU B O 1
ATOM 4648 N N . LYS B 1 274 ? -17.666 -13.862 -51.377 1.00 30.68 272 LYS B N 1
ATOM 4649 C CA . LYS B 1 274 ? -16.739 -14.649 -52.210 1.00 35.71 272 LYS B CA 1
ATOM 4650 C C . LYS B 1 274 ? -16.555 -16.100 -51.726 1.00 37.90 272 LYS B C 1
ATOM 4651 O O . LYS B 1 274 ? -16.307 -16.371 -50.505 1.00 28.76 272 LYS B O 1
ATOM 4657 N N . ASN B 1 275 ? -16.658 -17.006 -52.714 1.00 33.60 273 ASN B N 1
ATOM 4658 C CA . ASN B 1 275 ? -16.679 -18.461 -52.587 1.00 31.57 273 ASN B CA 1
ATOM 4659 C C . ASN B 1 275 ? -17.946 -18.964 -52.008 1.00 32.69 273 ASN B C 1
ATOM 4660 O O . ASN B 1 275 ? -18.009 -20.149 -51.702 1.00 36.77 273 ASN B O 1
ATOM 4665 N N . GLY B 1 276 ? -18.953 -18.108 -51.841 1.00 28.78 274 GLY B N 1
ATOM 4666 C CA . GLY B 1 276 ? -20.243 -18.517 -51.361 1.00 32.76 274 GLY B CA 1
ATOM 4667 C C . GLY B 1 276 ? -20.973 -19.480 -52.279 1.00 36.67 274 GLY B C 1
ATOM 4668 O O . GLY B 1 276 ? -21.663 -20.405 -51.826 1.00 35.90 274 GLY B O 1
ATOM 4669 N N . LYS B 1 277 ? -20.812 -19.270 -53.584 1.00 42.42 275 LYS B N 1
ATOM 4670 C CA . LYS B 1 277 ? -21.411 -20.138 -54.614 1.00 41.35 275 LYS B CA 1
ATOM 4671 C C . LYS B 1 277 ? -20.776 -21.526 -54.548 1.00 37.03 275 LYS B C 1
ATOM 4672 O O . LYS B 1 277 ? -21.471 -22.509 -54.441 1.00 33.83 275 LYS B O 1
ATOM 4678 N N . LYS B 1 278 ? -19.449 -21.587 -54.572 1.00 37.14 276 LYS B N 1
ATOM 4679 C CA . LYS B 1 278 ? -18.697 -22.838 -54.336 1.00 41.77 276 LYS B CA 1
ATOM 4680 C C . LYS B 1 278 ? -19.144 -23.604 -53.089 1.00 42.59 276 LYS B C 1
ATOM 4681 O O . LYS B 1 278 ? -19.263 -24.837 -53.117 1.00 41.01 276 LYS B O 1
ATOM 4687 N N . ALA B 1 279 ? -19.439 -22.864 -52.015 1.00 38.81 277 ALA B N 1
ATOM 4688 C CA . ALA B 1 279 ? -19.868 -23.470 -50.759 1.00 34.56 277 ALA B CA 1
ATOM 4689 C C . ALA B 1 279 ? -21.285 -23.980 -50.809 1.00 33.75 277 ALA B C 1
ATOM 4690 O O . ALA B 1 279 ? -21.588 -25.002 -50.216 1.00 36.32 277 ALA B O 1
ATOM 4692 N N . GLN B 1 280 ? -22.188 -23.269 -51.471 1.00 34.63 278 GLN B N 1
ATOM 4693 C CA . GLN B 1 280 ? -23.482 -23.821 -51.762 1.00 35.25 278 GLN B CA 1
ATOM 4694 C C . GLN B 1 280 ? -23.353 -25.155 -52.542 1.00 43.68 278 GLN B C 1
ATOM 4695 O O . GLN B 1 280 ? -24.096 -26.106 -52.250 1.00 41.09 278 GLN B O 1
ATOM 4701 N N . GLN B 1 281 ? -22.430 -25.210 -53.514 1.00 45.53 279 GLN B N 1
ATOM 4702 C CA . GLN B 1 281 ? -22.219 -26.436 -54.328 1.00 47.49 279 GLN B CA 1
ATOM 4703 C C . GLN B 1 281 ? -21.713 -27.567 -53.415 1.00 44.92 279 GLN B C 1
ATOM 4704 O O . GLN B 1 281 ? -22.246 -28.673 -53.408 1.00 42.05 279 GLN B O 1
ATOM 4710 N N . LEU B 1 282 ? -20.678 -27.278 -52.637 1.00 43.46 280 LEU B N 1
ATOM 4711 C CA . LEU B 1 282 ? -20.094 -28.290 -51.712 1.00 40.88 280 LEU B CA 1
ATOM 4712 C C . LEU B 1 282 ? -21.035 -28.821 -50.653 1.00 39.68 280 LEU B C 1
ATOM 4713 O O . LEU B 1 282 ? -20.970 -29.988 -50.359 1.00 41.77 280 LEU B O 1
ATOM 4718 N N . VAL B 1 283 ? -21.949 -28.024 -50.116 1.00 38.78 281 VAL B N 1
ATOM 4719 C CA . VAL B 1 283 ? -22.896 -28.581 -49.133 1.00 41.26 281 VAL B CA 1
ATOM 4720 C C . VAL B 1 283 ? -24.106 -29.187 -49.764 1.00 39.86 281 VAL B C 1
ATOM 4721 O O . VAL B 1 283 ? -24.971 -29.678 -49.039 1.00 42.80 281 VAL B O 1
ATOM 4725 N N . GLY B 1 284 ? -24.190 -29.133 -51.091 1.00 46.45 282 GLY B N 1
ATOM 4726 C CA . GLY B 1 284 ? -25.164 -29.919 -51.851 1.00 49.13 282 GLY B CA 1
ATOM 4727 C C . GLY B 1 284 ? -26.546 -29.301 -51.891 1.00 55.37 282 GLY B C 1
ATOM 4728 O O . GLY B 1 284 ? -27.549 -30.026 -51.924 1.00 53.66 282 GLY B O 1
ATOM 4729 N N . ASP B 1 285 ? -26.605 -27.969 -51.871 1.00 51.06 283 ASP B N 1
ATOM 4730 C CA . ASP B 1 285 ? -27.872 -27.245 -51.939 1.00 51.62 283 ASP B CA 1
ATOM 4731 C C . ASP B 1 285 ? -27.608 -25.859 -52.513 1.00 54.21 283 ASP B C 1
ATOM 4732 O O . ASP B 1 285 ? -26.975 -24.996 -51.874 1.00 46.09 283 ASP B O 1
ATOM 4737 N N . ASN B 1 286 ? -28.113 -25.667 -53.728 1.00 55.19 284 ASN B N 1
ATOM 4738 C CA . ASN B 1 286 ? -27.629 -24.621 -54.611 1.00 52.34 284 ASN B CA 1
ATOM 4739 C C . ASN B 1 286 ? -28.265 -23.300 -54.318 1.00 42.87 284 ASN B C 1
ATOM 4740 O O . ASN B 1 286 ? -27.763 -22.294 -54.744 1.00 39.69 284 ASN B O 1
ATOM 4745 N N . SER B 1 287 ? -29.352 -23.313 -53.574 1.00 38.93 285 SER B N 1
ATOM 4746 C CA . SER B 1 287 ? -29.980 -22.100 -53.167 1.00 43.46 285 SER B CA 1
ATOM 4747 C C . SER B 1 287 ? -29.854 -21.828 -51.652 1.00 40.27 285 SER B C 1
ATOM 4748 O O . SER B 1 287 ? -30.442 -20.854 -51.207 1.00 40.34 285 SER B O 1
ATOM 4751 N N . ILE B 1 288 ? -29.116 -22.641 -50.874 1.00 35.04 286 ILE B N 1
ATOM 4752 C CA . ILE B 1 288 ? -29.101 -22.425 -49.394 1.00 36.28 286 ILE B CA 1
ATOM 4753 C C . ILE B 1 288 ? -28.341 -21.102 -49.113 1.00 30.45 286 ILE B C 1
ATOM 4754 O O . ILE B 1 288 ? -27.224 -20.866 -49.582 1.00 28.24 286 ILE B O 1
ATOM 4759 N N . GLU B 1 289 ? -29.040 -20.187 -48.472 1.00 30.58 287 GLU B N 1
ATOM 4760 C CA . GLU B 1 289 ? -28.536 -18.820 -48.309 1.00 30.60 287 GLU B CA 1
ATOM 4761 C C . GLU B 1 289 ? -27.570 -18.577 -47.133 1.00 25.31 287 GLU B C 1
ATOM 4762 O O . GLU B 1 289 ? -26.821 -17.596 -47.169 1.00 25.29 287 GLU B O 1
ATOM 4768 N N . TYR B 1 290 ? -27.634 -19.428 -46.096 1.00 24.99 288 TYR B N 1
ATOM 4769 C CA . TYR B 1 290 ? -26.824 -19.289 -44.876 1.00 23.45 288 TYR B CA 1
ATOM 4770 C C . TYR B 1 290 ? -26.135 -20.545 -44.514 1.00 23.39 288 TYR B C 1
ATOM 4771 O O . TYR B 1 290 ? -26.698 -21.617 -44.649 1.00 26.62 288 TYR B O 1
ATOM 4780 N N . PHE B 1 291 ? -24.949 -20.415 -43.913 1.00 23.68 289 PHE B N 1
ATOM 4781 C CA . PHE B 1 291 ? -24.239 -21.521 -43.337 1.00 22.76 289 PHE B CA 1
ATOM 4782 C C . PHE B 1 291 ? -23.129 -20.956 -42.487 1.00 22.48 289 PHE B C 1
ATOM 4783 O O . PHE B 1 291 ? -22.657 -19.841 -42.759 1.00 23.46 289 PHE B O 1
ATOM 4791 N N . SER B 1 292 ? -22.739 -21.683 -41.443 1.00 22.74 290 SER B N 1
ATOM 4792 C CA . SER B 1 292 ? -21.561 -21.319 -40.651 1.00 23.08 290 SER B CA 1
ATOM 4793 C C . SER B 1 292 ? -20.359 -22.027 -41.243 1.00 21.02 290 SER B C 1
ATOM 4794 O O . SER B 1 292 ? -20.346 -23.220 -41.321 1.00 22.41 290 SER B O 1
ATOM 4797 N N . LEU B 1 293 ? -19.361 -21.288 -41.673 1.00 23.97 291 LEU B N 1
ATOM 4798 C CA . LEU B 1 293 ? -18.220 -21.846 -42.354 1.00 26.58 291 LEU B CA 1
ATOM 4799 C C . LEU B 1 293 ? -17.032 -21.030 -42.030 1.00 23.92 291 LEU B C 1
ATOM 4800 O O . LEU B 1 293 ? -17.211 -19.906 -41.621 1.00 27.45 291 LEU B O 1
ATOM 4805 N N . PRO B 1 294 ? -15.827 -21.525 -42.317 1.00 23.86 292 PRO B N 1
ATOM 4806 C CA . PRO B 1 294 ? -14.660 -20.686 -42.041 1.00 27.68 292 PRO B CA 1
ATOM 4807 C C . PRO B 1 294 ? -14.645 -19.407 -42.870 1.00 28.36 292 PRO B C 1
ATOM 4808 O O . PRO B 1 294 ? -15.036 -19.450 -44.005 1.00 32.90 292 PRO B O 1
ATOM 4812 N N . ILE B 1 295 ? -14.247 -18.290 -42.258 1.00 27.34 293 ILE B N 1
ATOM 4813 C CA . ILE B 1 295 ? -14.343 -16.954 -42.851 1.00 27.60 293 ILE B CA 1
ATOM 4814 C C . ILE B 1 295 ? -12.956 -16.267 -42.811 1.00 29.88 293 ILE B C 1
ATOM 4815 O O . ILE B 1 295 ? -12.113 -16.570 -41.947 1.00 28.54 293 ILE B O 1
ATOM 4820 N N . VAL B 1 296 ? -12.711 -15.336 -43.726 1.00 26.28 294 VAL B N 1
ATOM 4821 C CA . VAL B 1 296 ? -11.491 -14.514 -43.692 1.00 28.00 294 VAL B CA 1
ATOM 4822 C C . VAL B 1 296 ? -12.005 -13.118 -43.386 1.00 26.23 294 VAL B C 1
ATOM 4823 O O . VAL B 1 296 ? -12.913 -12.684 -44.045 1.00 25.32 294 VAL B O 1
ATOM 4827 N N . LEU B 1 297 ? -11.441 -12.468 -42.385 1.00 26.84 295 LEU B N 1
ATOM 4828 C CA . LEU B 1 297 ? -11.830 -11.128 -41.968 1.00 30.25 295 LEU B CA 1
ATOM 4829 C C . LEU B 1 297 ? -10.810 -10.143 -42.494 1.00 29.81 295 LEU B C 1
ATOM 4830 O O . LEU B 1 297 ? -9.648 -10.467 -42.527 1.00 29.76 295 LEU B O 1
ATOM 4835 N N . ARG B 1 298 ? -11.266 -8.970 -42.906 1.00 30.80 296 ARG B N 1
ATOM 4836 C CA . ARG B 1 298 ? -10.408 -7.810 -43.170 1.00 30.31 296 ARG B CA 1
ATOM 4837 C C . ARG B 1 298 ? -11.151 -6.633 -42.680 1.00 28.20 296 ARG B C 1
ATOM 4838 O O . ARG B 1 298 ? -12.345 -6.475 -42.998 1.00 25.82 296 ARG B O 1
ATOM 4846 N N . ASN B 1 299 ? -10.482 -5.813 -41.863 1.00 28.00 297 ASN B N 1
ATOM 4847 C CA . ASN B 1 299 ? -11.085 -4.666 -41.201 1.00 31.33 297 ASN B CA 1
ATOM 4848 C C . ASN B 1 299 ? -12.502 -4.940 -40.599 1.00 30.49 297 ASN B C 1
ATOM 4849 O O . ASN B 1 299 ? -13.484 -4.126 -40.696 1.00 27.54 297 ASN B O 1
ATOM 4854 N N . GLY B 1 300 ? -12.588 -6.107 -39.954 1.00 29.23 298 GLY B N 1
ATOM 4855 C CA . GLY B 1 300 ? -13.792 -6.499 -39.221 1.00 29.65 298 GLY B CA 1
ATOM 4856 C C . GLY B 1 300 ? -14.912 -7.097 -40.030 1.00 29.34 298 GLY B C 1
ATOM 4857 O O . GLY B 1 300 ? -15.962 -7.425 -39.469 1.00 29.95 298 GLY B O 1
ATOM 4858 N N . SER B 1 301 ? -14.699 -7.220 -41.341 1.00 27.25 299 SER B N 1
ATOM 4859 C CA . SER B 1 301 ? -15.734 -7.619 -42.283 1.00 25.88 299 SER B CA 1
ATOM 4860 C C . SER B 1 301 ? -15.266 -8.937 -42.860 1.00 25.05 299 SER B C 1
ATOM 4861 O O . SER B 1 301 ? -14.060 -9.141 -43.097 1.00 25.21 299 SER B O 1
ATOM 4864 N N . VAL B 1 302 ? -16.225 -9.8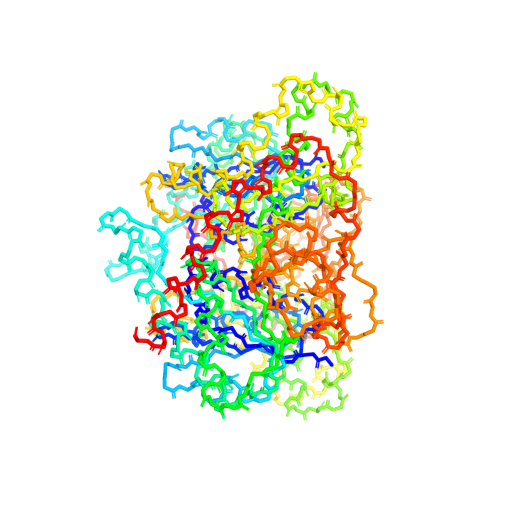15 -43.116 1.00 22.98 300 VAL B N 1
ATOM 4865 C CA . VAL B 1 302 ? -15.977 -11.052 -43.795 1.00 23.91 300 VAL B CA 1
ATOM 4866 C C . VAL B 1 302 ? -15.808 -10.728 -45.292 1.00 27.25 300 VAL B C 1
ATOM 4867 O O . VAL B 1 302 ? -16.760 -10.278 -45.883 1.00 26.08 300 VAL B O 1
ATOM 4871 N N . VAL B 1 303 ? -14.611 -10.963 -45.833 1.00 26.63 301 VAL B N 1
ATOM 4872 C CA . VAL B 1 303 ? -14.261 -10.756 -47.235 1.00 31.14 301 VAL B CA 1
ATOM 4873 C C . VAL B 1 303 ? -14.293 -12.042 -48.055 1.00 34.30 301 VAL B C 1
ATOM 4874 O O . VAL B 1 303 ? -14.534 -11.978 -49.260 1.00 32.94 301 VAL B O 1
ATOM 4878 N N . SER B 1 304 ? -14.119 -13.222 -47.444 1.00 31.96 302 SER B N 1
ATOM 4879 C CA . SER B 1 304 ? -14.385 -14.441 -48.208 1.00 30.56 302 SER B CA 1
ATOM 4880 C C . SER B 1 304 ? -14.631 -15.562 -47.297 1.00 29.55 302 SER B C 1
ATOM 4881 O O . SER B 1 304 ? -14.361 -15.445 -46.117 1.00 27.88 302 SER B O 1
ATOM 4884 N N . ILE B 1 305 ? -15.181 -16.638 -47.860 1.00 28.39 303 ILE B N 1
ATOM 4885 C CA . ILE B 1 305 ? -15.390 -17.922 -47.171 1.00 31.18 303 ILE B CA 1
ATOM 4886 C C . ILE B 1 305 ? -14.251 -18.899 -47.533 1.00 34.07 303 ILE B C 1
ATOM 4887 O O . ILE B 1 305 ? -13.850 -18.991 -48.672 1.00 34.73 303 ILE B O 1
ATOM 4892 N N . ASP B 1 306 ? -13.708 -19.601 -46.551 1.00 36.79 304 ASP B N 1
ATOM 4893 C CA . ASP B 1 306 ? -12.706 -20.627 -46.818 1.00 40.95 304 ASP B CA 1
ATOM 4894 C C . ASP B 1 306 ? -13.456 -21.940 -46.875 1.00 39.48 304 ASP B C 1
ATOM 4895 O O . ASP B 1 306 ? -14.026 -22.379 -45.856 1.00 35.17 304 ASP B O 1
ATOM 4900 N N . THR B 1 307 ? -13.486 -22.544 -48.074 1.00 36.21 305 THR B N 1
ATOM 4901 C CA . THR B 1 307 ? -14.224 -23.807 -48.324 1.00 38.43 305 THR B CA 1
ATOM 4902 C C . THR B 1 307 ? -13.386 -25.107 -48.190 1.00 33.65 305 THR B C 1
ATOM 4903 O O . THR B 1 307 ? -13.913 -26.193 -48.403 1.00 33.78 305 THR B O 1
ATOM 4907 N N . SER B 1 308 ? -12.114 -24.990 -47.823 1.00 34.77 306 SER B N 1
ATOM 4908 C CA . SER B 1 308 ? -11.181 -26.131 -47.617 1.00 38.52 306 SER B CA 1
ATOM 4909 C C . SER B 1 308 ? -11.775 -27.350 -46.896 1.00 41.74 306 SER B C 1
ATOM 4910 O O . SER B 1 308 ? -11.820 -28.444 -47.451 1.00 40.44 306 SER B O 1
ATOM 4913 N N . VAL B 1 309 ? -12.268 -27.117 -45.673 1.00 40.05 307 VAL B N 1
ATOM 4914 C CA . VAL B 1 309 ? -12.920 -28.125 -44.863 1.00 41.38 307 VAL B CA 1
ATOM 4915 C C . VAL B 1 309 ? -13.975 -28.907 -45.615 1.00 39.39 307 VAL B C 1
ATOM 4916 O O . VAL B 1 309 ? -14.086 -30.107 -45.417 1.00 39.77 307 VAL B O 1
ATOM 4920 N N . LEU B 1 310 ? -14.749 -28.243 -46.477 1.00 37.14 308 LEU B N 1
ATOM 4921 C CA . LEU B 1 310 ? -15.818 -28.929 -47.210 1.00 37.12 308 LEU B CA 1
ATOM 4922 C C . LEU B 1 310 ? -15.269 -29.801 -48.361 1.00 35.53 308 LEU B C 1
ATOM 4923 O O . LEU B 1 310 ? -15.934 -30.708 -48.785 1.00 34.65 308 LEU B O 1
ATOM 4928 N N . GLU B 1 311 ? -14.054 -29.528 -48.823 1.00 37.79 309 GLU B N 1
ATOM 4929 C CA . GLU B 1 311 ? -13.463 -30.293 -49.924 1.00 43.51 309 GLU B CA 1
ATOM 4930 C C . GLU B 1 311 ? -13.183 -31.693 -49.429 1.00 49.99 309 GLU B C 1
ATOM 4931 O O . GLU B 1 311 ? -13.663 -32.649 -50.029 1.00 55.31 309 GLU B O 1
ATOM 4937 N N . LYS B 1 312 ? -12.588 -31.784 -48.234 1.00 57.62 310 LYS B N 1
ATOM 4938 C CA . LYS B 1 312 ? -11.958 -33.006 -47.728 1.00 53.31 310 LYS B CA 1
ATOM 4939 C C . LYS B 1 312 ? -12.863 -33.815 -46.799 1.00 47.82 310 LYS B C 1
ATOM 4940 O O . LYS B 1 312 ? -12.345 -34.626 -46.054 1.00 45.16 310 LYS B O 1
ATOM 4946 N N . LEU B 1 313 ? -14.181 -33.602 -46.840 1.00 41.78 311 LEU B N 1
ATOM 4947 C CA . LEU B 1 313 ? -15.116 -34.283 -45.926 1.00 39.95 311 LEU B CA 1
ATOM 4948 C C . LEU B 1 313 ? -15.068 -35.793 -46.031 1.00 41.58 311 LEU B C 1
ATOM 4949 O O . LEU B 1 313 ? -15.146 -36.313 -47.116 1.00 40.74 311 LEU B O 1
ATOM 4954 N N . SER B 1 314 ? -14.993 -36.488 -44.891 1.00 38.91 312 SER B N 1
ATOM 4955 C CA . SER B 1 314 ? -15.282 -37.935 -44.808 1.00 39.86 312 SER B CA 1
ATOM 4956 C C . SER B 1 314 ? -16.677 -38.247 -45.286 1.00 37.21 312 SER B C 1
ATOM 4957 O O . SER B 1 314 ? -17.473 -37.396 -45.310 1.00 37.11 312 SER B O 1
ATOM 4960 N N . PRO B 1 315 ? -16.949 -39.515 -45.631 1.00 41.42 313 PRO B N 1
ATOM 4961 C CA . PRO B 1 315 ? -18.250 -40.093 -45.918 1.00 42.11 313 PRO B CA 1
ATOM 4962 C C . PRO B 1 315 ? -19.326 -39.925 -44.866 1.00 37.67 313 PRO B C 1
ATOM 4963 O O . PRO B 1 315 ? -20.464 -39.643 -45.177 1.00 38.66 313 PRO B O 1
ATOM 4967 N N . ARG B 1 316 ? -18.993 -40.171 -43.624 1.00 41.17 314 ARG B N 1
ATOM 4968 C CA . ARG B 1 316 ? -19.945 -39.962 -42.515 1.00 37.64 314 ARG B CA 1
ATOM 4969 C C . ARG B 1 316 ? -20.287 -38.452 -42.305 1.00 32.72 314 ARG B C 1
ATOM 4970 O O . ARG B 1 316 ? -21.409 -38.106 -41.932 1.00 30.33 314 ARG B O 1
ATOM 4978 N N . GLU B 1 317 ? -19.281 -37.606 -42.490 1.00 31.81 315 GLU B N 1
ATOM 4979 C CA . GLU B 1 317 ? -19.471 -36.133 -42.391 1.00 32.72 315 GLU B CA 1
ATOM 4980 C C . GLU B 1 317 ? -20.446 -35.660 -43.451 1.00 31.96 315 GLU B C 1
ATOM 4981 O O . GLU B 1 317 ? -21.418 -34.926 -43.166 1.00 30.34 315 GLU B O 1
ATOM 4987 N N . GLU B 1 318 ? -20.253 -36.178 -44.667 1.00 35.71 316 GLU B N 1
ATOM 4988 C CA . GLU B 1 318 ? -21.242 -35.962 -45.741 1.00 39.31 316 GLU B CA 1
ATOM 4989 C C . GLU B 1 318 ? -22.687 -36.230 -45.325 1.00 33.14 316 GLU B C 1
ATOM 4990 O O . GLU B 1 318 ? -23.541 -35.446 -45.626 1.00 34.39 316 GLU B O 1
ATOM 4996 N N A GLN B 1 319 ? -22.980 -37.302 -44.600 0.40 33.79 317 GLN B N 1
ATOM 4997 N N B GLN B 1 319 ? -22.933 -37.287 -44.577 0.60 32.29 317 GLN B N 1
ATOM 4998 C CA A GLN B 1 319 ? -24.370 -37.482 -44.132 0.40 31.91 317 GLN B CA 1
ATOM 4999 C CA B GLN B 1 319 ? -24.292 -37.585 -44.097 0.60 28.99 317 GLN B CA 1
ATOM 5000 C C A GLN B 1 319 ? -24.813 -36.440 -43.118 0.40 33.09 317 GLN B C 1
ATOM 5001 C C B GLN B 1 319 ? -24.810 -36.591 -43.025 0.60 32.12 317 GLN B C 1
ATOM 5002 O O A GLN B 1 319 ? -25.996 -36.040 -43.091 0.40 31.54 317 GLN B O 1
ATOM 5003 O O B GLN B 1 319 ? -26.038 -36.387 -42.850 0.60 31.18 317 GLN B O 1
ATOM 5014 N N . LEU B 1 320 ? -23.883 -36.001 -42.268 1.00 32.75 318 LEU B N 1
ATOM 5015 C CA . LEU B 1 320 ? -24.253 -35.017 -41.223 1.00 33.93 318 LEU B CA 1
ATOM 5016 C C . LEU B 1 320 ? -24.685 -33.742 -41.906 1.00 26.39 318 LEU B C 1
ATOM 5017 O O . LEU B 1 320 ? -25.655 -33.128 -41.546 1.00 28.78 318 LEU B O 1
ATOM 5022 N N . VAL B 1 321 ? -23.953 -33.423 -42.943 1.00 28.89 319 VAL B N 1
ATOM 5023 C CA . VAL B 1 321 ? -24.167 -32.235 -43.757 1.00 30.91 319 VAL B CA 1
ATOM 5024 C C . VAL B 1 321 ? -25.500 -32.292 -44.420 1.00 33.99 319 VAL B C 1
ATOM 5025 O O . VAL B 1 321 ? -26.257 -31.326 -44.331 1.00 33.11 319 VAL B O 1
ATOM 5029 N N . ASN B 1 322 ? -25.829 -33.435 -45.009 1.00 35.53 320 ASN B N 1
ATOM 5030 C CA . ASN B 1 322 ? -27.186 -33.622 -45.574 1.00 37.21 320 ASN B CA 1
ATOM 5031 C C . ASN B 1 322 ? -28.314 -33.497 -44.583 1.00 34.14 320 ASN B C 1
ATOM 5032 O O . ASN B 1 322 ? -29.299 -32.855 -44.888 1.00 37.15 320 ASN B O 1
ATOM 5037 N N . THR B 1 323 ? -28.190 -34.076 -43.397 1.00 32.90 321 THR B N 1
ATOM 5038 C CA . THR B 1 323 ? -29.240 -33.922 -42.381 1.00 33.17 321 THR B CA 1
ATOM 5039 C C . THR B 1 323 ? -29.370 -32.476 -41.943 1.00 34.35 321 THR B C 1
ATOM 5040 O O . THR B 1 323 ? -30.462 -31.941 -41.907 1.00 34.82 321 THR B O 1
ATOM 5044 N N . ALA B 1 324 ? -28.235 -31.830 -41.677 1.00 36.11 322 ALA B N 1
ATOM 5045 C CA . ALA B 1 324 ? -28.217 -30.404 -41.282 1.00 32.92 322 ALA B CA 1
ATOM 5046 C C . ALA B 1 3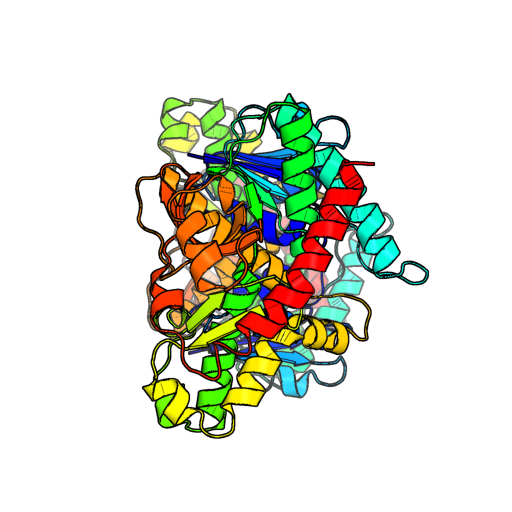24 ? -28.902 -29.471 -42.303 1.00 32.40 322 ALA B C 1
ATOM 5047 O O . ALA B 1 324 ? -29.763 -28.670 -41.949 1.00 32.63 322 ALA B O 1
ATOM 5049 N N . VAL B 1 325 ? -28.463 -29.563 -43.564 1.00 37.11 323 VAL B N 1
ATOM 5050 C CA . VAL B 1 325 ? -29.023 -28.786 -44.679 1.00 35.34 323 VAL B CA 1
ATOM 5051 C C . VAL B 1 325 ? -30.556 -28.874 -44.765 1.00 35.76 323 VAL B C 1
ATOM 5052 O O . VAL B 1 325 ? -31.245 -27.852 -44.934 1.00 33.36 323 VAL B O 1
ATOM 5056 N N . LYS B 1 326 ? -31.102 -30.063 -44.603 1.00 35.62 324 LYS B N 1
ATOM 5057 C CA . LYS B 1 326 ? -32.551 -30.242 -44.673 1.00 38.81 324 LYS B CA 1
ATOM 5058 C C . LYS B 1 326 ? -33.240 -29.391 -43.661 1.00 35.14 324 LYS B C 1
ATOM 5059 O O . LYS B 1 326 ? -34.207 -28.712 -43.969 1.00 32.70 324 LYS B O 1
ATOM 5065 N N . GLU B 1 327 ? -32.776 -29.471 -42.422 1.00 31.46 325 GLU B N 1
ATOM 5066 C CA . GLU B 1 327 ? -33.433 -28.775 -41.324 1.00 34.98 325 GLU B CA 1
ATOM 5067 C C . GLU B 1 327 ? -33.096 -27.281 -41.377 1.00 32.78 325 GLU B C 1
ATOM 5068 O O . GLU B 1 327 ? -33.921 -26.456 -41.028 1.00 34.66 325 GLU B O 1
ATOM 5074 N N . LEU B 1 328 ? -31.876 -26.955 -41.797 1.00 31.59 326 LEU B N 1
ATOM 5075 C CA . LEU B 1 328 ? -31.439 -25.559 -41.840 1.00 32.12 326 LEU B CA 1
ATOM 5076 C C . LEU B 1 328 ? -32.258 -24.750 -42.842 1.00 31.87 326 LEU B C 1
ATOM 5077 O O . LEU B 1 328 ? -32.591 -23.604 -42.576 1.00 28.74 326 LEU B O 1
ATOM 5082 N N . ARG B 1 329 ? -32.615 -25.365 -43.975 1.00 31.46 327 ARG B N 1
ATOM 5083 C CA . ARG B 1 329 ? -33.450 -24.720 -44.987 1.00 30.70 327 ARG B CA 1
ATOM 5084 C C . ARG B 1 329 ? -34.732 -24.268 -44.344 1.00 28.95 327 ARG B C 1
ATOM 5085 O O . ARG B 1 329 ? -35.166 -23.208 -44.621 1.00 29.44 327 ARG B O 1
ATOM 5093 N N . LYS B 1 330 ? -35.334 -25.068 -43.463 1.00 31.23 328 LYS B N 1
ATOM 5094 C CA . LYS B 1 330 ? -36.591 -24.669 -42.838 1.00 33.61 328 LYS B CA 1
ATOM 5095 C C . LYS B 1 330 ? -36.378 -23.607 -41.796 1.00 30.22 328 LYS B C 1
ATOM 5096 O O . LYS B 1 330 ? -37.213 -22.744 -41.619 1.00 27.11 328 LYS B O 1
ATOM 5102 N N . ASN B 1 331 ? -35.292 -23.693 -41.037 1.00 30.39 329 ASN B N 1
ATOM 5103 C CA . ASN B 1 331 ? -35.046 -22.616 -40.046 1.00 28.91 329 ASN B CA 1
ATOM 5104 C C . ASN B 1 331 ? -34.836 -21.273 -40.772 1.00 26.68 329 ASN B C 1
ATOM 5105 O O . ASN B 1 331 ? -35.350 -20.259 -40.329 1.00 30.43 329 ASN B O 1
ATOM 5110 N N . ILE B 1 332 ? -34.075 -21.272 -41.876 1.00 25.10 330 ILE B N 1
ATOM 5111 C CA . ILE B 1 332 ? -33.847 -20.069 -42.694 1.00 27.93 330 ILE B CA 1
ATOM 5112 C C . ILE B 1 332 ? -35.175 -19.471 -43.157 1.00 33.45 330 ILE B C 1
ATOM 5113 O O . ILE B 1 332 ? -35.433 -18.244 -42.970 1.00 28.69 330 ILE B O 1
ATOM 5118 N N . GLU B 1 333 ? -36.014 -20.332 -43.748 1.00 33.07 331 GLU B N 1
ATOM 5119 C CA . GLU B 1 333 ? -37.350 -19.894 -44.234 1.00 37.43 331 GLU B CA 1
ATOM 5120 C C . GLU B 1 333 ? -38.280 -19.367 -43.135 1.00 35.37 331 GLU B C 1
ATOM 5121 O O . GLU B 1 333 ? -39.036 -18.431 -43.380 1.00 34.31 331 GLU B O 1
ATOM 5127 N N . LYS B 1 334 ? -38.213 -19.928 -41.931 1.00 34.73 332 LYS B N 1
ATOM 5128 C CA . LYS B 1 334 ? -39.000 -19.404 -40.819 1.00 36.37 332 LYS B CA 1
ATOM 5129 C C . LYS B 1 334 ? -38.594 -17.941 -40.478 1.00 36.84 332 LYS B C 1
ATOM 5130 O O . LYS B 1 334 ? -39.448 -17.086 -40.216 1.00 35.27 332 LYS B O 1
ATOM 5136 N N . GLY B 1 335 ? -37.293 -17.654 -40.525 1.00 31.26 333 GLY B N 1
ATOM 5137 C CA . GLY B 1 335 ? -36.784 -16.295 -40.291 1.00 29.40 333 GLY B CA 1
ATOM 5138 C C . GLY B 1 335 ? -37.135 -15.326 -41.413 1.00 30.03 333 GLY B C 1
ATOM 5139 O O . GLY B 1 335 ? -37.717 -14.240 -41.187 1.00 32.69 333 GLY B O 1
ATOM 5140 N N . LYS B 1 336 ? -36.796 -15.710 -42.629 1.00 31.21 334 LYS B N 1
ATOM 5141 C CA . LYS B 1 336 ? -37.186 -14.939 -43.812 1.00 33.46 334 LYS B CA 1
ATOM 5142 C C . LYS B 1 336 ? -38.660 -14.544 -43.836 1.00 33.14 334 LYS B C 1
ATOM 5143 O O . LYS B 1 336 ? -38.984 -13.383 -44.120 1.00 32.75 334 LYS B O 1
ATOM 5149 N N . SER B 1 337 ? -39.536 -15.484 -43.500 1.00 36.58 335 SER B N 1
ATOM 5150 C CA . SER B 1 337 ? -40.976 -15.222 -43.608 1.00 43.24 335 SER B CA 1
ATOM 5151 C C . SER B 1 337 ? -41.468 -14.346 -42.463 1.00 46.95 335 SER B C 1
ATOM 5152 O O . SER B 1 337 ? -42.521 -13.731 -42.605 1.00 42.85 335 SER B O 1
ATOM 5155 N N . PHE B 1 338 ? -40.712 -14.236 -41.357 1.00 38.83 336 PHE B N 1
ATOM 5156 C CA . PHE B 1 338 ? -41.040 -13.253 -40.332 1.00 36.42 336 PHE B CA 1
ATOM 5157 C C . PHE B 1 338 ? -40.995 -11.818 -40.876 1.00 35.14 336 PHE B C 1
ATOM 5158 O O . PHE B 1 338 ? -41.805 -10.983 -40.482 1.00 34.69 336 PHE B O 1
ATOM 5166 N N . ILE B 1 339 ? -40.061 -11.536 -41.777 1.00 28.97 337 ILE B N 1
ATOM 5167 C CA . ILE B 1 339 ? -39.904 -10.222 -42.335 1.00 33.94 337 ILE B CA 1
ATOM 5168 C C . ILE B 1 339 ? -40.699 -10.117 -43.631 1.00 39.66 337 ILE B C 1
ATOM 5169 O O . ILE B 1 339 ? -41.393 -9.122 -43.818 1.00 41.29 337 ILE B O 1
ATOM 5174 N N . LEU B 1 340 ? -40.609 -11.117 -44.510 1.00 39.98 338 LEU B N 1
ATOM 5175 C CA . LEU B 1 340 ? -41.174 -10.959 -45.834 1.00 50.06 338 LEU B CA 1
ATOM 5176 C C . LEU B 1 340 ? -42.742 -10.968 -45.906 1.00 57.14 338 LEU B C 1
ATOM 5177 O O . LEU B 1 340 ? -43.262 -10.827 -46.995 1.00 57.48 338 LEU B O 1
ATOM 5182 N N . ASP B 1 341 ? -43.477 -11.070 -44.786 1.00 63.89 339 ASP B N 1
ATOM 5183 C CA . ASP B 1 341 ? -44.978 -11.051 -44.794 1.00 69.02 339 ASP B CA 1
ATOM 5184 C C . ASP B 1 341 ? -45.639 -9.878 -44.087 1.00 61.78 339 ASP B C 1
ATOM 5185 O O . ASP B 1 341 ? -44.998 -8.868 -43.829 1.00 67.67 339 ASP B O 1
#

Solvent-accessible surface area: 26441 Å² total; per-residue (Å²): 132,2,19,0,0,0,0,10,0,8,34,47,26,0,54,10,0,0,0,19,2,1,49,7,102,33,2,29,84,2,4,0,18,18,134,161,47,2,92,2,8,0,75,0,0,24,0,0,13,17,68,3,59,8,75,9,47,59,122,122,23,27,101,90,0,0,50,131,7,66,0,0,1,0,18,12,38,36,74,96,88,105,80,56,83,112,69,52,20,9,115,71,1,0,32,56,0,91,68,20,0,36,9,1,2,128,74,7,51,118,2,25,5,1,0,12,5,79,18,1,2,0,0,0,0,0,0,0,12,8,4,82,139,58,66,92,39,110,34,3,9,2,0,0,1,6,7,8,2,6,5,13,0,5,0,1,0,2,45,38,0,77,146,87,38,85,143,38,0,108,109,21,57,17,59,39,2,15,144,59,0,4,8,0,0,2,23,55,15,88,0,5,0,0,5,0,68,44,110,66,8,39,154,44,0,66,168,57,26,82,107,0,4,103,50,0,12,63,0,20,68,39,0,25,164,24,32,151,14,72,12,21,14,31,5,0,14,0,9,0,1,13,87,0,0,31,5,0,0,30,14,38,67,141,89,178,74,99,24,98,46,7,5,0,0,0,21,0,68,35,17,146,46,0,106,92,0,9,99,66,2,57,23,83,65,1,33,0,0,3,0,3,16,72,25,161,75,0,6,5,71,18,1,58,5,66,17,5,114,181,24,28,106,84,1,89,103,8,4,79,62,0,1,111,65,0,73,135,6,0,73,65,0,41,62,68,10,95,159,170,1,24,0,0,0,0,8,0,8,33,54,29,1,53,9,0,0,0,20,3,1,48,5,115,36,2,33,83,2,3,0,17,18,126,160,50,2,85,3,7,0,78,0,0,24,0,0,11,16,78,6,60,9,71,9,46,64,120,123,27,28,102,95,0,0,52,127,6,64,0,0,0,0,16,13,38,32,101,92,120,131,75,46,83,216,68,51,35,2,109,84,5,0,30,47,0,70,68,19,0,35,9,2,3,125,66,8,51,119,3,24,4,0,0,5,8,70,31,0,2,1,0,0,0,0,0,0,14,6,5,84,133,60,64,92,37,112,33,3,11,4,0,0,0,7,10,8,3,11,5,14,0,6,0,0,0,3,46,30,0,81,127,63,51,67,153,40,0,123,130,31,58,18,60,37,2,17,143,63,0,5,10,1,0,1,20,64,14,94,1,4,0,0,4,0,66,39,101,72,8,41,152,43,0,83,141,33,28,79,109,0,5,108,50,0,16,64,0,26,84,35,0,31,165,30,38,166,47,83,20,37,14,32,4,0,10,0,9,0,1,11,86,0,0,35,3,0,0,30,16,38,62,147,79,187,68,88,21,96,37,6,9,0,0,0,25,0,69,37,16,144,58,0,106,106,0,11,100,62,3,60,36,87,64,0,22,0,0,3,0,4,17,71,30,160,84,0,8,4,44,15,1,59,7,58,16,5,98,176,24,27,116,85,1,91,102,13,4,83,48,0,10,145,80,0,68,137,25,0,76,84,0,38,50,64,6,102,151

Sequence (678 aa):
MVKVAILGASGGVGQPLSLLLKLSPYVSELALYDIRAAEGIGKDLSHINTNSSCVGYDKDSIENTLSNNAQVVLIPAGVPRKPGLTRDDLFKMNAGIVKSLVTAVGKFAPNARILVISNPVNSLVPIAVETLKKMGKFKPGNVMGVTNLDLVRAETFLVDYLMLKNPKIGQEQDKTTMHRKVTVIGGHSGETIIPIITDKSLVFQLDKQYEHFIHRVQFGGDEIVKAKQGAGSATLSMAFAGAKFAEEVLRSFHNEKPETESLSAFVYLPGLKNGKKAQQLVGDNSIEYFSLPIVLRNGSVVSIDTSVLEKLSPREEQLVNTAVKELRKNIEKGKSFILDMVKVAILGASGGVGQPLSLLLKLSPYVSELALYDIRAAEGIGKDLSHINTNSSCVGYDKDSIENTLSNAQVVLIPAGVPRKPGLTRDDLFKMNAGIVKSLVTAVGKFAPNARILVISNPVNSLVPIAVETLKKMGKFKPGNVMGVTNLDLVRAETFLVDYLMLKNPKIGQEQDKTTMHRKVTVIGGHSGETIIPIITDKSLVFQLDKQYEHFIHRVQFGGDEIVKAKQGAGSATLSMAFAGAKFAEEVLRSFHNEKPETESLSAFVYLPGLKNGKKAQQLVGDNSIEYFSLPIVLRNGSVVSIDTSVLEKLSPREEQQLVNTAVKELRKNIEKGKSFILD

Foldseek 3Di:
DFEEEEEQLPDLQNVLLQLLVLQDLLHAEYEYEYQDDQQVSQVVSCPDPDRHHGGYDHHVPVLVRQAPHAEYEYPDADFFFPPADPVNRCVRRLVVLLVSLLSCCVRPLNHQYEYARPPLLQNLLLSQLSCVVSVRHQFQRGWYQLQLLVLLLLVLLLVLLCVLPVVVSVVDDSVQCLVFWAWKAGRAALRIFIAGNDVVSVVSSPVCNVVSRRCSRCVQVVQCVVVVRPGGDRNSSSVSSSLVVSQLSCQLVPDDRSRPWAKTKGFLVNEACSCVQCVLLPHNPQGIMITRFDHHNSTGRHGDCVSSPDGDPVSNVSSVVNSVVSVVSHVNNNVVSVD/DAEEEEEQLPDLQNLLLQLLVLPDLLEAEYEYEYQDDFQVSQVVSCVDPHHHRGGYDHHPPLLVRQARHAEYEYQHFDFDDPPQDPVNRVLRRLVVLLVSLLSCCVRPLNHQYEYLYPPLLQNLLSSQLSCVVVVRHDQQRGWYQQQLLVLLLLVLLLVLLCVQPVVVSVVDDSVQCLVFWAWKAGRAALRIFIDGNPVVSVVSSVVCNVVSRRCSRCVQVVQCVVVVVRGTDRNSSSVSSSLVVSQLSVQLVPDHRPGDWQWTKGFLVNAACSQVQCVLLPHRPQGIMITRFDDHNSTTRHGDCVSSVPDDPVSNVSSVVSSVVSSVSNVVNNVSNPD

Organism: Saccharomyces cerevisiae (strain ATCC 204508 / S288c) (NCBI:txid559292)

B-factor: mean 31.43, std 12.39, range [14.65, 98.91]

Nearest PDB structures (foldseek):
  5zi2-assembly1_B  TM=9.978E-01  e=4.936E-60  Saccharomyces cerevisiae
  6itl-assembly1_A-2  TM=9.059E-01  e=8.910E-30  [Mannheimia] succiniciproducens MBEL55E
  6bal-assembly1_B  TM=8.976E-01  e=1.396E-27  Haemophilus influenzae Rd KW20
  2cmd-assembly1_A  TM=9.109E-01  e=1.795E-26  Escherichia coli
  7xqn-assembly1_B  TM=9.092E-01  e=2.001E-26  Escherichia coli

CATH classification: 3.40.50.720 (+1 more: 3.90.110.10)

Secondary structure (DSSP, 8-state):
-EEEEEETTTSTTHHHHHHHHHH-TTEEEEEEE-SSSHHHHHHHHHTSSSS-EEEEE-TT-HHHHHTT-SEEEE--S----TT--HHHHHHHHHHHHHHHHHHHHHH-TT-EEEE-SS-HHHHHHHHHHHHHHHT---GGGEEE--HHHHHHHHHHHHHHHHHH-HHHHHT--GGGGGGTEEEEE-SSGGGEEEEE--HHHHHHHGGGHHHHHHHHHTHHHHHHHHTTTS-S-SHHHHHHHHHHHHHHHHGGGT---SSTT-EEEEEGGGSBTHHHHHHHTT-TT--EEEEEEEEETTEEEEE--HHHHT--HHHHHHHHHHHHHHHHHHHHHHHHHH-/-EEEEEETTTSTTHHHHHHHHHT-TTEEEEEEE-SSSHHHHHHHHHTS-SSSEEEEE-TT-HHHHHTT-SEEEE------BTTB-HHHHHHHHHHHHHHHHHHHHHH-TTPEEEE-SS-HHHHHHHHHHHHHHTT---GGGEEE--HHHHHHHHHHHHHHHHHH-HHHHHT--GGGGGGTEEEEE-SSGGGEEEEE--HHHHHHHGGGHHHHHHHHHTHHHHHHHHTTTS----HHHHHHHHHHHHHHHHHTTT---SSTT-EEEEEGGGSBTHHHHHHHTT-TT--EEEEEEEEETTEEEEE--HHHHT--HHHHHHHHHHHHHHHHHHHHHHHHHH-

InterPro domains:
  IPR001236 Lactate/malate dehydrogenase, N-terminal [PF00056] (2-144)
  IPR001252 Malate dehydrogenase, active site [PS00068] (145-157)
  IPR001557 L-lactate/malate dehydrogenase [PIRSF000102] (1-336)
  IPR010097 Malate dehydrogenase, type 1 [TIGR01772] (3-338)
  IPR010097 Malate dehydrogenase, type 1 [cd01337] (2-337)
  IPR015955 Lactate dehydrogenase/glycoside hydrolase, family 4, C-terminal [G3DSA:3.90.110.10] (146-343)
  IPR015955 Lactate dehydrogenase/glycoside hydrolase, family 4, C-terminal [SSF56327] (145-336)
  IPR022383 Lactate/malate dehydrogenase, C-terminal [PF02866] (146-336)
  IPR036291 NAD(P)-binding domain superfamily [SSF51735] (3-144)

GO terms:
  GO:0005777 peroxisome (C, IDA)
  GO:0005782 peroxisomal matrix (C, IDA)
  GO:0003729 mRNA binding (F, IDA)
  GO:0030060 L-malate dehydrogenase (NAD+) activity (F, IDA)
  GO:0030060 L-malate dehydrogenase (NAD+) activity (F, IMP)
  GO:0006635 fatty acid beta-oxidation (P, IMP)
  GO:0006735 NADH regeneration (P, IMP)

Radius of gyration: 25.98 Å; Cα contacts (8 Å, |Δi|>4): 1496; chains: 2; bounding box: 54×66×77 Å